Protein AF-A0A2U1L176-F1 (afdb_monomer_lite)

Secondary structure (DSSP, 8-state):
-PPPPPP-----------TTS----GGGG------SPPPEEE---EEEEEEEESSPPPTTS---EEEEEEEE-HHHHHHHHHHHTT---EEE----SSHHHHTT-S-B-GGGEEEETTEEEE-------TT-TT-SS-HHHHHTTHHHHHH-S-EEEETTS-HHHHHHHHHHHHHTT--EEEE--SHHHHGGGGGTGGG-SEE--BHHHHHHHHHHHSSS--------TT--HHHHHHHHHHHHHHHHHTT-SEEEEE-GGG-EEEEESS---GGG------S---HHHHHHHHHHHHHS-TTTTTTT--GGGTTS-EEEEEPP---S-B---TTHHHHHHHHHHHHHHTT--HHHHHHHHHHHHHHHHB--SS-HHHHHTTHHHHHHSS-EEEETTS-HHHHHHHHHHHHHHT--EEEE--SHHHHGGGGGTGGG-SEE---HHHHHHHHHHHTTS--------TT--HHHHHHHHHHHHHHHHHTT-SEEEEE-GGG-EEEEESS---GGGTS--------HHHHHHHHHHHHHS-TTTTTTT--GGGTTS-EEEEEPPPPPS-----TTHHHHHHHHHHHHHHTT--HHHHHHHHHHHHHHHHTSSSSS-S---HHHHHHHHHHHHHH-EEEEEGGG-

Sequence (641 aa):
MPPSGPELALATDTLPAREADMKEPLESLLINEKENGEAVIIGGMVLDIHATPSVNPAPRTTTPGKVHYAAGGVARNIAECVSKLGTKPFMISALGSDMSGEQFDSGVGPHGLNTMDGICYWSTGSLQDYQLKERYLTPQWIQQFKSNIASAPIVMVDANLSQPALEASCQLAAEVGTPVWFEPVSVAKSRRIVSVAKYVTFASPNEDELIAMANALSDKDIFFPIQKDGIPVTSLFQQLKPAIWVLLEKGIKVVILTLGSKGVLLCSKHHLNFQNIVPNRTSKSHNISQKLHEIINQVCPSDRFFSGLKESSRSSPFVVHFPAVLSSSVVRLTGAGDCLVGGSIASFCVGLDLMQSIAVGIAAAKATVEERYLTPQWIQQFKSNIASAPIVMVDANLSQPALEASCQLAAEVGTPVWFEPVSVAKSRRIVSVAKYVTFASPNEDELIAMANALSDKDIFSPIQKDGIPVTSLFQQLKPAIWVLLEKGIKVVILTLGSKGVLLCSKHHLNFQNIGPNRTIKSHNISQKLHEIINQVCPSDRFFSGLKESSRSSPFVVHFPAVLSSSVVRLTGAGDCLVGGSIASFCVGLDLMQSIAVGIAAAKATVEVEANVPTEYSLEQITADASTVYLGATVVFSRSML

Organism: Artemisia annua (NCBI:txid35608)

pLDDT: mean 77.64, std 18.84, range [25.88, 97.94]

Structure (mmCIF, N/CA/C/O backbone):
data_AF-A0A2U1L176-F1
#
_entry.id   AF-A0A2U1L176-F1
#
loop_
_atom_site.group_PDB
_atom_site.id
_atom_site.type_symbol
_atom_site.label_atom_id
_atom_site.label_alt_id
_atom_site.label_comp_id
_atom_site.label_asym_id
_atom_site.label_entity_id
_atom_site.label_seq_id
_atom_site.pdbx_PDB_ins_code
_atom_site.Cartn_x
_atom_site.Cartn_y
_atom_site.Cartn_z
_atom_site.occupancy
_atom_site.B_iso_or_equiv
_atom_site.auth_seq_id
_atom_site.auth_comp_id
_atom_site.auth_asym_id
_atom_site.auth_atom_id
_atom_site.pdbx_PDB_model_num
ATOM 1 N N . MET A 1 1 ? 1.303 -44.555 23.273 1.00 37.91 1 MET A N 1
ATOM 2 C CA . MET A 1 1 ? 1.717 -43.537 24.258 1.00 37.91 1 MET A CA 1
ATOM 3 C C . MET A 1 1 ? 2.892 -42.756 23.695 1.00 37.91 1 MET A C 1
ATOM 5 O O . MET A 1 1 ? 3.977 -43.318 23.619 1.00 37.91 1 MET A O 1
ATOM 9 N N . PRO A 1 2 ? 2.685 -41.511 23.251 1.00 30.92 2 PRO A N 1
ATOM 10 C CA . PRO A 1 2 ? 3.735 -40.505 23.165 1.00 30.92 2 PRO A CA 1
ATOM 11 C C . PRO A 1 2 ? 3.726 -39.623 24.436 1.00 30.92 2 PRO A C 1
ATOM 13 O O . PRO A 1 2 ? 2.694 -39.548 25.109 1.00 30.92 2 PRO A O 1
ATOM 16 N N . PRO A 1 3 ? 4.857 -39.000 24.806 1.00 32.12 3 PRO A N 1
ATOM 17 C CA . PRO A 1 3 ? 5.011 -38.321 26.086 1.00 32.12 3 PRO A CA 1
ATOM 18 C C . PRO A 1 3 ? 4.285 -36.971 26.109 1.00 32.12 3 PRO A C 1
ATOM 20 O O . PRO A 1 3 ? 4.310 -36.203 25.148 1.00 32.12 3 PRO A O 1
ATOM 23 N N . SER A 1 4 ? 3.654 -36.704 27.247 1.00 32.53 4 SER A N 1
ATOM 24 C CA . SER A 1 4 ? 3.056 -35.440 27.668 1.00 32.53 4 SER A CA 1
ATOM 25 C C . SER A 1 4 ? 4.089 -34.306 27.684 1.00 32.53 4 SER A C 1
ATOM 27 O O . SER A 1 4 ? 5.089 -34.392 28.398 1.00 32.53 4 SER A O 1
ATOM 29 N N . GLY A 1 5 ? 3.835 -33.243 26.916 1.00 28.39 5 GLY A N 1
ATOM 30 C CA . GLY A 1 5 ? 4.551 -31.968 27.036 1.00 28.39 5 GLY A CA 1
ATOM 31 C C . GLY A 1 5 ? 4.190 -31.246 28.344 1.00 28.39 5 GLY A C 1
ATOM 32 O O . GLY A 1 5 ? 3.127 -31.515 28.904 1.00 28.39 5 GLY A O 1
ATOM 33 N N . PRO A 1 6 ? 5.062 -30.366 28.865 1.00 28.64 6 PRO A N 1
ATOM 34 C CA . PRO A 1 6 ? 4.900 -29.812 30.203 1.00 28.64 6 PRO A CA 1
ATOM 35 C C . PRO A 1 6 ? 3.770 -28.774 30.246 1.00 28.64 6 PRO A C 1
ATOM 37 O O . PRO A 1 6 ? 3.799 -27.778 29.524 1.00 28.64 6 PRO A O 1
ATOM 40 N N . GLU A 1 7 ? 2.795 -29.000 31.130 1.00 28.86 7 GLU A N 1
ATOM 41 C CA . GLU A 1 7 ? 1.904 -27.963 31.656 1.00 28.86 7 GLU A CA 1
ATOM 42 C C . GLU A 1 7 ? 2.752 -26.917 32.391 1.00 28.86 7 GLU A C 1
ATOM 44 O O . GLU A 1 7 ? 3.427 -27.232 33.374 1.00 28.86 7 GLU A O 1
ATOM 49 N N . LEU A 1 8 ? 2.744 -25.668 31.919 1.00 28.56 8 LEU A N 1
ATOM 50 C CA . LEU A 1 8 ? 3.420 -24.575 32.613 1.00 28.56 8 LEU A CA 1
ATOM 51 C C . LEU A 1 8 ? 2.477 -23.979 33.665 1.00 28.56 8 LEU A C 1
ATOM 53 O O . LEU A 1 8 ? 1.485 -23.325 33.342 1.00 28.56 8 LEU A O 1
ATOM 57 N N . ALA A 1 9 ? 2.811 -24.226 34.929 1.00 25.88 9 ALA A N 1
ATOM 58 C CA . ALA A 1 9 ? 2.165 -23.655 36.099 1.00 25.88 9 ALA A CA 1
ATOM 59 C C . ALA A 1 9 ? 2.336 -22.124 36.151 1.00 25.88 9 ALA A C 1
ATOM 61 O O . ALA A 1 9 ? 3.436 -21.594 35.993 1.00 25.88 9 ALA A O 1
ATOM 62 N N . LEU A 1 10 ? 1.231 -21.419 36.404 1.00 27.11 10 LEU A N 1
ATOM 63 C CA . LEU A 1 10 ? 1.198 -19.996 36.739 1.00 27.11 10 LEU A CA 1
ATOM 64 C C . LEU A 1 10 ? 1.837 -19.783 38.117 1.00 27.11 10 LEU A C 1
ATOM 66 O O . LEU A 1 10 ? 1.321 -20.270 39.121 1.00 27.11 10 LEU A O 1
ATOM 70 N N . ALA A 1 11 ? 2.938 -19.035 38.168 1.00 26.56 11 ALA A N 1
ATOM 71 C CA . ALA A 1 11 ? 3.492 -18.525 39.416 1.00 26.56 11 ALA A CA 1
ATOM 72 C C . ALA A 1 11 ? 2.596 -17.390 39.941 1.00 26.56 11 ALA A C 1
ATOM 74 O O . ALA A 1 11 ? 2.485 -16.326 39.330 1.00 26.56 11 ALA A O 1
ATOM 75 N N . THR A 1 12 ? 1.920 -17.644 41.058 1.00 26.86 12 THR A N 1
ATOM 76 C CA . THR A 1 12 ? 1.172 -16.655 41.835 1.00 26.86 12 THR A CA 1
ATOM 77 C C . THR A 1 12 ? 2.115 -15.976 42.825 1.00 26.86 12 THR A C 1
ATOM 79 O O . THR A 1 12 ? 2.296 -16.479 43.931 1.00 26.86 12 THR A O 1
ATOM 82 N N . ASP A 1 13 ? 2.693 -14.835 42.454 1.00 27.19 13 ASP A N 1
ATOM 83 C CA . ASP A 1 13 ? 3.327 -13.944 43.430 1.00 27.19 13 ASP A CA 1
ATOM 84 C C . ASP A 1 13 ? 2.292 -12.933 43.933 1.00 27.19 13 ASP A C 1
ATOM 86 O O . ASP A 1 13 ? 1.899 -11.983 43.253 1.00 27.19 13 ASP A O 1
ATOM 90 N N . THR A 1 14 ? 1.803 -13.193 45.142 1.00 27.20 14 THR A N 1
ATOM 91 C CA . THR A 1 14 ? 0.916 -12.326 45.916 1.00 27.20 14 THR A CA 1
ATOM 92 C C . THR A 1 14 ? 1.709 -11.185 46.557 1.00 27.20 14 THR A C 1
ATOM 94 O O . THR A 1 14 ? 2.540 -11.426 47.430 1.00 27.20 14 THR A O 1
ATOM 97 N N . LEU A 1 15 ? 1.397 -9.939 46.194 1.00 27.95 15 LEU A N 1
ATOM 98 C CA . LEU A 1 15 ? 1.645 -8.762 47.036 1.00 27.95 15 LEU A CA 1
ATOM 99 C C . LEU A 1 15 ? 0.329 -8.380 47.743 1.00 27.95 15 LEU A C 1
ATOM 101 O O . LEU A 1 15 ? -0.733 -8.476 47.124 1.00 27.95 15 LEU A O 1
ATOM 105 N N . PRO A 1 16 ? 0.352 -7.969 49.025 1.00 27.56 16 PRO A N 1
ATOM 106 C CA . PRO A 1 16 ? -0.862 -7.809 49.816 1.00 27.56 16 PRO A CA 1
ATOM 107 C C . PRO A 1 16 ? -1.549 -6.476 49.490 1.00 27.56 16 PRO A C 1
ATOM 109 O O . PRO A 1 16 ? -1.101 -5.413 49.919 1.00 27.56 16 PRO A O 1
ATOM 112 N N . ALA A 1 17 ? -2.659 -6.522 48.754 1.00 28.25 17 ALA A N 1
ATOM 113 C CA . ALA A 1 17 ? -3.585 -5.397 48.659 1.00 28.25 17 ALA A CA 1
ATOM 114 C C . ALA A 1 17 ? -4.571 -5.458 49.837 1.00 28.25 17 ALA A C 1
ATOM 116 O O . ALA A 1 17 ? -5.205 -6.483 50.076 1.00 28.25 17 ALA A O 1
ATOM 117 N N . ARG A 1 18 ? -4.682 -4.361 50.595 1.00 28.95 18 ARG A N 1
ATOM 118 C CA . ARG A 1 18 ? -5.687 -4.188 51.655 1.00 28.95 18 ARG A CA 1
ATOM 119 C C . ARG A 1 18 ? -7.093 -4.243 51.037 1.00 28.95 18 ARG A C 1
ATOM 121 O O . ARG A 1 18 ? -7.420 -3.410 50.202 1.00 28.95 18 ARG A O 1
ATOM 128 N N . GLU A 1 19 ? -7.917 -5.186 51.487 1.00 29.67 19 GLU A N 1
ATOM 129 C CA . GLU A 1 19 ? -9.286 -5.494 51.017 1.00 29.67 19 GLU A CA 1
ATOM 130 C C . GLU A 1 19 ? -10.364 -4.414 51.293 1.00 29.67 19 GLU A C 1
ATOM 132 O O . GLU A 1 19 ? -11.552 -4.727 51.322 1.00 29.67 19 GLU A O 1
ATOM 137 N N . ALA A 1 20 ? -10.011 -3.143 51.510 1.00 27.59 20 ALA A N 1
ATOM 138 C CA . ALA A 1 20 ? -10.970 -2.160 52.034 1.00 27.59 20 ALA A CA 1
ATOM 139 C C . ALA A 1 20 ? -11.534 -1.137 51.030 1.00 27.59 20 ALA A C 1
ATOM 141 O O . ALA A 1 20 ? -12.532 -0.510 51.366 1.00 27.59 20 ALA A O 1
ATOM 142 N N . ASP A 1 21 ? -11.000 -0.992 49.812 1.00 31.12 21 ASP A N 1
ATOM 143 C CA . ASP A 1 21 ? -11.485 0.026 48.866 1.00 31.12 21 ASP A CA 1
ATOM 144 C C . ASP A 1 21 ? -11.772 -0.546 47.466 1.00 31.12 21 ASP A C 1
ATOM 146 O O . ASP A 1 21 ? -10.928 -1.198 46.858 1.00 31.12 21 ASP A O 1
ATOM 150 N N . MET A 1 22 ? -12.961 -0.213 46.944 1.00 31.16 22 MET A N 1
ATOM 151 C CA . MET A 1 22 ? -13.499 -0.470 45.592 1.00 31.16 22 MET A CA 1
ATOM 152 C C . MET A 1 22 ? -14.307 -1.760 45.366 1.00 31.16 22 MET A C 1
ATOM 154 O O . MET A 1 22 ? -13.963 -2.622 44.560 1.00 31.16 22 MET A O 1
ATOM 158 N N . LYS A 1 23 ? -15.506 -1.807 45.960 1.00 30.02 23 LYS A N 1
ATOM 159 C CA . LYS A 1 23 ? -16.676 -2.391 45.283 1.00 30.02 23 LYS A CA 1
ATOM 160 C C . LYS A 1 23 ? -17.208 -1.385 44.247 1.00 30.02 23 LYS A C 1
ATOM 162 O O . LYS A 1 23 ? -18.154 -0.663 44.536 1.00 30.02 23 LYS A O 1
ATOM 167 N N . GLU A 1 24 ? -16.626 -1.335 43.052 1.00 35.47 24 GLU A N 1
ATOM 168 C CA . GLU A 1 24 ? -17.419 -0.988 41.861 1.00 35.47 24 GLU A CA 1
ATOM 169 C C . GLU A 1 24 ? -17.900 -2.314 41.256 1.00 35.47 24 GLU A C 1
ATOM 171 O O . GLU A 1 24 ? -17.062 -3.144 40.892 1.00 35.47 24 GLU A O 1
ATOM 176 N N . PRO A 1 25 ? -19.215 -2.586 41.183 1.00 34.28 25 PRO A N 1
ATOM 177 C CA . PRO A 1 25 ? -19.699 -3.813 40.571 1.00 34.28 25 PRO A CA 1
ATOM 178 C C . PRO A 1 25 ? -19.362 -3.820 39.075 1.00 34.28 25 PRO A C 1
ATOM 180 O O . PRO A 1 25 ? -19.574 -2.829 38.377 1.00 34.28 25 PRO A O 1
ATOM 183 N N . LEU A 1 26 ? -18.921 -4.976 38.569 1.00 35.78 26 LEU A N 1
ATOM 184 C CA . LEU A 1 26 ? -18.775 -5.306 37.140 1.00 35.78 26 LEU A CA 1
ATOM 185 C C . LEU A 1 26 ? -20.053 -5.055 36.299 1.00 35.78 26 LEU A C 1
ATOM 187 O O . LEU A 1 26 ? -19.991 -5.104 35.074 1.00 35.78 26 LEU A O 1
ATOM 191 N N . GLU A 1 27 ? -21.191 -4.766 36.937 1.00 35.19 27 GLU A N 1
ATOM 192 C CA . GLU A 1 27 ? -22.465 -4.380 36.313 1.00 35.19 27 GLU A CA 1
ATOM 193 C C . GLU A 1 27 ? -22.415 -3.007 35.611 1.00 35.19 27 GLU A C 1
ATOM 195 O O . GLU A 1 27 ? -23.258 -2.729 34.765 1.00 35.19 27 GLU A O 1
ATOM 200 N N . SER A 1 28 ? -21.417 -2.157 35.880 1.00 38.41 28 SER A N 1
ATOM 201 C CA . SER A 1 28 ? -21.324 -0.803 35.297 1.00 38.41 28 SER A CA 1
ATOM 202 C C . SER A 1 28 ? -20.883 -0.738 33.824 1.00 38.41 28 SER A C 1
ATOM 204 O O . SER A 1 28 ? -20.856 0.346 33.245 1.00 38.41 28 SER A O 1
ATOM 206 N N . LEU A 1 29 ? -20.553 -1.876 33.199 1.00 42.91 29 LEU A N 1
ATOM 207 C CA . LEU A 1 29 ? -20.307 -1.985 31.751 1.00 42.91 29 LEU A CA 1
ATOM 208 C C . LEU A 1 29 ? -21.511 -2.521 30.964 1.00 42.91 29 LEU A C 1
ATOM 210 O O . LEU A 1 29 ? -21.393 -2.742 29.758 1.00 42.91 29 LEU A O 1
ATOM 214 N N . LEU A 1 30 ? -22.661 -2.711 31.620 1.00 41.72 30 LEU A N 1
ATOM 215 C CA . LEU A 1 30 ? -23.928 -2.916 30.927 1.00 41.72 30 LEU A CA 1
ATOM 216 C C . LEU A 1 30 ? -24.231 -1.644 30.127 1.00 41.72 30 LEU A C 1
ATOM 218 O O . LEU A 1 30 ? -24.591 -0.609 30.685 1.00 41.72 30 LEU A O 1
ATOM 222 N N . ILE A 1 31 ? -24.037 -1.705 28.810 1.00 49.19 31 ILE A N 1
ATOM 223 C CA . ILE A 1 31 ? -24.515 -0.654 27.916 1.00 49.19 31 ILE A CA 1
ATOM 224 C C . ILE A 1 31 ? -26.037 -0.703 28.017 1.00 49.19 31 ILE A C 1
ATOM 226 O O . ILE A 1 31 ? -26.644 -1.707 27.648 1.00 49.19 31 ILE A O 1
ATOM 230 N N . ASN A 1 32 ? -26.638 0.355 28.571 1.00 42.38 32 ASN A N 1
ATOM 231 C CA . ASN A 1 32 ? -28.092 0.489 28.644 1.00 42.38 32 ASN A CA 1
ATOM 232 C C . ASN A 1 32 ? -28.710 0.203 27.268 1.00 42.38 32 ASN A C 1
ATOM 234 O O . ASN A 1 32 ? -28.128 0.566 26.245 1.00 42.38 32 ASN A O 1
ATOM 238 N N . GLU A 1 33 ? -29.885 -0.426 27.238 1.00 45.97 33 GLU A N 1
ATOM 239 C CA . GLU A 1 33 ? -30.604 -0.701 25.993 1.00 45.97 33 GLU A CA 1
ATOM 240 C C . GLU A 1 33 ? -30.828 0.608 25.220 1.00 45.97 33 GLU A C 1
ATOM 242 O O . GLU A 1 33 ? -31.548 1.500 25.670 1.00 45.97 33 GLU A O 1
ATOM 247 N N . LYS A 1 34 ? -30.165 0.752 24.067 1.00 52.75 34 LYS A N 1
ATOM 248 C CA . LYS A 1 34 ? -30.272 1.933 23.205 1.00 52.75 34 LYS A CA 1
ATOM 249 C C . LYS A 1 34 ? -30.874 1.533 21.871 1.00 52.75 34 LYS A C 1
ATOM 251 O O . LYS A 1 34 ? -30.207 0.939 21.028 1.00 52.75 34 LYS A O 1
ATOM 256 N N . GLU A 1 35 ? -32.144 1.870 21.677 1.00 45.59 35 GLU A N 1
ATOM 257 C CA . GLU A 1 35 ? -32.820 1.663 20.400 1.00 45.59 35 GLU A CA 1
ATOM 258 C C . GLU A 1 35 ? -32.211 2.558 19.305 1.00 45.59 35 GLU A C 1
ATOM 260 O O . GLU A 1 35 ? -32.042 3.764 19.471 1.00 45.59 35 GLU A O 1
ATOM 265 N N . ASN A 1 36 ? -31.936 1.962 18.141 1.00 55.38 36 ASN A N 1
ATOM 266 C CA . ASN A 1 36 ? -31.732 2.634 16.850 1.00 55.38 36 ASN A CA 1
ATOM 267 C C . ASN A 1 36 ? -30.573 3.642 16.677 1.00 55.38 36 ASN A C 1
ATOM 269 O O . ASN A 1 36 ? -30.419 4.148 15.565 1.00 55.38 36 ASN A O 1
ATOM 273 N N . GLY A 1 37 ? -29.712 3.876 17.669 1.00 63.16 37 GLY A N 1
ATOM 274 C CA . GLY A 1 37 ? -28.614 4.850 17.572 1.00 63.16 37 GLY A CA 1
ATOM 275 C C . GLY A 1 37 ? -27.572 4.582 16.476 1.00 63.16 37 GLY A C 1
ATOM 276 O O . GLY A 1 37 ? -27.248 3.436 16.162 1.00 63.16 37 GLY A O 1
ATOM 277 N N . GLU A 1 38 ? -27.030 5.660 15.909 1.00 81.69 38 GLU A N 1
ATOM 278 C CA . GLU A 1 38 ? -25.882 5.676 14.990 1.00 81.69 38 GLU A CA 1
ATOM 279 C C . GLU A 1 38 ? -24.589 5.920 15.791 1.00 81.69 38 GLU A C 1
ATOM 281 O O . GLU A 1 38 ? -24.622 6.617 16.807 1.00 81.69 38 GLU A O 1
ATOM 286 N N . ALA A 1 39 ? -23.446 5.367 15.364 1.00 89.38 39 ALA A N 1
ATOM 287 C CA . ALA A 1 39 ? -22.162 5.697 15.993 1.00 89.38 39 ALA A CA 1
ATOM 288 C C . ALA A 1 39 ? -21.888 7.198 15.858 1.00 89.38 39 ALA A C 1
ATOM 290 O O . ALA A 1 39 ? -21.937 7.723 14.744 1.00 89.38 39 ALA A O 1
ATOM 291 N N . VAL A 1 40 ? -21.566 7.877 16.960 1.00 92.75 40 VAL A N 1
ATOM 292 C CA . VAL A 1 40 ? -21.207 9.301 16.924 1.00 92.75 40 VAL A CA 1
ATOM 293 C C . VAL A 1 40 ? -19.695 9.438 16.813 1.00 92.75 40 VAL A C 1
ATOM 295 O O . VAL A 1 40 ? -18.957 8.868 17.610 1.00 92.75 40 VAL A O 1
ATOM 298 N N . ILE A 1 41 ? -19.223 10.195 15.827 1.00 92.75 41 ILE A N 1
ATOM 299 C CA . ILE A 1 41 ? -17.799 10.400 15.549 1.00 92.75 41 ILE A CA 1
ATOM 300 C C . ILE A 1 41 ? -17.488 11.892 15.625 1.00 92.75 41 ILE A C 1
ATOM 302 O O . ILE A 1 41 ? -18.037 12.674 14.857 1.00 92.75 41 ILE A O 1
ATOM 306 N N . ILE A 1 42 ? -16.607 12.298 16.536 1.00 92.06 42 ILE A N 1
ATOM 307 C CA . ILE A 1 42 ? -16.272 13.701 16.794 1.00 92.06 42 ILE A CA 1
ATOM 308 C C . ILE A 1 42 ? -14.788 13.921 16.514 1.00 92.06 42 ILE A C 1
ATOM 310 O O . ILE A 1 42 ? -13.926 13.318 17.155 1.00 92.06 42 ILE A O 1
ATOM 314 N N . GLY A 1 43 ? -14.475 14.805 15.571 1.00 85.94 43 GLY A N 1
ATOM 315 C CA . GLY A 1 43 ? -13.084 15.107 15.251 1.00 85.94 43 GLY A CA 1
ATOM 316 C C . GLY A 1 43 ? -12.899 15.900 13.968 1.00 85.94 43 GLY A C 1
ATOM 317 O O . GLY A 1 43 ? -13.851 16.418 13.376 1.00 85.94 43 GLY A O 1
ATOM 318 N N . GLY A 1 44 ? -11.640 16.026 13.559 1.00 76.06 44 GLY A N 1
ATOM 319 C CA . GLY A 1 44 ? -11.245 16.882 12.443 1.00 76.06 44 GLY A CA 1
ATOM 320 C C . GLY A 1 44 ? -11.461 16.247 11.067 1.00 76.06 44 GLY A C 1
ATOM 321 O O . GLY A 1 44 ? -11.170 15.069 10.858 1.00 76.06 44 GLY A O 1
ATOM 322 N N . MET A 1 45 ? -11.893 17.070 10.113 1.00 75.38 45 MET A N 1
ATOM 323 C CA . MET A 1 45 ? -11.781 16.818 8.674 1.00 75.38 45 MET A CA 1
ATOM 324 C C . MET A 1 45 ? -10.632 17.675 8.139 1.00 75.38 45 MET A C 1
ATOM 326 O O . MET A 1 45 ? -10.535 18.856 8.476 1.00 75.38 45 MET A O 1
ATOM 330 N N . VAL A 1 46 ? -9.724 17.084 7.363 1.00 72.19 46 VAL A N 1
ATOM 331 C CA . VAL A 1 46 ? -8.506 17.764 6.889 1.00 72.19 46 VAL A CA 1
ATOM 332 C C . VAL A 1 46 ? -8.312 17.484 5.409 1.00 72.19 46 VAL A C 1
ATOM 334 O O . VAL A 1 46 ? -8.513 16.359 4.970 1.00 72.19 46 VAL A O 1
ATOM 337 N N . LEU A 1 47 ? -7.900 18.486 4.635 1.00 71.75 47 LEU A N 1
ATOM 338 C CA . LEU A 1 47 ? -7.438 18.272 3.267 1.00 71.75 47 LEU A CA 1
ATOM 339 C C . LEU A 1 47 ? -5.942 17.936 3.283 1.00 71.75 47 LEU A C 1
ATOM 341 O O . LEU A 1 47 ? -5.110 18.796 3.573 1.00 71.75 47 LEU A O 1
ATOM 345 N N . ASP A 1 48 ? -5.601 16.693 2.961 1.00 70.31 48 ASP A N 1
ATOM 346 C CA . ASP A 1 48 ? -4.218 16.249 2.839 1.00 70.31 48 ASP A CA 1
ATOM 347 C C . ASP A 1 48 ? -3.644 16.691 1.488 1.00 70.31 48 ASP A C 1
ATOM 349 O O . ASP A 1 48 ? -4.229 16.451 0.428 1.00 70.31 48 ASP A O 1
ATOM 353 N N . ILE A 1 49 ? -2.470 17.327 1.521 1.00 76.94 49 ILE A N 1
ATOM 354 C CA . ILE A 1 49 ? -1.751 17.784 0.328 1.00 76.94 49 ILE A CA 1
ATOM 355 C C . ILE A 1 49 ? -0.489 16.942 0.173 1.00 76.94 49 ILE A C 1
ATOM 357 O O . ILE A 1 49 ? 0.507 17.133 0.871 1.00 76.94 49 ILE A O 1
ATOM 361 N N . HIS A 1 50 ? -0.515 16.010 -0.773 1.00 76.38 50 HIS A N 1
ATOM 362 C CA . HIS A 1 50 ? 0.629 15.172 -1.101 1.00 76.38 50 HIS A CA 1
ATOM 363 C C . HIS A 1 50 ? 1.404 15.781 -2.267 1.00 76.38 50 HIS A C 1
ATOM 365 O O . HIS A 1 50 ? 1.021 15.634 -3.428 1.00 76.38 50 HIS A O 1
ATOM 371 N N . ALA A 1 51 ? 2.516 16.446 -1.959 1.00 78.69 51 ALA A N 1
ATOM 372 C CA . ALA A 1 51 ? 3.452 16.944 -2.959 1.00 78.69 51 ALA A CA 1
ATOM 373 C C . ALA A 1 51 ? 4.549 15.901 -3.219 1.00 78.69 51 ALA A C 1
ATOM 375 O O . ALA A 1 51 ? 5.399 15.651 -2.368 1.00 78.69 51 ALA A O 1
ATOM 376 N N . THR A 1 52 ? 4.524 15.286 -4.400 1.00 80.06 52 THR A N 1
ATOM 377 C CA . THR A 1 52 ? 5.561 14.356 -4.865 1.00 80.06 52 THR A CA 1
ATOM 378 C C . THR A 1 52 ? 6.476 15.094 -5.839 1.00 80.06 52 THR A C 1
ATOM 380 O O . THR A 1 52 ? 6.041 15.402 -6.954 1.00 80.06 52 THR A O 1
ATOM 383 N N . PRO A 1 53 ? 7.714 15.426 -5.446 1.00 74.88 53 PRO A N 1
ATOM 384 C CA . PRO A 1 53 ? 8.614 16.180 -6.303 1.00 74.88 53 PRO A CA 1
ATOM 385 C C . PRO A 1 53 ? 9.133 15.286 -7.443 1.00 74.88 53 PRO A C 1
ATOM 387 O O . PRO A 1 53 ? 9.427 14.110 -7.241 1.00 74.88 53 PRO A O 1
ATOM 390 N N . SER A 1 54 ? 9.237 15.837 -8.654 1.00 71.75 54 SER A N 1
ATOM 391 C CA . SER A 1 54 ? 9.764 15.131 -9.836 1.00 71.75 54 SER A CA 1
ATOM 392 C C . SER A 1 54 ? 11.296 15.086 -9.857 1.00 71.75 54 SER A C 1
ATOM 394 O O . SER A 1 54 ? 11.885 14.328 -10.623 1.00 71.75 54 SER A O 1
ATOM 396 N N . VAL A 1 55 ? 11.941 15.915 -9.035 1.00 75.12 55 VAL A N 1
ATOM 397 C CA . VAL A 1 55 ? 13.395 15.991 -8.838 1.00 75.12 55 VAL A CA 1
ATOM 398 C C . VAL A 1 55 ? 13.697 16.226 -7.357 1.00 75.12 55 VAL A C 1
ATOM 400 O O . VAL A 1 55 ? 12.797 16.550 -6.589 1.00 75.12 55 VAL A O 1
ATOM 403 N N . ASN A 1 56 ? 14.954 16.080 -6.936 1.00 73.44 56 ASN A N 1
ATOM 404 C CA . ASN A 1 56 ? 15.330 16.338 -5.545 1.00 73.44 56 ASN A CA 1
ATOM 405 C C . ASN A 1 56 ? 14.951 17.773 -5.128 1.00 73.44 56 ASN A C 1
ATOM 407 O O . ASN A 1 56 ? 15.361 18.716 -5.811 1.00 73.44 56 ASN A O 1
ATOM 411 N N . PRO A 1 57 ? 14.202 17.956 -4.023 1.00 69.19 57 PRO A N 1
ATOM 412 C CA . PRO A 1 57 ? 13.819 19.282 -3.562 1.00 69.19 57 PRO A CA 1
ATOM 413 C C . PRO A 1 57 ? 15.041 20.137 -3.231 1.00 69.19 57 PRO A C 1
ATOM 415 O O . PRO A 1 57 ? 15.856 19.767 -2.385 1.00 69.19 57 PRO A O 1
ATOM 418 N N . ALA A 1 58 ? 15.157 21.297 -3.873 1.00 66.88 58 ALA A N 1
ATOM 419 C CA . ALA A 1 58 ? 16.175 22.281 -3.526 1.00 66.88 58 ALA A CA 1
ATOM 420 C C . ALA A 1 58 ? 15.650 23.200 -2.401 1.00 66.88 58 ALA A C 1
ATOM 422 O O . ALA A 1 58 ? 14.558 23.764 -2.531 1.00 66.88 58 ALA A O 1
ATOM 423 N N . PRO A 1 59 ? 16.390 23.388 -1.290 1.00 59.59 59 PRO A N 1
ATOM 424 C CA . PRO A 1 59 ? 15.956 24.264 -0.206 1.00 59.59 59 PRO A CA 1
ATOM 425 C C . PRO A 1 59 ? 15.718 25.701 -0.690 1.00 59.59 59 PRO A C 1
ATOM 427 O O . PRO A 1 59 ? 16.545 26.260 -1.408 1.00 59.59 59 PRO A O 1
ATOM 430 N N . ARG A 1 60 ? 14.630 26.327 -0.221 1.00 64.81 60 ARG A N 1
ATOM 431 C CA . ARG A 1 60 ? 14.245 27.730 -0.502 1.00 64.81 60 ARG A CA 1
ATOM 432 C C . ARG A 1 60 ? 13.811 28.043 -1.944 1.00 64.81 60 ARG A C 1
ATOM 434 O O . ARG A 1 60 ? 13.693 29.216 -2.279 1.00 64.81 60 ARG A O 1
ATOM 441 N N . THR A 1 61 ? 13.526 27.042 -2.775 1.00 61.19 61 THR A N 1
ATOM 442 C CA . THR A 1 61 ? 12.894 27.246 -4.090 1.00 61.19 61 THR A CA 1
ATOM 443 C C . THR A 1 61 ? 11.778 26.231 -4.326 1.00 61.19 61 THR A C 1
ATOM 445 O O . THR A 1 61 ? 11.737 25.172 -3.697 1.00 61.19 61 THR A O 1
ATOM 448 N N . THR A 1 62 ? 10.846 26.547 -5.222 1.00 64.69 62 THR A N 1
ATOM 449 C CA . THR A 1 62 ? 9.827 25.592 -5.661 1.00 64.69 62 THR A CA 1
ATOM 450 C C . THR A 1 62 ? 10.470 24.516 -6.531 1.00 64.69 62 THR A C 1
ATOM 452 O O . THR A 1 62 ? 11.403 24.773 -7.291 1.00 64.69 62 THR A O 1
ATOM 455 N N . THR A 1 63 ? 9.993 23.282 -6.383 1.00 77.06 63 THR A N 1
ATOM 456 C CA . THR A 1 63 ? 10.480 22.125 -7.139 1.00 77.06 63 THR A CA 1
ATOM 457 C C . THR A 1 63 ? 9.334 21.581 -7.990 1.00 77.06 63 THR A C 1
ATOM 459 O O . THR A 1 63 ? 8.253 21.358 -7.439 1.00 77.06 63 THR A O 1
ATOM 462 N N . PRO A 1 64 ? 9.527 21.366 -9.304 1.00 67.56 64 PRO A N 1
ATOM 463 C CA . PRO A 1 64 ? 8.515 20.738 -10.146 1.00 67.56 64 PRO A CA 1
ATOM 464 C C . PRO A 1 64 ? 8.102 19.373 -9.585 1.00 67.56 64 PRO A C 1
ATOM 466 O O . PRO A 1 64 ? 8.951 18.589 -9.159 1.00 67.56 64 PRO A O 1
ATOM 469 N N . GLY A 1 65 ? 6.805 19.080 -9.577 1.00 82.38 65 GLY A N 1
ATOM 470 C CA . GLY A 1 65 ? 6.252 17.878 -8.961 1.00 82.38 65 GLY A CA 1
ATOM 471 C C . GLY A 1 65 ? 4.760 17.726 -9.221 1.00 82.38 65 GLY A C 1
ATOM 472 O O . GLY A 1 65 ? 4.131 18.593 -9.827 1.00 82.38 65 GLY A O 1
ATOM 473 N N . LYS A 1 66 ? 4.189 16.620 -8.745 1.00 80.69 66 LYS A N 1
ATOM 474 C CA . LYS A 1 66 ? 2.739 16.402 -8.713 1.00 80.69 66 LYS A CA 1
ATOM 475 C C . LYS A 1 66 ? 2.209 16.736 -7.329 1.00 80.69 66 LYS A C 1
ATOM 477 O O . LYS A 1 66 ? 2.764 16.279 -6.332 1.00 80.69 66 LYS A O 1
ATOM 482 N N . VAL A 1 67 ? 1.122 17.494 -7.275 1.00 81.31 67 VAL A N 1
ATOM 483 C CA . VAL A 1 67 ? 0.386 17.764 -6.039 1.00 81.31 67 VAL A CA 1
ATOM 484 C C . VAL A 1 67 ? -0.947 17.040 -6.128 1.00 81.31 67 VAL A C 1
ATOM 486 O O . VAL A 1 67 ? -1.717 17.261 -7.059 1.00 81.31 67 VAL A O 1
ATOM 489 N N . HIS A 1 68 ? -1.195 16.147 -5.179 1.00 76.88 68 HIS A N 1
ATOM 490 C CA . HIS A 1 68 ? -2.452 15.427 -5.051 1.00 76.88 68 HIS A CA 1
ATOM 491 C C . HIS A 1 68 ? -3.160 15.880 -3.780 1.00 76.88 68 HIS A C 1
ATOM 493 O O . HIS A 1 68 ? -2.587 15.813 -2.695 1.00 76.88 68 HIS A O 1
ATOM 499 N N . TYR A 1 69 ? -4.405 16.315 -3.932 1.00 74.38 69 TYR A N 1
ATOM 500 C CA . TYR A 1 69 ? -5.292 16.638 -2.823 1.00 74.38 69 TYR A CA 1
ATOM 501 C C . TYR A 1 69 ? -6.098 15.394 -2.459 1.00 74.38 69 TYR A C 1
ATOM 503 O O . TYR A 1 69 ? -6.650 14.737 -3.344 1.00 74.38 69 TYR A O 1
ATOM 511 N N . ALA A 1 70 ? -6.160 15.061 -1.176 1.00 71.94 70 ALA A N 1
ATOM 512 C CA . ALA A 1 70 ? -6.946 13.946 -0.672 1.00 71.94 70 ALA A CA 1
ATOM 513 C C . ALA A 1 70 ? -7.779 14.388 0.532 1.00 71.94 70 ALA A C 1
ATOM 515 O O . ALA A 1 70 ? -7.289 15.068 1.429 1.00 71.94 70 ALA A O 1
ATOM 516 N N . ALA A 1 71 ? -9.046 13.983 0.556 1.00 73.31 71 ALA A N 1
ATOM 517 C CA . ALA A 1 71 ? -9.888 14.111 1.735 1.00 73.31 71 ALA A CA 1
ATOM 518 C C . ALA A 1 71 ? -9.322 13.226 2.858 1.00 73.31 71 ALA A C 1
ATOM 520 O O . ALA A 1 71 ? -9.245 12.006 2.709 1.00 73.31 71 ALA A O 1
ATOM 521 N N . GLY A 1 72 ? -8.920 13.845 3.962 1.00 72.56 72 GLY A N 1
ATOM 522 C CA . GLY A 1 72 ? -8.271 13.209 5.102 1.00 72.56 72 GLY A CA 1
ATOM 523 C C . GLY A 1 72 ? -8.879 13.628 6.442 1.00 72.56 72 GLY A C 1
ATOM 524 O O . GLY A 1 72 ? -9.991 14.160 6.527 1.00 72.56 72 GLY A O 1
ATOM 525 N N . GLY A 1 73 ? -8.131 13.368 7.511 1.00 78.75 73 GLY A N 1
ATOM 526 C CA . GLY A 1 73 ? -8.585 13.508 8.896 1.00 78.75 73 GLY A CA 1
ATOM 527 C C . GLY A 1 73 ? -9.010 12.170 9.502 1.00 78.75 73 GLY A C 1
ATOM 528 O O . GLY A 1 73 ? -9.790 11.422 8.914 1.00 78.75 73 GLY A O 1
ATOM 529 N N . VAL A 1 74 ? -8.494 11.877 10.697 1.00 83.31 74 VAL A N 1
ATOM 530 C CA . VAL A 1 74 ? -8.662 10.580 11.376 1.00 83.31 74 VAL A CA 1
ATOM 531 C C . VAL A 1 74 ? -10.138 10.263 11.611 1.00 83.31 74 VAL A C 1
ATOM 533 O O . VAL A 1 74 ? -10.627 9.225 11.168 1.00 83.31 74 VAL A O 1
ATOM 536 N N . ALA A 1 75 ? -10.888 11.194 12.209 1.00 85.00 75 ALA A N 1
ATOM 537 C CA . ALA A 1 75 ? -12.320 11.010 12.421 1.00 85.00 75 ALA A CA 1
ATOM 538 C C . ALA A 1 75 ? -13.102 10.812 11.111 1.00 85.00 75 ALA A C 1
ATOM 540 O O . ALA A 1 75 ? -13.985 9.957 11.050 1.00 85.00 75 ALA A O 1
ATOM 541 N N . ARG A 1 76 ? -12.741 11.533 10.040 1.00 85.00 76 ARG A N 1
ATOM 542 C CA . ARG A 1 76 ? -13.366 11.373 8.716 1.00 85.00 76 ARG A CA 1
ATOM 543 C C . ARG A 1 76 ? -13.097 9.994 8.125 1.00 85.00 76 ARG A C 1
ATOM 545 O O . ARG A 1 76 ? -14.014 9.357 7.621 1.00 85.00 76 ARG A O 1
ATOM 552 N N . ASN A 1 77 ? -11.853 9.526 8.196 1.00 81.94 77 ASN A N 1
ATOM 553 C CA . ASN A 1 77 ? -11.455 8.213 7.692 1.00 81.94 77 ASN A CA 1
ATOM 554 C C . ASN A 1 77 ? -12.165 7.083 8.444 1.00 81.94 77 ASN A C 1
ATOM 556 O O . ASN A 1 77 ? -12.640 6.132 7.821 1.00 81.94 77 ASN A O 1
ATOM 560 N N . ILE A 1 78 ? -12.300 7.215 9.767 1.00 85.75 78 ILE A N 1
ATOM 561 C CA . ILE A 1 78 ? -13.061 6.277 10.598 1.00 85.75 78 ILE A CA 1
ATOM 562 C C . ILE A 1 78 ? -14.537 6.290 10.181 1.00 85.75 78 ILE A C 1
ATOM 564 O O . ILE A 1 78 ? -15.097 5.228 9.917 1.00 85.75 78 ILE A O 1
ATOM 568 N N . ALA A 1 79 ? -15.155 7.468 10.039 1.00 83.81 79 ALA A N 1
ATOM 569 C CA . ALA A 1 79 ? -16.544 7.592 9.595 1.00 83.81 79 ALA A CA 1
ATOM 570 C C . ALA A 1 79 ? -16.764 7.004 8.191 1.00 83.81 79 ALA A C 1
ATOM 572 O O . ALA A 1 79 ? -17.721 6.269 7.961 1.00 83.81 79 ALA A O 1
ATOM 573 N N . GLU A 1 80 ? -15.851 7.240 7.253 1.00 82.06 80 GLU A N 1
ATOM 574 C CA . GLU A 1 80 ? -15.940 6.668 5.910 1.00 82.06 80 GLU A CA 1
ATOM 575 C C . GLU A 1 80 ? -15.845 5.137 5.941 1.00 82.06 80 GLU A C 1
ATOM 577 O O . GLU A 1 80 ? -16.605 4.450 5.257 1.00 82.06 80 GLU A O 1
ATOM 582 N N . CYS A 1 81 ? -14.943 4.582 6.756 1.00 82.19 81 CYS A N 1
ATOM 583 C CA . CYS A 1 81 ? -14.823 3.138 6.934 1.00 82.19 81 CYS A CA 1
ATOM 584 C C . CYS A 1 81 ? -16.116 2.535 7.512 1.00 82.19 81 CYS A C 1
ATOM 586 O O . CYS A 1 81 ? -16.622 1.545 6.979 1.00 82.19 81 CYS A O 1
ATOM 588 N N . VAL A 1 82 ? -16.692 3.177 8.535 1.00 82.38 82 VAL A N 1
ATOM 589 C CA . VAL A 1 82 ? -17.969 2.781 9.152 1.00 82.38 82 VAL A CA 1
ATOM 590 C C . VAL A 1 82 ? -19.110 2.788 8.123 1.00 82.38 82 VAL A C 1
ATOM 592 O O . VAL A 1 82 ? -19.856 1.809 8.011 1.00 82.38 82 VAL A O 1
ATOM 595 N N . SER A 1 83 ? -19.179 3.847 7.308 1.00 79.75 83 SER A N 1
ATOM 596 C CA . SER A 1 83 ? -20.131 3.994 6.198 1.00 79.75 83 SER A CA 1
ATOM 597 C C . SER A 1 83 ? -20.005 2.878 5.156 1.00 79.75 83 SER A C 1
ATOM 599 O O . SER A 1 83 ? -20.974 2.182 4.840 1.00 79.75 83 SER A O 1
ATOM 601 N N . LYS A 1 84 ? -18.782 2.624 4.673 1.00 78.56 84 LYS A N 1
ATOM 602 C CA . LYS A 1 84 ? -18.493 1.599 3.653 1.00 78.56 84 LYS A CA 1
ATOM 603 C C . LYS A 1 84 ? -18.791 0.172 4.116 1.00 78.56 84 LYS A C 1
ATOM 605 O O . LYS A 1 84 ? -19.027 -0.696 3.278 1.00 78.56 84 LYS A O 1
ATOM 610 N N . LEU A 1 85 ? -18.819 -0.074 5.426 1.00 74.00 85 LEU A N 1
ATOM 611 C CA . LEU A 1 85 ? -19.226 -1.353 6.017 1.00 74.00 85 LEU A CA 1
ATOM 612 C C . LEU A 1 85 ? -20.747 -1.479 6.222 1.00 74.00 85 LEU A C 1
ATOM 614 O O . LEU A 1 85 ? -21.223 -2.468 6.778 1.00 74.00 85 LEU A O 1
ATOM 618 N N . GLY A 1 86 ? -21.532 -0.520 5.723 1.00 71.56 86 GLY A N 1
ATOM 619 C CA . GLY A 1 86 ? -22.991 -0.604 5.673 1.00 71.56 86 GLY A CA 1
ATOM 620 C C . GLY A 1 86 ? -23.695 -0.179 6.961 1.00 71.56 86 GLY A C 1
ATOM 621 O O . GLY A 1 86 ? -24.849 -0.566 7.179 1.00 71.56 86 GLY A O 1
ATOM 622 N N . THR A 1 87 ? -23.014 0.599 7.804 1.00 78.44 87 THR A N 1
ATOM 623 C CA . THR A 1 87 ? -23.603 1.309 8.951 1.00 78.44 87 THR A CA 1
ATOM 624 C C . THR A 1 87 ? -23.575 2.810 8.688 1.00 78.44 87 THR A C 1
ATOM 626 O O . THR A 1 87 ? -22.802 3.259 7.858 1.00 78.44 87 THR A O 1
ATOM 629 N N . LYS A 1 88 ? -24.426 3.603 9.340 1.00 82.00 88 LYS A N 1
ATOM 630 C CA . LYS A 1 88 ? -24.508 5.047 9.092 1.00 82.00 88 LYS A CA 1
ATOM 631 C C . LYS A 1 88 ? -23.929 5.797 10.292 1.00 82.00 88 LYS A C 1
ATOM 633 O O . LYS A 1 88 ? -24.562 5.763 11.342 1.00 82.00 88 LYS A O 1
ATOM 638 N N . PRO A 1 89 ? -22.727 6.390 10.195 1.00 84.12 89 PRO A N 1
ATOM 639 C CA . PRO A 1 89 ? -22.169 7.183 11.282 1.00 84.12 89 PRO A CA 1
ATOM 640 C C . PRO A 1 89 ? -22.756 8.596 11.305 1.00 84.12 89 PRO A C 1
ATOM 642 O O . PRO A 1 89 ? -23.016 9.198 10.259 1.00 84.12 89 PRO A O 1
ATOM 645 N N . PHE A 1 90 ? -22.873 9.145 12.510 1.00 88.06 90 PHE A N 1
ATOM 646 C CA . PHE A 1 90 ? -23.205 10.539 12.762 1.00 88.06 90 PHE A CA 1
ATOM 647 C C . PHE A 1 90 ? -21.931 11.311 13.119 1.00 88.06 90 PHE A C 1
ATOM 649 O O . PHE A 1 90 ? -21.375 11.150 14.205 1.00 88.06 90 PHE A O 1
ATOM 656 N N . MET A 1 91 ? -21.434 12.136 12.202 1.00 86.19 91 MET A N 1
ATOM 657 C CA . MET A 1 91 ? -20.175 12.852 12.372 1.00 86.19 91 MET A CA 1
ATOM 658 C C . MET A 1 91 ? -20.397 14.293 12.851 1.00 86.19 91 MET A C 1
ATOM 660 O O . MET A 1 91 ? -21.125 15.073 12.246 1.00 86.19 91 MET A O 1
ATOM 664 N N . ILE A 1 92 ? -19.722 14.677 13.929 1.00 87.19 92 ILE A N 1
ATOM 665 C CA . ILE A 1 92 ? -19.678 16.045 14.445 1.00 87.19 92 ILE A CA 1
ATOM 666 C C . ILE A 1 92 ? -18.305 16.611 14.083 1.00 87.19 92 ILE A C 1
ATOM 668 O O . ILE A 1 92 ? -17.280 16.201 14.631 1.00 87.19 92 ILE A O 1
ATOM 672 N N . SER A 1 93 ? -18.280 17.547 13.137 1.00 82.69 93 SER A N 1
ATOM 673 C CA . SER A 1 93 ? -17.052 18.199 12.683 1.00 82.69 93 SER A CA 1
ATOM 674 C C . SER A 1 93 ? -17.272 19.698 12.462 1.00 82.69 93 SER A C 1
ATOM 676 O O . SER A 1 93 ? -18.306 20.250 12.839 1.00 82.69 93 SER A O 1
ATOM 678 N N . ALA A 1 94 ? -16.275 20.362 11.890 1.00 74.38 94 ALA A N 1
ATOM 679 C CA . ALA A 1 94 ? -16.367 21.733 11.422 1.00 74.38 94 ALA A CA 1
ATOM 680 C C . ALA A 1 94 ? -15.637 21.864 10.083 1.00 74.38 94 ALA A C 1
ATOM 682 O O . ALA A 1 94 ? -14.518 21.373 9.939 1.00 74.38 94 ALA A O 1
ATOM 683 N N . LEU A 1 95 ? -16.259 22.554 9.126 1.00 70.81 95 LEU A N 1
ATOM 684 C CA . LEU A 1 95 ? -15.664 22.877 7.831 1.00 70.81 95 LEU A CA 1
ATOM 685 C C . LEU A 1 95 ? -15.580 24.390 7.660 1.00 70.81 95 LEU A C 1
ATOM 687 O O . LEU A 1 95 ? -16.494 25.116 8.059 1.00 70.81 95 LEU A O 1
ATOM 691 N N . GLY A 1 96 ? -14.492 24.845 7.044 1.00 65.88 96 GLY A N 1
ATOM 692 C CA . GLY A 1 96 ? -14.372 26.223 6.583 1.00 65.88 96 GLY A CA 1
ATOM 693 C C . GLY A 1 96 ? -15.243 26.477 5.352 1.00 65.88 96 GLY A C 1
ATOM 694 O O . GLY A 1 96 ? -15.545 25.563 4.593 1.00 65.88 96 GLY A O 1
ATOM 695 N N . SER A 1 97 ? -15.621 27.734 5.131 1.00 66.69 97 SER A N 1
ATOM 696 C CA . SER A 1 97 ? -16.210 28.191 3.863 1.00 66.69 97 SER A CA 1
ATOM 697 C C . SER A 1 97 ? -15.100 28.606 2.889 1.00 66.69 97 SER A C 1
ATOM 699 O O . SER A 1 97 ? -15.056 29.745 2.433 1.00 66.69 97 SER A O 1
ATOM 701 N N . ASP A 1 98 ? -14.142 27.709 2.665 1.00 64.75 98 ASP A N 1
ATOM 702 C CA . ASP A 1 98 ? -13.019 27.885 1.746 1.00 64.75 98 ASP A CA 1
ATOM 703 C C . ASP A 1 98 ? -12.921 26.691 0.785 1.00 64.75 98 ASP A C 1
ATOM 705 O O . ASP A 1 98 ? -13.623 25.694 0.946 1.00 64.75 98 ASP A O 1
ATOM 709 N N . MET A 1 99 ? -12.023 26.772 -0.200 1.00 69.31 99 MET A N 1
ATOM 710 C CA . MET A 1 99 ? -11.806 25.711 -1.195 1.00 69.31 99 MET A CA 1
ATOM 711 C C . MET A 1 99 ? -11.555 24.333 -0.558 1.00 69.31 99 MET A C 1
ATOM 713 O O . MET A 1 99 ? -11.907 23.310 -1.140 1.00 69.31 99 MET A O 1
ATOM 717 N N . SER A 1 100 ? -10.954 24.288 0.639 1.00 67.25 100 SER A N 1
ATOM 718 C CA . SER A 1 100 ? -10.716 23.018 1.327 1.00 67.25 100 SER A CA 1
ATOM 719 C C . SER A 1 100 ? -12.011 22.451 1.894 1.00 67.25 100 SER A C 1
ATOM 721 O O . SER A 1 100 ? -12.225 21.249 1.800 1.00 67.25 100 SER A O 1
ATOM 723 N N . GLY A 1 101 ? -12.878 23.296 2.458 1.00 68.25 101 GLY A N 1
ATOM 724 C CA . GLY A 1 101 ? -14.202 22.902 2.938 1.00 68.25 101 GLY A CA 1
ATOM 725 C C . GLY A 1 101 ? -15.185 22.540 1.823 1.00 68.25 101 GLY A C 1
ATOM 726 O O . GLY A 1 101 ? -15.915 21.561 1.967 1.00 68.25 101 GLY A O 1
ATOM 727 N N . GLU A 1 102 ? -15.151 23.251 0.691 1.00 70.31 102 GLU A N 1
ATOM 728 C CA . GLU A 1 102 ? -15.958 22.943 -0.503 1.00 70.31 102 GLU A CA 1
ATOM 729 C C . GLU A 1 102 ? -15.673 21.538 -1.047 1.00 70.31 102 GLU A C 1
ATOM 731 O O . GLU A 1 102 ? -16.572 20.872 -1.548 1.00 70.31 102 GLU A O 1
ATOM 736 N N . GLN A 1 103 ? -14.444 21.039 -0.893 1.00 67.38 103 GLN A N 1
ATOM 737 C CA . GLN A 1 103 ? -14.069 19.699 -1.343 1.00 67.38 103 GLN A CA 1
ATOM 738 C C . GLN A 1 103 ? -14.749 18.565 -0.554 1.00 67.38 103 GLN A C 1
ATOM 740 O O . GLN A 1 103 ? -14.760 17.419 -1.008 1.00 67.38 103 GLN A O 1
ATOM 745 N N . PHE A 1 104 ? -15.320 18.875 0.611 1.00 64.69 104 PHE A N 1
ATOM 746 C CA . PHE A 1 104 ? -16.130 17.944 1.395 1.00 64.69 104 PHE A CA 1
ATOM 747 C C . PHE A 1 104 ? -17.637 18.171 1.206 1.00 64.69 104 PHE A C 1
ATOM 749 O O . PHE A 1 104 ? -18.424 17.290 1.548 1.00 64.69 104 PHE A O 1
ATOM 756 N N . ASP A 1 105 ? -18.040 19.319 0.655 1.00 62.38 105 ASP A N 1
ATOM 757 C CA . ASP A 1 105 ? -19.438 19.706 0.491 1.00 62.38 105 ASP A CA 1
ATOM 758 C C . ASP A 1 105 ? -20.062 19.043 -0.747 1.00 62.38 105 ASP A C 1
ATOM 760 O O . ASP A 1 105 ? -19.604 19.189 -1.878 1.00 62.38 105 ASP A O 1
ATOM 764 N N . SER A 1 106 ? -21.128 18.279 -0.523 1.00 52.22 106 SER A N 1
ATOM 765 C CA . SER A 1 106 ? -21.909 17.592 -1.565 1.00 52.22 106 SER A CA 1
ATOM 766 C C . SER A 1 106 ? -23.370 18.059 -1.602 1.00 52.22 106 SER A C 1
ATOM 768 O O . SER A 1 106 ? -24.185 17.475 -2.318 1.00 52.22 106 SER A O 1
ATOM 770 N N . GLY A 1 107 ? -23.693 19.139 -0.877 1.00 46.38 107 GLY A N 1
ATOM 771 C CA . GLY A 1 107 ? -25.014 19.757 -0.812 1.00 46.38 107 GLY A CA 1
ATOM 772 C C . GLY A 1 107 ? -25.574 19.812 0.613 1.00 46.38 107 GLY A C 1
ATOM 773 O O . GLY A 1 107 ? -25.728 18.781 1.271 1.00 46.38 107 GLY A O 1
ATOM 774 N N . VAL A 1 108 ? -25.947 21.022 1.047 1.00 45.41 108 VAL A N 1
ATOM 775 C CA . VAL A 1 108 ? -26.549 21.307 2.360 1.00 45.41 108 VAL A CA 1
ATOM 776 C C . VAL A 1 108 ? -28.034 20.942 2.366 1.00 45.41 108 VAL A C 1
ATOM 778 O O . VAL A 1 108 ? -28.854 21.572 1.695 1.00 45.41 108 VAL A O 1
ATOM 781 N N . GLY A 1 109 ? -28.395 19.924 3.148 1.00 43.16 109 GLY A N 1
ATOM 782 C CA . GLY A 1 109 ? -29.782 19.610 3.485 1.00 43.16 109 GLY A CA 1
ATOM 783 C C . GLY A 1 109 ? -30.388 20.629 4.463 1.00 43.16 109 GLY A C 1
ATOM 784 O O . GLY A 1 109 ? -29.696 21.523 4.959 1.00 43.16 109 GLY A O 1
ATOM 785 N N . PRO A 1 110 ? -31.688 20.517 4.800 1.00 34.62 110 PRO A N 1
ATOM 786 C CA . PRO A 1 110 ? -32.311 21.401 5.778 1.00 34.62 110 PRO A CA 1
ATOM 787 C C . PRO A 1 110 ? -31.502 21.429 7.084 1.00 34.62 110 PRO A C 1
ATOM 789 O O . PRO A 1 110 ? -31.113 20.384 7.596 1.00 34.62 110 PRO A O 1
ATOM 792 N N . HIS A 1 111 ? -31.309 22.636 7.624 1.00 42.03 111 HIS A N 1
ATOM 793 C CA . HIS A 1 111 ? -30.691 22.929 8.924 1.00 42.03 111 HIS A CA 1
ATOM 794 C C . HIS A 1 111 ? -29.149 22.905 8.972 1.00 42.03 111 HIS A C 1
ATOM 796 O O . HIS A 1 111 ? -28.615 23.439 9.933 1.00 42.03 111 HIS A O 1
ATOM 802 N N . GLY A 1 112 ? -28.422 22.442 7.946 1.00 47.59 112 GLY A N 1
ATOM 803 C CA . GLY A 1 112 ? -26.942 22.405 7.956 1.00 47.59 112 GLY A CA 1
ATOM 804 C C . GLY A 1 112 ? -26.338 20.994 7.954 1.00 47.59 112 GLY A C 1
ATOM 805 O O . GLY A 1 112 ? -25.128 20.841 8.132 1.00 47.59 112 GLY A O 1
ATOM 806 N N . LEU A 1 113 ? -27.178 19.970 7.752 1.00 46.88 113 LEU A N 1
ATOM 807 C CA . LEU A 1 113 ? -26.770 18.579 7.565 1.00 46.88 113 LEU A CA 1
ATOM 808 C C . LEU A 1 113 ? -26.208 18.390 6.152 1.00 46.88 113 LEU A C 1
ATOM 810 O O . LEU A 1 113 ? -26.923 18.593 5.173 1.00 46.88 113 LEU A O 1
ATOM 814 N N . ASN A 1 114 ? -24.972 17.922 6.054 1.00 55.44 114 ASN A N 1
ATOM 815 C CA . ASN A 1 114 ? -24.345 17.495 4.810 1.00 55.44 114 ASN A CA 1
ATOM 816 C C . ASN A 1 114 ? -24.166 15.974 4.801 1.00 55.44 114 ASN A C 1
ATOM 818 O O . ASN A 1 114 ? -24.065 15.344 5.858 1.00 55.44 114 ASN A O 1
ATOM 822 N N . THR A 1 115 ? -24.105 15.377 3.610 1.00 54.34 115 THR A N 1
ATOM 823 C CA . THR A 1 115 ? -23.862 13.937 3.446 1.00 54.34 115 THR A CA 1
ATOM 824 C C . THR A 1 115 ? -22.780 13.652 2.419 1.00 54.34 115 THR A C 1
ATOM 826 O O . THR A 1 115 ? -23.075 13.690 1.233 1.00 54.34 115 THR A O 1
ATOM 829 N N . MET A 1 116 ? -21.578 13.265 2.857 1.00 52.38 116 MET A N 1
ATOM 830 C CA . MET A 1 116 ? -20.484 12.840 1.969 1.00 52.38 116 MET A CA 1
ATOM 831 C C . MET A 1 116 ? -20.174 11.359 2.196 1.00 52.38 116 MET A C 1
ATOM 833 O O . MET A 1 116 ? -20.006 10.939 3.336 1.00 52.38 116 MET A O 1
ATOM 837 N N . ASP A 1 117 ? -20.126 10.552 1.132 1.00 51.28 117 ASP A N 1
ATOM 838 C CA . ASP A 1 117 ? -19.818 9.111 1.202 1.00 51.28 117 ASP A CA 1
ATOM 839 C C . ASP A 1 117 ? -20.665 8.329 2.233 1.00 51.28 117 ASP A C 1
ATOM 841 O O . ASP A 1 117 ? -20.199 7.378 2.861 1.00 51.28 117 ASP A O 1
ATOM 845 N N . GLY A 1 118 ? -21.924 8.737 2.440 1.00 46.16 118 GLY A N 1
ATOM 846 C CA . GLY A 1 118 ? -22.845 8.143 3.423 1.00 46.16 118 GLY A CA 1
ATOM 847 C C . GLY A 1 118 ? -22.647 8.605 4.878 1.00 46.16 118 GLY A C 1
ATOM 848 O O . GLY A 1 118 ? -23.356 8.131 5.764 1.00 46.16 118 GLY A O 1
ATOM 849 N N . ILE A 1 119 ? -21.733 9.547 5.127 1.00 53.31 119 ILE A N 1
ATOM 850 C CA . ILE A 1 119 ? -21.491 10.182 6.429 1.00 53.31 119 ILE A CA 1
ATOM 851 C C . ILE A 1 119 ? -22.401 11.403 6.562 1.00 53.31 119 ILE A C 1
ATOM 853 O O . ILE A 1 119 ? -22.266 12.341 5.781 1.00 53.31 119 ILE A O 1
ATOM 857 N N . CYS A 1 120 ? -23.280 11.438 7.567 1.00 53.12 120 CYS A N 1
ATOM 858 C CA . CYS A 1 120 ? -23.969 12.675 7.942 1.00 53.12 120 CYS A CA 1
ATOM 859 C C . CYS A 1 120 ? -23.024 13.546 8.774 1.00 53.12 120 CYS A C 1
ATOM 861 O O . CYS A 1 120 ? -22.561 13.083 9.814 1.00 53.12 120 CYS A O 1
ATOM 863 N N . TYR A 1 121 ? -22.761 14.788 8.362 1.00 57.38 121 TYR A N 1
ATOM 864 C CA . TYR A 1 121 ? -21.971 15.732 9.154 1.00 57.38 121 TYR A CA 1
ATOM 865 C C . TYR A 1 121 ? -22.592 17.129 9.197 1.00 57.38 121 TYR A C 1
ATOM 867 O O . TYR A 1 121 ? -23.337 17.517 8.301 1.00 57.38 121 TYR A O 1
ATOM 875 N N . TRP A 1 122 ? -22.288 17.894 10.245 1.00 55.62 122 TRP A N 1
ATOM 876 C CA . TRP A 1 122 ? -22.730 19.283 10.393 1.00 55.62 122 TRP A CA 1
ATOM 877 C C . TRP A 1 122 ? -21.542 20.235 10.290 1.00 55.62 122 TRP A C 1
ATOM 879 O O . TRP A 1 122 ? -20.495 19.960 10.874 1.00 55.62 122 TRP A O 1
ATOM 889 N N . SER A 1 123 ? -21.688 21.351 9.571 1.00 54.03 123 SER A N 1
ATOM 890 C CA . SER A 1 123 ? -20.670 22.409 9.494 1.00 54.03 123 SER A CA 1
ATOM 891 C C . SER A 1 123 ? -21.230 23.755 9.965 1.00 54.03 123 SER A C 1
ATOM 893 O O . SER A 1 123 ? -22.414 24.049 9.816 1.00 54.03 123 SER A O 1
ATOM 895 N N . THR A 1 124 ? -20.385 24.592 10.568 1.00 50.16 124 THR A N 1
ATOM 896 C CA . THR A 1 124 ? -20.753 25.884 11.178 1.00 50.16 124 THR A CA 1
ATOM 897 C C . THR A 1 124 ? -20.907 27.017 10.153 1.00 50.16 124 THR A C 1
ATOM 899 O O . THR A 1 124 ? -20.464 28.127 10.429 1.00 50.16 124 THR A O 1
ATOM 902 N N . GLY A 1 125 ? -21.434 26.752 8.952 1.00 41.50 125 GLY A N 1
ATOM 903 C CA . GLY A 1 125 ? -21.383 27.676 7.808 1.00 41.50 125 GLY A CA 1
ATOM 904 C C . GLY A 1 125 ? -21.545 29.171 8.158 1.00 41.50 125 GLY A C 1
ATOM 905 O O . GLY A 1 125 ? -22.497 29.563 8.829 1.00 41.50 125 GLY A O 1
ATOM 906 N N . SER A 1 126 ? -20.625 30.006 7.650 1.00 39.53 126 SER A N 1
ATOM 907 C CA . SER A 1 126 ? -20.657 31.486 7.632 1.00 39.53 126 SER A CA 1
ATOM 908 C C . SER A 1 126 ? -20.501 32.276 8.951 1.00 39.53 126 SER A C 1
ATOM 910 O O . SER A 1 126 ? -21.283 33.178 9.238 1.00 39.53 126 SER A O 1
ATOM 912 N N . LEU A 1 127 ? -19.419 32.071 9.709 1.00 38.25 127 LEU A N 1
ATOM 913 C CA . LEU A 1 127 ? -18.905 33.118 10.612 1.00 38.25 127 LEU A CA 1
ATOM 914 C C . LEU A 1 127 ? -17.635 33.734 10.007 1.00 38.25 127 LEU A C 1
ATOM 916 O O . LEU A 1 127 ? -16.580 33.108 9.968 1.00 38.25 127 LEU A O 1
ATOM 920 N N . GLN A 1 128 ? -17.766 34.960 9.487 1.00 35.44 128 GLN A N 1
ATOM 921 C CA . GLN A 1 128 ? -16.660 35.799 9.016 1.00 35.44 128 GLN A CA 1
ATOM 922 C C . GLN A 1 128 ? -15.794 36.231 10.208 1.00 35.44 128 GLN A C 1
ATOM 924 O O . GLN A 1 128 ? -15.956 37.337 10.711 1.00 35.44 128 GLN A O 1
ATOM 929 N N . ASP A 1 129 ? -14.882 35.383 10.683 1.00 38.50 129 ASP A N 1
ATOM 930 C CA . ASP A 1 129 ? -13.840 35.858 11.595 1.00 38.50 129 ASP A CA 1
ATOM 931 C C . ASP A 1 129 ? -12.511 35.113 11.396 1.00 38.50 129 ASP A C 1
ATOM 933 O O . ASP A 1 129 ? -12.361 33.920 11.664 1.00 38.50 129 ASP A O 1
ATOM 937 N N . TYR A 1 130 ? -11.525 35.838 10.868 1.00 37.09 130 TYR A N 1
ATOM 938 C CA . TYR A 1 130 ? -10.281 35.309 10.293 1.00 37.09 130 TYR A CA 1
ATOM 939 C C . TYR A 1 130 ? -9.224 34.867 11.329 1.00 37.09 130 TYR A C 1
ATOM 941 O O . TYR A 1 130 ? -8.110 34.505 10.948 1.00 37.09 130 TYR A O 1
ATOM 949 N N . GLN A 1 131 ? -9.526 34.869 12.634 1.00 33.06 131 GLN A N 1
ATOM 950 C CA . GLN A 1 131 ? -8.513 34.660 13.686 1.00 33.06 131 GLN A CA 1
ATOM 951 C C . GLN A 1 131 ? -8.532 33.302 14.411 1.00 33.06 131 GLN A C 1
ATOM 953 O O . GLN A 1 131 ? -7.769 33.114 15.356 1.00 33.06 131 GLN A O 1
ATOM 958 N N . LEU A 1 132 ? -9.347 32.323 14.009 1.00 43.12 132 LEU A N 1
ATOM 959 C CA . LEU A 1 132 ? -9.668 31.194 14.897 1.00 43.12 132 LEU A CA 1
ATOM 960 C C . LEU A 1 132 ? -9.387 29.807 14.310 1.00 43.12 132 LEU A C 1
ATOM 962 O O . LEU A 1 132 ? -10.292 29.009 14.101 1.00 43.12 132 LEU A O 1
ATOM 966 N N . LYS A 1 133 ? -8.109 29.463 14.128 1.00 42.38 133 LYS A N 1
ATOM 967 C CA . LYS A 1 133 ? -7.688 28.122 13.670 1.00 42.38 133 LYS A CA 1
ATOM 968 C C . LYS A 1 133 ? -7.862 26.987 14.709 1.00 42.38 133 LYS A C 1
ATOM 970 O O . LYS A 1 133 ? -7.522 25.851 14.410 1.00 42.38 133 LYS A O 1
ATOM 975 N N . GLU A 1 134 ? -8.452 27.254 15.884 1.00 44.38 134 GLU A N 1
ATOM 976 C CA . GLU A 1 134 ? -8.740 26.250 16.936 1.00 44.38 134 GLU A CA 1
ATOM 977 C C . GLU A 1 134 ? -10.183 26.280 17.512 1.00 44.38 134 GLU A C 1
ATOM 979 O O . GLU A 1 134 ? -10.476 25.512 18.428 1.00 44.38 134 GLU A O 1
ATOM 984 N N . ARG A 1 135 ? -11.115 27.128 17.030 1.00 51.88 135 ARG A N 1
ATOM 985 C CA . ARG A 1 135 ? -12.399 27.391 17.743 1.00 51.88 135 ARG A CA 1
ATOM 986 C C . ARG A 1 135 ? -13.711 26.976 17.052 1.00 51.88 135 ARG A C 1
ATOM 988 O O . ARG A 1 135 ? -14.736 27.565 17.373 1.00 51.88 135 ARG A O 1
ATOM 995 N N . TYR A 1 136 ? -13.745 25.982 16.165 1.00 60.84 136 TYR A N 1
ATOM 996 C CA . TYR A 1 136 ? -15.029 25.586 15.542 1.00 60.84 136 TYR A CA 1
ATOM 997 C C . TYR A 1 136 ? -15.690 24.343 16.163 1.00 60.84 136 TYR A C 1
ATOM 999 O O . TYR A 1 136 ? -16.907 24.312 16.300 1.00 60.84 136 TYR A O 1
ATOM 1007 N N . LEU A 1 137 ? -14.916 23.371 16.660 1.00 74.50 137 LEU A N 1
ATOM 1008 C CA . LEU A 1 137 ? -15.431 22.271 17.490 1.00 74.50 137 LEU A CA 1
ATOM 1009 C C . LEU A 1 137 ? -15.385 22.659 18.973 1.00 74.50 137 LEU A C 1
ATOM 1011 O O . LEU A 1 137 ? -14.558 22.163 19.730 1.00 74.50 137 LEU A O 1
ATOM 1015 N N . THR A 1 138 ? -16.214 23.618 19.382 1.00 82.75 138 THR A N 1
ATOM 1016 C CA . THR A 1 138 ? -16.250 24.099 20.773 1.00 82.75 138 THR A CA 1
ATOM 1017 C C . THR A 1 138 ? -17.090 23.190 21.676 1.00 82.75 138 THR A C 1
ATOM 1019 O O . THR A 1 138 ? -17.965 22.471 21.187 1.00 82.75 138 THR A O 1
ATOM 1022 N N . PRO A 1 139 ? -16.906 23.254 23.009 1.00 87.44 139 PRO A N 1
ATOM 1023 C CA . PRO A 1 139 ? -17.825 22.624 23.958 1.00 87.44 139 PRO A CA 1
ATOM 1024 C C . PRO A 1 139 ? -19.297 22.967 23.694 1.00 87.44 139 PRO A C 1
ATOM 1026 O O . PRO A 1 139 ? -20.146 22.081 23.707 1.00 87.44 139 PRO A O 1
ATOM 1029 N N . GLN A 1 140 ? -19.594 24.238 23.402 1.00 84.88 140 GLN A N 1
ATOM 1030 C CA . GLN A 1 140 ? -20.952 24.712 23.125 1.00 84.88 140 GLN A CA 1
ATOM 1031 C C . GLN A 1 140 ? -21.533 24.076 21.860 1.00 84.88 140 GLN A C 1
ATOM 1033 O O . GLN A 1 140 ? -22.725 23.792 21.821 1.00 84.88 140 GLN A O 1
ATOM 1038 N N . TRP A 1 141 ? -20.701 23.844 20.842 1.00 80.75 141 TRP A N 1
ATOM 1039 C CA . TRP A 1 141 ? -21.106 23.147 19.625 1.00 80.75 141 TRP A CA 1
ATOM 1040 C C . TRP A 1 141 ? -21.459 21.686 19.906 1.00 80.75 141 TRP A C 1
ATOM 1042 O O . TRP A 1 141 ? -22.545 21.228 19.567 1.00 80.75 141 TRP A O 1
ATOM 1052 N N . ILE A 1 142 ? -20.573 20.969 20.602 1.00 85.88 142 ILE A N 1
ATOM 1053 C CA . ILE A 1 142 ? -20.754 19.549 20.937 1.00 85.88 142 ILE A CA 1
ATOM 1054 C C . ILE A 1 142 ? -22.007 19.329 21.798 1.00 85.88 142 ILE A C 1
ATOM 1056 O O . ILE A 1 142 ? -22.749 18.373 21.576 1.00 85.88 142 ILE A O 1
ATOM 1060 N N . GLN A 1 143 ? -22.286 20.234 22.743 1.00 87.06 143 GLN A N 1
ATOM 1061 C CA . GLN A 1 143 ? -23.458 20.156 23.623 1.00 87.06 143 GLN A CA 1
ATOM 1062 C C . GLN A 1 143 ? -24.797 20.122 22.873 1.00 87.06 143 GLN A C 1
ATOM 1064 O O . GLN A 1 143 ? -25.751 19.524 23.375 1.00 87.06 143 GLN A O 1
ATOM 1069 N N . GLN A 1 144 ? -24.879 20.699 21.669 1.00 85.69 144 GLN A N 1
ATOM 1070 C CA . GLN A 1 144 ? -26.104 20.686 20.857 1.00 85.69 144 GLN A CA 1
ATOM 1071 C C . GLN A 1 144 ? -26.513 19.267 20.441 1.00 85.69 144 GLN A C 1
ATOM 1073 O O . GLN A 1 144 ? -27.692 18.999 20.228 1.00 85.69 144 GLN A O 1
ATOM 1078 N N . PHE A 1 145 ? -25.556 18.340 20.398 1.00 88.25 145 PHE A N 1
ATOM 1079 C CA . PHE A 1 145 ? -25.753 16.959 19.967 1.00 88.25 145 PHE A CA 1
ATOM 1080 C C . PHE A 1 145 ? -25.898 15.981 21.144 1.00 88.25 145 PHE A C 1
ATOM 1082 O O . PHE A 1 145 ? -25.699 14.776 20.978 1.00 88.25 145 PHE A O 1
ATOM 1089 N N . LYS A 1 146 ? -26.267 16.465 22.344 1.00 89.25 146 LYS A N 1
ATOM 1090 C CA . LYS A 1 146 ? -26.486 15.621 23.538 1.00 89.25 146 LYS A CA 1
ATOM 1091 C C . LYS A 1 146 ? -27.449 14.459 23.273 1.00 89.25 146 LYS A C 1
ATOM 1093 O O . LYS A 1 146 ? -27.199 13.357 23.748 1.00 89.25 146 LYS A O 1
ATOM 1098 N N . SER A 1 147 ? -28.516 14.671 22.503 1.00 87.62 147 SER A N 1
ATOM 1099 C CA . SER A 1 147 ? -29.484 13.623 22.138 1.00 87.62 147 SER A CA 1
ATOM 1100 C C . SER A 1 147 ? -28.881 12.547 21.224 1.00 87.62 147 SER A C 1
ATOM 1102 O O . SER A 1 147 ? -29.105 11.353 21.441 1.00 87.62 147 SER A O 1
ATOM 1104 N N . ASN A 1 148 ? -28.076 12.943 20.235 1.00 87.75 148 ASN A N 1
ATOM 1105 C CA . ASN A 1 148 ? -27.345 12.016 19.368 1.00 87.75 148 ASN A CA 1
ATOM 1106 C C . ASN A 1 148 ? -26.335 11.199 20.184 1.00 87.75 148 ASN A C 1
ATOM 1108 O O . ASN A 1 148 ? -26.310 9.979 20.088 1.00 87.75 148 ASN A O 1
ATOM 1112 N N . ILE A 1 149 ? -25.564 11.857 21.054 1.00 90.25 149 ILE A N 1
ATOM 1113 C CA . ILE A 1 149 ? -24.596 11.201 21.947 1.00 90.25 149 ILE A CA 1
ATOM 1114 C C . ILE A 1 149 ? -25.297 10.238 22.915 1.00 90.25 149 ILE A C 1
ATOM 1116 O O . ILE A 1 149 ? -24.795 9.141 23.151 1.00 90.25 149 ILE A O 1
ATOM 1120 N N . ALA A 1 150 ? -26.468 10.605 23.444 1.00 87.81 150 ALA A N 1
ATOM 1121 C CA . ALA A 1 150 ? -27.244 9.766 24.356 1.00 87.81 150 ALA A CA 1
ATOM 1122 C C . ALA A 1 150 ? -27.813 8.513 23.683 1.00 87.81 150 ALA A C 1
ATOM 1124 O O . ALA A 1 150 ? -27.815 7.450 24.299 1.00 87.81 150 ALA A O 1
ATOM 1125 N N . SER A 1 151 ? -28.262 8.617 22.432 1.00 85.69 151 SER A N 1
ATOM 1126 C CA . SER A 1 151 ? -28.795 7.476 21.672 1.00 85.69 151 SER A CA 1
ATOM 1127 C C . SER A 1 151 ? -27.707 6.594 21.056 1.00 85.69 151 SER A C 1
ATOM 1129 O O . SER A 1 151 ? -27.971 5.430 20.768 1.00 85.69 151 SER A O 1
ATOM 1131 N N . ALA A 1 152 ? -26.487 7.108 20.881 1.00 87.38 152 ALA A N 1
ATOM 1132 C CA . ALA A 1 152 ? -25.401 6.380 20.238 1.00 87.38 152 ALA A CA 1
ATOM 1133 C C . ALA A 1 152 ? -24.979 5.114 21.013 1.00 87.38 152 ALA A C 1
ATOM 1135 O O . ALA A 1 152 ? -24.855 5.156 22.244 1.00 87.38 152 ALA A O 1
ATOM 1136 N N . PRO A 1 153 ? -24.670 4.007 20.305 1.00 85.81 153 PRO A N 1
ATOM 1137 C CA . PRO A 1 153 ? -24.066 2.823 20.915 1.00 85.81 153 PRO A CA 1
ATOM 1138 C C . PRO A 1 153 ? -22.618 3.080 21.352 1.00 85.81 153 PRO A C 1
ATOM 1140 O O . PRO A 1 153 ? -22.132 2.438 22.278 1.00 85.81 153 PRO A O 1
ATOM 1143 N N . ILE A 1 154 ? -21.929 4.014 20.691 1.00 91.19 154 ILE A N 1
ATOM 1144 C CA . ILE A 1 154 ? -20.554 4.413 20.989 1.00 91.19 154 ILE A CA 1
ATOM 1145 C C . ILE A 1 154 ? -20.282 5.828 20.474 1.00 91.19 154 ILE A C 1
ATOM 1147 O O . ILE A 1 154 ? -20.826 6.237 19.443 1.00 91.19 154 ILE A O 1
ATOM 1151 N N . VAL A 1 155 ? -19.427 6.561 21.188 1.00 95.31 155 VAL A N 1
ATOM 1152 C CA . VAL A 1 155 ? -18.887 7.858 20.762 1.00 95.31 155 VAL A CA 1
ATOM 1153 C C . VAL A 1 155 ? -17.390 7.709 20.541 1.00 95.31 155 VAL A C 1
ATOM 1155 O O . VAL A 1 155 ? -16.671 7.318 21.456 1.00 95.31 155 VAL A O 1
ATOM 1158 N N . MET A 1 156 ? -16.907 8.034 19.347 1.00 96.75 156 MET A N 1
ATOM 1159 C CA . MET A 1 156 ? -15.480 8.095 19.047 1.00 96.75 156 MET A CA 1
ATOM 1160 C C . MET A 1 156 ? -15.025 9.551 19.011 1.00 96.75 156 MET A C 1
ATOM 1162 O O . MET A 1 156 ? -15.637 10.377 18.335 1.00 96.75 156 MET A O 1
ATOM 1166 N N . VAL A 1 157 ? -13.958 9.854 19.744 1.00 96.06 157 VAL A N 1
ATOM 1167 C CA . VAL A 1 157 ? -13.298 11.160 19.770 1.00 96.06 157 VAL A CA 1
ATOM 1168 C C . VAL A 1 157 ? -11.846 10.996 19.339 1.00 96.06 157 VAL A C 1
ATOM 1170 O O . VAL A 1 157 ? -11.149 10.106 19.829 1.00 96.06 157 VAL A O 1
ATOM 1173 N N . ASP A 1 158 ? -11.371 11.861 18.446 1.00 90.88 158 ASP A N 1
ATOM 1174 C CA . ASP A 1 158 ? -9.952 11.904 18.097 1.00 90.88 158 ASP A CA 1
ATOM 1175 C C . ASP A 1 158 ? -9.196 12.957 18.925 1.00 90.88 158 ASP A C 1
ATOM 1177 O O . ASP A 1 158 ? -9.750 13.936 19.438 1.00 90.88 158 ASP A O 1
ATOM 1181 N N . ALA A 1 159 ? -7.884 12.780 19.057 1.00 88.00 159 ALA A N 1
ATOM 1182 C CA . ALA A 1 159 ? -7.037 13.729 19.765 1.00 88.00 159 ALA A CA 1
ATOM 1183 C C . ALA A 1 159 ? -6.764 15.024 18.973 1.00 88.00 159 ALA A C 1
ATOM 1185 O O . ALA A 1 159 ? -5.953 15.841 19.417 1.00 88.00 159 ALA A O 1
ATOM 1186 N N . ASN A 1 160 ? -7.403 15.258 17.815 1.00 82.31 160 ASN A N 1
ATOM 1187 C CA . ASN A 1 160 ? -7.321 16.556 17.134 1.00 82.31 160 ASN A CA 1
ATOM 1188 C C . ASN A 1 160 ? -8.135 17.627 17.868 1.00 82.31 160 ASN A C 1
ATOM 1190 O O . ASN A 1 160 ? -7.764 18.802 17.802 1.00 82.31 160 ASN A O 1
ATOM 1194 N N . LEU A 1 161 ? -9.166 17.227 18.619 1.00 85.12 161 LEU A N 1
ATOM 1195 C CA . LEU A 1 161 ? -9.970 18.114 19.458 1.00 85.12 161 LEU A CA 1
ATOM 1196 C C . LEU A 1 161 ? -9.117 18.912 20.453 1.00 85.12 161 LEU A C 1
ATOM 1198 O O . LEU A 1 161 ? -8.156 18.404 21.034 1.00 85.12 161 LEU A O 1
ATOM 1202 N N . SER A 1 162 ? -9.492 20.174 20.675 1.00 86.75 162 SER A N 1
ATOM 1203 C CA . SER A 1 162 ? -8.918 20.985 21.751 1.00 86.75 162 SER A CA 1
ATOM 1204 C C . SER A 1 162 ? -9.241 20.368 23.116 1.00 86.75 162 SER A C 1
ATOM 1206 O O . SER A 1 162 ? -10.236 19.656 23.256 1.00 86.75 162 SER A O 1
ATOM 1208 N N . GLN A 1 163 ? -8.426 20.656 24.138 1.00 91.06 163 GLN A N 1
ATOM 1209 C CA . GLN A 1 163 ? -8.636 20.091 25.479 1.00 91.06 163 GLN A CA 1
ATOM 1210 C C . GLN A 1 163 ? -10.066 20.319 26.009 1.00 91.06 163 GLN A C 1
ATOM 1212 O O . GLN A 1 163 ? -10.690 19.344 26.424 1.00 91.06 163 GLN A O 1
ATOM 1217 N N . PRO A 1 164 ? -10.645 21.538 25.918 1.00 93.00 164 PRO A N 1
ATOM 1218 C CA . PRO A 1 164 ? -12.011 21.772 26.385 1.00 93.00 164 PRO A CA 1
ATOM 1219 C C . PRO A 1 164 ? -13.063 20.984 25.594 1.00 93.00 164 PRO A C 1
ATOM 1221 O O . PRO A 1 164 ? -14.043 20.514 26.163 1.00 93.00 164 PRO A O 1
ATOM 1224 N N . ALA A 1 165 ? -12.881 20.833 24.279 1.00 90.69 165 ALA A N 1
ATOM 1225 C CA . ALA A 1 165 ? -13.811 20.098 23.424 1.00 90.69 165 ALA A CA 1
ATOM 1226 C C . ALA A 1 165 ? -13.772 18.588 23.694 1.00 90.69 165 ALA A C 1
ATOM 1228 O O . ALA A 1 165 ? -14.816 17.937 23.754 1.00 90.69 165 ALA A O 1
ATOM 1229 N N . LEU A 1 166 ? -12.570 18.045 23.900 1.00 93.56 166 LEU A N 1
ATOM 1230 C CA . LEU A 1 166 ? -12.366 16.656 24.295 1.00 93.56 166 LEU A CA 1
ATOM 1231 C C . LEU A 1 166 ? -13.012 16.382 25.661 1.00 93.56 166 LEU A C 1
ATOM 1233 O O . LEU A 1 166 ? -13.763 15.420 25.802 1.00 93.56 166 LEU A O 1
ATOM 1237 N N . GLU A 1 167 ? -12.792 17.259 26.645 1.00 95.88 167 GLU A N 1
ATOM 1238 C CA . GLU A 1 167 ? -13.436 17.176 27.961 1.00 95.88 167 GLU A CA 1
ATOM 1239 C C . GLU A 1 167 ? -14.957 17.211 27.868 1.00 95.88 167 GLU A C 1
ATOM 1241 O O . GLU A 1 167 ? -15.609 16.337 28.431 1.00 95.88 167 GLU A O 1
ATOM 1246 N N . ALA A 1 168 ? -15.518 18.170 27.129 1.00 94.56 168 ALA A N 1
ATOM 1247 C CA . ALA A 1 168 ? -16.959 18.296 26.952 1.00 94.56 168 ALA A CA 1
ATOM 1248 C C . ALA A 1 168 ? -17.569 17.057 26.284 1.00 94.56 168 ALA A C 1
ATOM 1250 O O . ALA A 1 168 ? -18.599 16.569 26.736 1.00 94.56 168 ALA A O 1
ATOM 1251 N N . SER A 1 169 ? -16.915 16.519 25.250 1.00 94.81 169 SER A N 1
ATOM 1252 C CA . SER A 1 169 ? -17.361 15.303 24.556 1.00 94.81 169 SER A CA 1
ATOM 1253 C C . SER A 1 169 ? -17.393 14.101 25.500 1.00 94.81 169 SER A C 1
ATOM 1255 O O . SER A 1 169 ? -18.407 13.412 25.606 1.00 94.81 169 SER A O 1
ATOM 1257 N N . CYS A 1 170 ? -16.293 13.873 26.222 1.00 96.56 170 CYS A N 1
ATOM 1258 C CA . CYS A 1 170 ? -16.148 12.743 27.133 1.00 96.56 170 CYS A CA 1
ATOM 1259 C C . CYS A 1 170 ? -17.062 12.856 28.361 1.00 96.56 170 CYS A C 1
ATOM 1261 O O . CYS A 1 170 ? -17.661 11.864 28.767 1.00 96.56 170 CYS A O 1
ATOM 1263 N N . GLN A 1 171 ? -17.203 14.053 28.939 1.00 95.19 171 GLN A N 1
ATOM 1264 C CA . GLN A 1 171 ? -18.115 14.307 30.059 1.00 95.19 171 GLN A CA 1
ATOM 1265 C C . GLN A 1 171 ? -19.566 14.087 29.641 1.00 95.19 171 GLN A C 1
ATOM 1267 O O . GLN A 1 171 ? -20.297 13.389 30.334 1.00 95.19 171 GLN A O 1
ATOM 1272 N N . LEU A 1 172 ? -19.961 14.613 28.481 1.00 94.00 172 LEU A N 1
ATOM 1273 C CA . LEU A 1 172 ? -21.315 14.463 27.965 1.00 94.00 172 LEU A CA 1
ATOM 1274 C C . LEU A 1 172 ? -21.666 12.999 27.688 1.00 94.00 172 LEU A C 1
ATOM 1276 O O . LEU A 1 172 ? -22.761 12.568 28.033 1.00 94.00 172 LEU A O 1
ATOM 1280 N N . ALA A 1 173 ? -20.739 12.233 27.105 1.00 93.56 173 ALA A N 1
ATOM 1281 C CA . ALA A 1 173 ? -20.905 10.797 26.894 1.00 93.56 173 ALA A CA 1
ATOM 1282 C C . ALA A 1 173 ? -21.004 10.032 28.225 1.00 93.56 173 ALA A C 1
ATOM 1284 O O . ALA A 1 173 ? -21.888 9.190 28.378 1.00 93.56 173 ALA A O 1
ATOM 1285 N N . ALA A 1 174 ? -20.166 10.370 29.211 1.00 90.75 174 ALA A N 1
ATOM 1286 C CA . ALA A 1 174 ? -20.212 9.768 30.541 1.00 90.75 174 ALA A CA 1
ATOM 1287 C C . ALA A 1 174 ? -21.525 10.080 31.287 1.00 90.75 174 ALA A C 1
ATOM 1289 O O . ALA A 1 174 ? -22.107 9.177 31.882 1.00 90.75 174 ALA A O 1
ATOM 1290 N N . GLU A 1 175 ? -22.031 11.318 31.208 1.00 91.31 175 GLU A N 1
ATOM 1291 C CA . GLU A 1 175 ? -23.315 11.737 31.802 1.00 91.31 175 GLU A CA 1
ATOM 1292 C C . GLU A 1 175 ? -24.498 10.892 31.315 1.00 91.31 175 GLU A C 1
ATOM 1294 O O . GLU A 1 175 ? -25.437 10.645 32.070 1.00 91.31 175 GLU A O 1
ATOM 1299 N N . VAL A 1 176 ? -24.473 10.473 30.048 1.00 88.75 176 VAL A N 1
ATOM 1300 C CA . VAL A 1 176 ? -25.559 9.717 29.402 1.00 88.75 176 VAL A CA 1
ATOM 1301 C C . VAL A 1 176 ? -25.239 8.223 29.254 1.00 88.75 176 VAL A C 1
ATOM 1303 O O . VAL A 1 176 ? -25.965 7.494 28.573 1.00 88.75 176 VAL A O 1
ATOM 1306 N N . GLY A 1 177 ? -24.148 7.759 29.873 1.00 86.19 177 GLY A N 1
ATOM 1307 C CA . GLY A 1 177 ? -23.734 6.356 29.876 1.00 86.19 177 GLY A CA 1
ATOM 1308 C C . GLY A 1 177 ? -23.362 5.796 28.498 1.00 86.19 177 GLY A C 1
ATOM 1309 O O . GLY A 1 177 ? -23.601 4.620 28.234 1.00 86.19 177 GLY A O 1
ATOM 1310 N N . THR A 1 178 ? -22.838 6.617 27.584 1.00 88.31 178 THR A N 1
ATOM 1311 C CA . THR A 1 178 ? -22.328 6.157 26.280 1.00 88.31 178 THR A CA 1
ATOM 1312 C C . THR A 1 178 ? -20.837 5.832 26.378 1.00 88.31 178 THR A C 1
ATOM 1314 O O . THR A 1 178 ? -20.076 6.684 26.844 1.00 88.31 178 THR A O 1
ATOM 1317 N N . PRO A 1 179 ? -20.377 4.652 25.916 1.00 92.25 179 PRO A N 1
ATOM 1318 C CA . PRO A 1 179 ? -18.956 4.332 25.922 1.00 92.25 179 PRO A CA 1
ATOM 1319 C C . PRO A 1 179 ? -18.174 5.238 24.966 1.00 92.25 179 PRO A C 1
ATOM 1321 O O . PRO A 1 179 ? -18.641 5.574 23.872 1.00 92.25 179 PRO A O 1
ATOM 1324 N N . VAL A 1 180 ? -16.960 5.602 25.381 1.00 96.12 180 VAL A N 1
ATOM 1325 C CA . VAL A 1 180 ? -16.073 6.503 24.636 1.00 96.12 180 VAL A CA 1
ATOM 1326 C C . VAL A 1 180 ? -14.890 5.727 24.072 1.00 96.12 180 VAL A C 1
ATOM 1328 O O . VAL A 1 180 ? -14.161 5.068 24.816 1.00 96.12 180 VAL A O 1
ATOM 1331 N N . TRP A 1 181 ? -14.672 5.853 22.767 1.00 97.94 181 TRP A N 1
ATOM 1332 C CA . TRP A 1 181 ? -13.463 5.420 22.077 1.00 97.94 181 TRP A CA 1
ATOM 1333 C C . TRP A 1 181 ? -12.558 6.627 21.819 1.00 97.94 181 TRP A C 1
ATOM 1335 O O . TRP A 1 181 ? -12.942 7.549 21.106 1.00 97.94 181 TRP A O 1
ATOM 1345 N N . PHE A 1 182 ? -11.356 6.625 22.386 1.00 97.81 182 PHE A N 1
ATOM 1346 C CA . PHE A 1 182 ? -10.349 7.662 22.183 1.00 97.81 182 PHE A CA 1
ATOM 1347 C C . PHE A 1 182 ? -9.306 7.214 21.156 1.00 97.81 182 PHE A C 1
ATOM 1349 O O . PHE A 1 182 ? -8.574 6.250 21.391 1.00 97.81 182 PHE A O 1
ATOM 1356 N N . GLU A 1 183 ? -9.218 7.942 20.045 1.00 95.88 183 GLU A N 1
ATOM 1357 C CA . GLU A 1 183 ? -8.202 7.738 19.013 1.00 95.88 183 GLU A CA 1
ATOM 1358 C C . GLU A 1 183 ? -7.037 8.742 19.185 1.00 95.88 183 GLU A C 1
ATOM 1360 O O . GLU A 1 183 ? -7.252 9.954 19.052 1.00 95.88 183 GLU A O 1
ATOM 1365 N N . PRO A 1 184 ? -5.805 8.288 19.498 1.00 90.88 184 PRO A N 1
ATOM 1366 C CA . PRO A 1 184 ? -4.711 9.178 19.897 1.00 90.88 184 PRO A CA 1
ATOM 1367 C C . PRO A 1 184 ? -4.095 10.048 18.796 1.00 90.88 184 PRO A C 1
ATOM 1369 O O . PRO A 1 184 ? -3.474 11.059 19.136 1.00 90.88 184 PRO A O 1
ATOM 1372 N N . VAL A 1 185 ? -4.271 9.705 17.511 1.00 85.06 185 VAL A N 1
ATOM 1373 C CA . VAL A 1 185 ? -3.809 10.447 16.311 1.00 85.06 185 VAL A CA 1
ATOM 1374 C C . VAL A 1 185 ? -2.286 10.546 16.132 1.00 85.06 185 VAL A C 1
ATOM 1376 O O . VAL A 1 185 ? -1.786 10.356 15.024 1.00 85.06 185 VAL A O 1
ATOM 1379 N N . SER A 1 186 ? -1.550 10.980 17.157 1.00 83.44 186 SER A N 1
ATOM 1380 C CA . SER A 1 186 ? -0.092 11.097 17.139 1.00 83.44 186 SER A CA 1
ATOM 1381 C C . SER A 1 186 ? 0.491 11.182 18.547 1.00 83.44 186 SER A C 1
ATOM 1383 O O . SER A 1 186 ? -0.180 11.612 19.481 1.00 83.44 186 SER A O 1
ATOM 1385 N N . VAL A 1 187 ? 1.789 10.896 18.685 1.00 83.25 187 VAL A N 1
ATOM 1386 C CA . VAL A 1 187 ? 2.560 11.000 19.945 1.00 83.25 187 VAL A CA 1
ATOM 1387 C C . VAL A 1 187 ? 2.341 12.330 20.682 1.00 83.25 187 VAL A C 1
ATOM 1389 O O . VAL A 1 187 ? 2.220 12.363 21.903 1.00 83.25 187 VAL A O 1
ATOM 1392 N N . ALA A 1 188 ? 2.287 13.450 19.956 1.00 79.94 188 ALA A N 1
ATOM 1393 C CA . ALA A 1 188 ? 2.106 14.764 20.570 1.00 79.94 188 ALA A CA 1
ATOM 1394 C C . ALA A 1 188 ? 0.662 14.987 21.050 1.00 79.94 188 ALA A C 1
ATOM 1396 O O . ALA A 1 188 ? 0.445 15.539 22.130 1.00 79.94 188 ALA A O 1
ATOM 1397 N N . LYS A 1 189 ? -0.326 14.568 20.250 1.00 83.81 189 LYS A N 1
ATOM 1398 C CA . LYS A 1 189 ? -1.751 14.792 20.530 1.00 83.81 189 LYS A CA 1
ATOM 1399 C C . LYS A 1 189 ? -2.305 13.791 21.541 1.00 83.81 189 LYS A C 1
ATOM 1401 O O . LYS A 1 189 ? -3.159 14.165 22.342 1.00 83.81 189 LYS A O 1
ATOM 1406 N N . SER A 1 190 ? -1.760 12.577 21.589 1.00 92.88 190 SER A N 1
ATOM 1407 C CA . SER A 1 190 ? -2.160 11.517 22.517 1.00 92.88 190 SER A CA 1
ATOM 1408 C C . SER A 1 190 ? -2.084 11.947 23.986 1.00 92.88 190 SER A C 1
ATOM 1410 O O . SER A 1 190 ? -2.914 11.541 24.796 1.00 92.88 190 SER A O 1
ATOM 1412 N N . ARG A 1 191 ? -1.157 12.856 2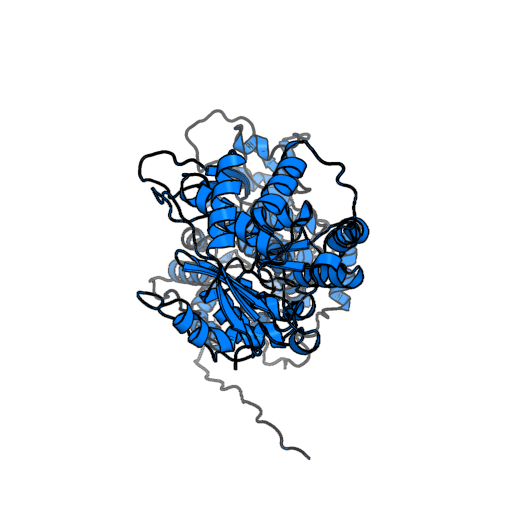4.327 1.00 93.94 191 ARG A N 1
ATOM 1413 C CA . ARG A 1 191 ? -1.001 13.432 25.675 1.00 93.94 191 ARG A CA 1
ATOM 1414 C C . ARG A 1 191 ? -2.242 14.189 26.172 1.00 93.94 191 ARG A C 1
ATOM 1416 O O . ARG A 1 191 ? -2.370 14.394 27.374 1.00 93.94 191 ARG A O 1
ATOM 1423 N N . ARG A 1 192 ? -3.188 14.562 25.297 1.00 92.56 192 ARG A N 1
ATOM 1424 C CA . ARG A 1 192 ? -4.478 15.179 25.678 1.00 92.56 192 ARG A CA 1
ATOM 1425 C C . ARG A 1 192 ? -5.384 14.246 26.490 1.00 92.56 192 ARG A C 1
ATOM 1427 O O . ARG A 1 192 ? -6.334 14.715 27.112 1.00 92.56 192 ARG A O 1
ATOM 1434 N N . ILE A 1 193 ? -5.068 12.949 26.549 1.00 95.25 193 ILE A N 1
ATOM 1435 C CA . ILE A 1 193 ? -5.787 11.951 27.355 1.00 95.25 193 ILE A CA 1
ATOM 1436 C C . ILE A 1 193 ? -5.877 12.314 28.849 1.00 95.25 193 ILE A C 1
ATOM 1438 O O . ILE A 1 193 ? -6.817 11.894 29.520 1.00 95.25 193 ILE A O 1
ATOM 1442 N N . VAL A 1 194 ? -4.932 13.103 29.378 1.00 93.88 194 VAL A N 1
ATOM 1443 C CA . VAL A 1 194 ? -4.736 13.328 30.823 1.00 93.88 194 VAL A CA 1
ATOM 1444 C C . VAL A 1 194 ? -6.001 13.764 31.562 1.00 93.88 194 VAL A C 1
ATOM 1446 O O . VAL A 1 194 ? -6.285 13.221 32.628 1.00 93.88 194 VAL A O 1
ATOM 1449 N N . SER A 1 195 ? -6.792 14.694 31.018 1.00 91.44 195 SER A N 1
ATOM 1450 C CA . SER A 1 195 ? -7.991 15.175 31.723 1.00 91.44 195 SER A CA 1
ATOM 1451 C C . SER A 1 195 ? -9.248 14.337 31.476 1.00 91.44 195 SER A C 1
ATOM 1453 O O . SER A 1 195 ? -10.249 14.506 32.178 1.00 91.44 195 SER A O 1
ATOM 1455 N N . VAL A 1 196 ? -9.201 13.403 30.520 1.00 96.19 196 VAL A N 1
ATOM 1456 C CA . VAL A 1 196 ? -10.367 12.612 30.105 1.00 96.19 196 VAL A CA 1
ATOM 1457 C C . VAL A 1 196 ? -10.224 11.110 30.323 1.00 96.19 196 VAL A C 1
ATOM 1459 O O . VAL A 1 196 ? -11.213 10.406 30.163 1.00 96.19 196 VAL A O 1
ATOM 1462 N N . ALA A 1 197 ? -9.056 10.611 30.744 1.00 95.62 197 ALA A N 1
ATOM 1463 C CA . ALA A 1 197 ? -8.771 9.180 30.908 1.00 95.62 197 ALA A CA 1
ATOM 1464 C C . ALA A 1 197 ? -9.853 8.414 31.692 1.00 95.62 197 ALA A C 1
ATOM 1466 O O . ALA A 1 197 ? -10.244 7.321 31.294 1.00 95.62 197 ALA A O 1
ATOM 1467 N N . LYS A 1 198 ? -10.401 9.022 32.753 1.00 94.31 198 LYS A N 1
ATOM 1468 C CA . LYS A 1 198 ? -11.481 8.448 33.577 1.00 94.31 198 LYS A CA 1
ATOM 1469 C C . LYS A 1 198 ? -12.811 8.221 32.845 1.00 94.31 198 LYS A C 1
ATOM 1471 O O . LYS A 1 198 ? -13.633 7.449 33.323 1.00 94.31 198 LYS A O 1
ATOM 1476 N N . TYR A 1 199 ? -13.038 8.908 31.728 1.00 95.25 199 TYR A N 1
ATOM 1477 C CA . TYR A 1 199 ? -14.253 8.799 30.915 1.00 95.25 199 TYR A CA 1
ATOM 1478 C C . TYR A 1 199 ? -14.074 7.853 29.718 1.00 95.25 199 TYR A C 1
ATOM 1480 O O . TYR A 1 199 ? -15.049 7.514 29.055 1.00 95.25 199 TYR A O 1
ATOM 1488 N N . VAL A 1 200 ? -12.838 7.448 29.411 1.00 95.75 200 VAL A N 1
ATOM 1489 C CA . VAL A 1 200 ? -12.518 6.675 28.208 1.00 95.75 200 VAL A CA 1
ATOM 1490 C C . VAL A 1 200 ? -12.751 5.185 28.447 1.00 95.75 200 VAL A C 1
ATOM 1492 O O . VAL A 1 200 ? -12.202 4.584 29.368 1.00 95.75 200 VAL A O 1
ATOM 1495 N N . THR A 1 201 ? -13.548 4.561 27.581 1.00 94.19 201 THR A N 1
ATOM 1496 C CA . THR A 1 201 ? -13.794 3.114 27.612 1.00 94.19 201 THR A CA 1
ATOM 1497 C C . THR A 1 201 ? -12.728 2.369 26.817 1.00 94.19 201 THR A C 1
ATOM 1499 O O . THR A 1 201 ? -12.100 1.454 27.348 1.00 94.19 201 THR A O 1
ATOM 1502 N N . PHE A 1 202 ? -12.491 2.792 25.575 1.00 95.81 202 PHE A N 1
ATOM 1503 C CA . PHE A 1 202 ? -11.532 2.191 24.649 1.00 95.81 202 PHE A CA 1
ATOM 1504 C C . PHE A 1 202 ? -10.482 3.222 24.243 1.00 95.81 202 PHE A C 1
ATOM 1506 O O . PHE A 1 202 ? -10.831 4.355 23.926 1.00 95.81 202 PHE A O 1
ATOM 1513 N N . ALA A 1 203 ? -9.210 2.836 24.208 1.00 97.31 203 ALA A N 1
ATOM 1514 C CA . ALA A 1 203 ? -8.149 3.638 23.600 1.00 97.31 203 ALA A CA 1
ATOM 1515 C C . ALA A 1 203 ? -7.362 2.791 22.597 1.00 97.31 203 ALA A C 1
ATOM 1517 O O . ALA A 1 203 ? -7.030 1.648 22.913 1.00 97.31 203 ALA A O 1
ATOM 1518 N N . SER A 1 204 ? -7.038 3.347 21.427 1.00 97.12 204 SER A N 1
ATOM 1519 C CA . SER A 1 204 ? -6.393 2.623 20.313 1.00 97.12 204 SER A CA 1
ATOM 1520 C C . SER A 1 204 ? -4.982 3.113 19.933 1.00 97.12 204 SER A C 1
ATOM 1522 O O . SER A 1 204 ? -4.720 3.349 18.756 1.00 97.12 204 SER A O 1
ATOM 1524 N N . PRO A 1 205 ? -4.038 3.276 20.882 1.00 97.12 205 PRO A N 1
ATOM 1525 C CA . PRO A 1 205 ? -2.703 3.775 20.561 1.00 97.12 205 PRO A CA 1
ATOM 1526 C C . PRO A 1 205 ? -1.870 2.778 19.747 1.00 97.12 205 PRO A C 1
ATOM 1528 O O . PRO A 1 205 ? -2.011 1.559 19.880 1.00 97.12 205 PRO A O 1
ATOM 1531 N N . ASN A 1 206 ? -0.923 3.292 18.963 1.00 94.31 206 ASN A N 1
ATOM 1532 C CA . ASN A 1 206 ? 0.285 2.537 18.607 1.00 94.31 206 ASN A CA 1
ATOM 1533 C C . ASN A 1 206 ? 1.308 2.527 19.761 1.00 94.31 206 ASN A C 1
ATOM 1535 O O . ASN A 1 206 ? 1.069 3.076 20.838 1.00 94.31 206 ASN A O 1
ATOM 1539 N N . GLU A 1 207 ? 2.456 1.878 19.561 1.00 93.56 207 GLU A N 1
ATOM 1540 C CA . GLU A 1 207 ? 3.462 1.727 20.617 1.00 93.56 207 GLU A CA 1
ATOM 1541 C C . GLU A 1 207 ? 4.001 3.078 21.119 1.00 93.56 207 GLU A C 1
ATOM 1543 O O . GLU A 1 207 ? 4.108 3.286 22.327 1.00 93.56 207 GLU A O 1
ATOM 1548 N N . ASP A 1 208 ? 4.289 4.015 20.217 1.00 91.25 208 ASP A N 1
ATOM 1549 C CA . ASP A 1 208 ? 4.865 5.317 20.571 1.00 91.25 208 ASP A CA 1
ATOM 1550 C C . ASP A 1 208 ? 3.832 6.234 21.248 1.00 91.25 208 ASP A C 1
ATOM 1552 O O . ASP A 1 208 ? 4.133 6.941 22.215 1.00 91.25 208 ASP A O 1
ATOM 1556 N N . GLU A 1 209 ? 2.584 6.196 20.782 1.00 94.69 209 GLU A N 1
ATOM 1557 C CA . GLU A 1 209 ? 1.462 6.901 21.402 1.00 94.69 209 GLU A CA 1
ATOM 1558 C C . GLU A 1 209 ? 1.166 6.377 22.801 1.00 94.69 209 GLU A C 1
ATOM 1560 O O . GLU A 1 209 ? 0.941 7.186 23.699 1.00 94.69 209 GLU A O 1
ATOM 1565 N N . LEU A 1 210 ? 1.215 5.056 23.003 1.00 96.81 210 LEU A N 1
ATOM 1566 C CA . LEU A 1 210 ? 1.030 4.425 24.309 1.00 96.81 210 LEU A CA 1
ATOM 1567 C C . LEU A 1 210 ? 2.066 4.941 25.310 1.00 96.81 210 LEU A C 1
ATOM 1569 O O . LEU A 1 210 ? 1.704 5.321 26.423 1.00 96.81 210 LEU A O 1
ATOM 1573 N N . ILE A 1 211 ? 3.340 4.986 24.912 1.00 95.25 211 ILE A N 1
ATOM 1574 C CA . ILE A 1 211 ? 4.426 5.509 25.749 1.00 95.25 211 ILE A CA 1
ATOM 1575 C C . ILE A 1 211 ? 4.164 6.976 26.106 1.00 95.25 211 ILE A C 1
ATOM 1577 O O . ILE A 1 211 ? 4.253 7.354 27.275 1.00 95.25 211 ILE A O 1
ATOM 1581 N N . ALA A 1 212 ? 3.777 7.801 25.131 1.00 93.12 212 ALA A N 1
ATOM 1582 C CA . ALA A 1 212 ? 3.464 9.206 25.374 1.00 93.12 212 ALA A CA 1
ATOM 1583 C C . ALA A 1 212 ? 2.247 9.406 26.291 1.00 93.12 212 ALA A C 1
ATOM 1585 O O . ALA A 1 212 ? 2.289 10.266 27.170 1.00 93.12 212 ALA A O 1
ATOM 1586 N N . MET A 1 213 ? 1.193 8.603 26.128 1.00 97.00 213 MET A N 1
ATOM 1587 C CA . MET A 1 213 ? 0.011 8.623 26.995 1.00 97.00 213 MET A CA 1
ATOM 1588 C C . MET A 1 213 ? 0.359 8.200 28.421 1.00 97.00 213 MET A C 1
ATOM 1590 O O . MET A 1 213 ? -0.042 8.871 29.369 1.00 97.00 213 MET A O 1
ATOM 1594 N N . ALA A 1 214 ? 1.125 7.119 28.584 1.00 96.62 214 ALA A N 1
ATOM 1595 C CA . ALA A 1 214 ? 1.524 6.616 29.894 1.00 96.62 214 ALA A CA 1
ATOM 1596 C C . ALA A 1 214 ? 2.410 7.623 30.635 1.00 96.62 214 ALA A C 1
ATOM 1598 O O . ALA A 1 214 ? 2.185 7.886 31.814 1.00 96.62 214 ALA A O 1
ATOM 1599 N N . ASN A 1 215 ? 3.359 8.245 29.933 1.00 95.31 215 ASN A N 1
ATOM 1600 C CA . ASN A 1 215 ? 4.182 9.323 30.473 1.00 95.31 215 ASN A CA 1
ATOM 1601 C C . ASN A 1 215 ? 3.340 10.542 30.866 1.00 95.31 215 ASN A C 1
ATOM 1603 O O . ASN A 1 215 ? 3.493 11.055 31.966 1.00 95.31 215 ASN A O 1
ATOM 1607 N N . ALA A 1 216 ? 2.399 10.971 30.020 1.00 94.06 216 ALA A N 1
ATOM 1608 C CA . ALA A 1 216 ? 1.524 12.102 30.329 1.00 94.06 216 ALA A CA 1
ATOM 1609 C C . ALA A 1 216 ? 0.613 11.846 31.545 1.00 94.06 216 ALA A C 1
ATOM 1611 O O . ALA A 1 216 ? 0.280 12.776 32.273 1.00 94.06 216 ALA A O 1
ATOM 1612 N N . LEU A 1 217 ? 0.214 10.591 31.765 1.00 94.62 217 LEU A N 1
ATOM 1613 C CA . LEU A 1 217 ? -0.591 10.160 32.911 1.00 94.62 217 LEU A CA 1
ATOM 1614 C C . LEU A 1 217 ? 0.232 9.888 34.183 1.00 94.62 217 LEU A C 1
ATOM 1616 O O . LEU A 1 217 ? -0.352 9.685 35.256 1.00 94.62 217 LEU A O 1
ATOM 1620 N N . SER A 1 218 ? 1.559 9.872 34.063 1.00 92.19 218 SER A N 1
ATOM 1621 C CA . SER A 1 218 ? 2.511 9.668 35.153 1.00 92.19 218 SER A CA 1
ATOM 1622 C C . SER A 1 218 ? 3.087 11.001 35.628 1.00 92.19 218 SER A C 1
ATOM 1624 O O . SER A 1 218 ? 3.133 11.976 34.886 1.00 92.19 218 SER A O 1
ATOM 1626 N N . ASP A 1 219 ? 3.588 11.045 36.864 1.00 81.06 219 ASP A N 1
ATOM 1627 C CA . ASP A 1 219 ? 4.216 12.261 37.409 1.00 81.06 219 ASP A CA 1
ATOM 1628 C C . ASP A 1 219 ? 5.598 12.552 36.789 1.00 81.06 219 ASP A C 1
ATOM 1630 O O . ASP A 1 219 ? 6.169 13.626 36.986 1.00 81.06 219 ASP A O 1
ATOM 1634 N N . LYS A 1 220 ? 6.174 11.572 36.079 1.00 81.88 220 LYS A N 1
ATOM 1635 C CA . LYS A 1 220 ? 7.491 11.632 35.436 1.00 81.88 220 LYS A CA 1
ATOM 1636 C C . LYS A 1 220 ? 7.478 10.841 34.129 1.00 81.88 220 LYS A C 1
ATOM 1638 O O . LYS A 1 220 ? 6.824 9.802 34.046 1.00 81.88 220 LYS A O 1
ATOM 1643 N N . ASP A 1 221 ? 8.283 11.284 33.168 1.00 84.19 221 ASP A N 1
ATOM 1644 C CA . ASP A 1 221 ? 8.545 10.546 31.931 1.00 84.19 221 ASP A CA 1
ATOM 1645 C C . ASP A 1 221 ? 9.493 9.365 32.235 1.00 84.19 221 ASP A C 1
ATOM 1647 O O . ASP A 1 221 ? 10.713 9.524 32.295 1.00 84.19 221 ASP A O 1
ATOM 1651 N N . ILE A 1 222 ? 8.921 8.188 32.502 1.00 89.31 222 ILE A N 1
ATOM 1652 C CA . ILE A 1 222 ? 9.646 6.964 32.903 1.00 89.31 222 ILE A CA 1
ATOM 1653 C C . ILE A 1 222 ? 9.593 5.856 31.846 1.00 89.31 222 ILE A C 1
ATOM 1655 O O . ILE A 1 222 ? 10.274 4.839 31.984 1.00 89.31 222 ILE A O 1
ATOM 1659 N N . PHE A 1 223 ? 8.787 6.041 30.801 1.00 90.75 223 PHE A N 1
ATOM 1660 C CA . PHE A 1 223 ? 8.649 5.113 29.687 1.00 90.75 223 PHE A CA 1
ATOM 1661 C C . PHE A 1 223 ? 9.360 5.665 28.449 1.00 90.75 223 PHE A C 1
ATOM 1663 O O . PHE A 1 223 ? 9.288 6.861 28.161 1.00 90.75 223 PHE A O 1
ATOM 1670 N N . PHE A 1 224 ? 10.023 4.791 27.694 1.00 87.19 224 PHE A N 1
ATOM 1671 C CA . PHE A 1 224 ? 10.820 5.165 26.525 1.00 87.19 224 PHE A CA 1
ATOM 1672 C C . PHE A 1 224 ? 10.396 4.355 25.292 1.00 87.19 224 PHE A C 1
ATOM 1674 O O . PHE A 1 224 ? 9.917 3.229 25.456 1.00 87.19 224 PHE A O 1
ATOM 1681 N N . PRO A 1 225 ? 10.568 4.899 24.070 1.00 83.00 225 PRO A N 1
ATOM 1682 C CA . PRO A 1 225 ? 10.308 4.163 22.835 1.00 83.00 225 PRO A CA 1
ATOM 1683 C C . PRO A 1 225 ? 11.089 2.847 22.775 1.00 83.00 225 PRO A C 1
ATOM 1685 O O . PRO A 1 225 ? 12.224 2.762 23.249 1.00 83.00 225 PRO A O 1
ATOM 1688 N N . ILE A 1 226 ? 10.485 1.825 22.170 1.00 81.44 226 ILE A N 1
ATOM 1689 C CA . ILE A 1 226 ? 11.021 0.460 22.158 1.00 81.44 226 ILE A CA 1
ATOM 1690 C C . ILE A 1 226 ? 11.458 0.070 20.746 1.00 81.44 226 ILE A C 1
ATOM 1692 O O . ILE A 1 226 ? 10.735 0.279 19.773 1.00 81.44 226 ILE A O 1
ATOM 1696 N N . GLN A 1 227 ? 12.623 -0.571 20.633 1.00 76.81 227 GLN A N 1
ATOM 1697 C CA . GLN A 1 227 ? 13.071 -1.171 19.378 1.00 76.81 227 GLN A CA 1
ATOM 1698 C C . GLN A 1 227 ? 12.332 -2.494 19.134 1.00 76.81 227 GLN A C 1
ATOM 1700 O O . GLN A 1 227 ? 12.451 -3.429 19.918 1.00 76.81 227 GLN A O 1
ATOM 1705 N N . LYS A 1 228 ? 11.552 -2.577 18.050 1.00 71.44 228 LYS A N 1
ATOM 1706 C CA . LYS A 1 228 ? 10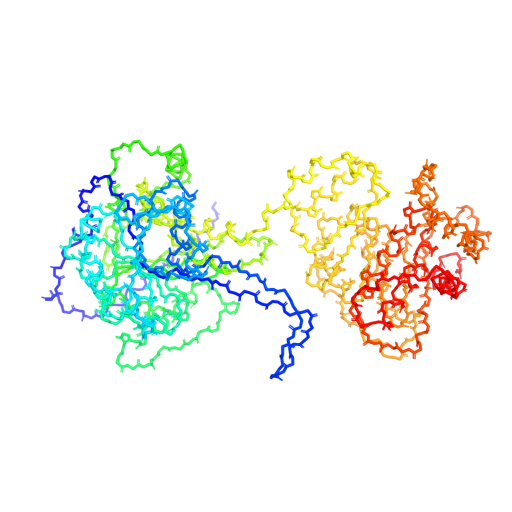.616 -3.694 17.802 1.00 71.44 228 LYS A CA 1
ATOM 1707 C C . LYS A 1 228 ? 11.076 -4.735 16.779 1.00 71.44 228 LYS A C 1
ATOM 1709 O O . LYS A 1 228 ? 10.402 -5.757 16.592 1.00 71.44 228 LYS A O 1
ATOM 1714 N N . ASP A 1 229 ? 12.207 -4.495 16.124 1.00 72.81 229 ASP A N 1
ATOM 1715 C CA . ASP A 1 229 ? 12.716 -5.360 15.062 1.00 72.81 229 ASP A CA 1
ATOM 1716 C C . ASP A 1 229 ? 13.183 -6.707 15.622 1.00 72.81 229 ASP A C 1
ATOM 1718 O O . ASP A 1 229 ? 13.966 -6.781 16.563 1.00 72.81 229 ASP A O 1
ATOM 1722 N N . GLY A 1 230 ? 12.657 -7.797 15.058 1.00 74.12 230 GLY A N 1
ATOM 1723 C CA . GLY A 1 230 ? 13.026 -9.166 15.440 1.00 74.12 230 GLY A CA 1
ATOM 1724 C C . GLY A 1 230 ? 12.476 -9.673 16.782 1.00 74.12 230 GLY A C 1
ATOM 1725 O O . GLY A 1 230 ? 12.638 -10.854 17.079 1.00 74.12 230 GLY A O 1
ATOM 1726 N N . ILE A 1 231 ? 11.783 -8.849 17.577 1.00 82.56 231 ILE A N 1
ATOM 1727 C CA . ILE A 1 231 ? 11.301 -9.254 18.910 1.00 82.56 231 ILE A CA 1
ATOM 1728 C C . ILE A 1 231 ? 9.936 -9.979 18.824 1.00 82.56 231 ILE A C 1
ATOM 1730 O O . ILE A 1 231 ? 9.022 -9.484 18.148 1.00 82.56 231 ILE A O 1
ATOM 1734 N N . PRO A 1 232 ? 9.741 -11.130 19.503 1.00 87.31 232 PRO A N 1
ATOM 1735 C CA . PRO A 1 232 ? 8.436 -11.788 19.618 1.00 87.31 232 PRO A CA 1
ATOM 1736 C C . PRO A 1 232 ? 7.382 -10.916 20.318 1.00 87.31 232 PRO A C 1
ATOM 1738 O O . PRO A 1 232 ? 7.701 -10.142 21.219 1.00 87.31 232 PRO A O 1
ATOM 1741 N N . VAL A 1 233 ? 6.103 -11.079 19.959 1.00 87.88 233 VAL A N 1
ATOM 1742 C CA . VAL A 1 233 ? 4.996 -10.284 20.538 1.00 87.88 233 VAL A CA 1
ATOM 1743 C C . VAL A 1 233 ? 4.895 -10.448 22.055 1.00 87.88 233 VAL A C 1
ATOM 1745 O O . VAL A 1 233 ? 4.615 -9.484 22.757 1.00 87.88 233 VAL A O 1
ATOM 1748 N N . THR A 1 234 ? 5.182 -11.639 22.579 1.00 87.56 234 THR A N 1
ATOM 1749 C CA . THR A 1 234 ? 5.193 -11.907 24.023 1.00 87.56 234 THR A CA 1
ATOM 1750 C C . THR A 1 234 ? 6.223 -11.052 24.759 1.00 87.56 234 THR A C 1
ATOM 1752 O O . THR A 1 234 ? 5.904 -10.450 25.781 1.00 87.56 234 THR A O 1
ATOM 1755 N N . SER A 1 235 ? 7.440 -10.946 24.227 1.00 89.81 235 SER A N 1
ATOM 1756 C CA . SER A 1 235 ? 8.499 -10.101 24.786 1.00 89.81 235 SER A CA 1
ATOM 1757 C C . SER A 1 235 ? 8.175 -8.615 24.642 1.00 89.81 235 SER A C 1
ATOM 1759 O O . SER A 1 235 ? 8.407 -7.854 25.577 1.00 89.81 235 SER A O 1
ATOM 1761 N N . LEU A 1 236 ? 7.593 -8.209 23.509 1.00 90.38 236 LEU A N 1
ATOM 1762 C CA . LEU A 1 236 ? 7.144 -6.832 23.295 1.00 90.38 236 LEU A CA 1
ATOM 1763 C C . LEU A 1 236 ? 6.052 -6.438 24.300 1.00 90.38 236 LEU A C 1
ATOM 1765 O O . LEU A 1 236 ? 6.129 -5.375 24.911 1.00 90.38 236 LEU A O 1
ATOM 1769 N N . PHE A 1 237 ? 5.086 -7.329 24.541 1.00 92.31 237 PHE A N 1
ATOM 1770 C CA . PHE A 1 237 ? 4.066 -7.138 25.567 1.00 92.31 237 PHE A CA 1
ATOM 1771 C C . PHE A 1 237 ? 4.688 -6.952 26.954 1.00 92.31 237 PHE A C 1
ATOM 1773 O O . PHE A 1 237 ? 4.305 -6.017 27.642 1.00 92.31 237 PHE A O 1
ATOM 1780 N N . GLN A 1 238 ? 5.665 -7.771 27.365 1.00 91.25 238 GLN A N 1
ATOM 1781 C CA . GLN A 1 238 ? 6.295 -7.614 28.687 1.00 91.25 238 GLN A CA 1
ATOM 1782 C C . GLN A 1 238 ? 6.951 -6.241 28.874 1.00 91.25 238 GLN A C 1
ATOM 1784 O O . GLN A 1 238 ? 6.891 -5.684 29.967 1.00 91.25 238 GLN A O 1
ATOM 1789 N N . GLN A 1 239 ? 7.535 -5.676 27.815 1.00 91.75 239 GLN A N 1
ATOM 1790 C CA . GLN A 1 239 ? 8.151 -4.350 27.878 1.00 91.75 239 GLN A CA 1
ATOM 1791 C C . GLN A 1 239 ? 7.113 -3.216 27.883 1.00 91.75 239 GLN A C 1
ATOM 1793 O O . GLN A 1 239 ? 7.300 -2.221 28.576 1.00 91.75 239 GLN A O 1
ATOM 1798 N N . LEU A 1 240 ? 6.001 -3.371 27.155 1.00 94.00 240 LEU A N 1
ATOM 1799 C CA . LEU A 1 240 ? 4.915 -2.380 27.097 1.00 94.00 240 LE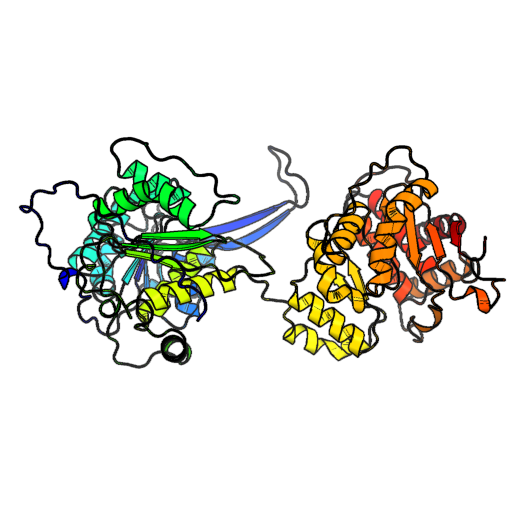U A CA 1
ATOM 1800 C C . LEU A 1 240 ? 3.923 -2.493 28.263 1.00 94.00 240 LEU A C 1
ATOM 1802 O O . LEU A 1 240 ? 3.184 -1.548 28.541 1.00 94.00 240 LEU A O 1
ATOM 1806 N N . LYS A 1 241 ? 3.912 -3.628 28.969 1.00 94.25 241 LYS A N 1
ATOM 1807 C CA . LYS A 1 241 ? 2.999 -3.936 30.074 1.00 94.25 241 LYS A CA 1
ATOM 1808 C C . LYS A 1 241 ? 2.933 -2.818 31.125 1.00 94.25 241 LYS A C 1
ATOM 1810 O O . LYS A 1 241 ? 1.817 -2.422 31.451 1.00 94.25 241 LYS A O 1
ATOM 1815 N N . PRO A 1 242 ? 4.046 -2.253 31.632 1.00 94.50 242 PRO A N 1
ATOM 1816 C CA . PRO A 1 242 ? 3.979 -1.163 32.606 1.00 94.50 242 PRO A CA 1
ATOM 1817 C C . PRO A 1 242 ? 3.208 0.064 32.095 1.00 94.50 242 PRO A C 1
ATOM 1819 O O . PRO A 1 242 ? 2.357 0.590 32.807 1.00 94.50 242 PRO A O 1
ATOM 1822 N N . ALA A 1 243 ? 3.437 0.472 30.842 1.00 95.62 243 ALA A N 1
ATOM 1823 C CA . ALA A 1 243 ? 2.742 1.603 30.229 1.00 95.62 243 ALA A CA 1
ATOM 1824 C C . ALA A 1 243 ? 1.243 1.313 30.034 1.00 95.62 243 ALA A C 1
ATOM 1826 O O . ALA A 1 243 ? 0.404 2.152 30.356 1.00 95.62 243 ALA A O 1
ATOM 1827 N N . ILE A 1 244 ? 0.893 0.101 29.583 1.00 95.69 244 ILE A N 1
ATOM 1828 C CA . ILE A 1 244 ? -0.506 -0.352 29.465 1.00 95.69 244 ILE A CA 1
ATOM 1829 C C . ILE A 1 244 ? -1.215 -0.258 30.822 1.00 95.69 244 ILE A C 1
ATOM 1831 O O . ILE A 1 244 ? -2.349 0.212 30.900 1.00 95.69 244 ILE A O 1
ATOM 1835 N N . TRP A 1 245 ? -0.547 -0.676 31.899 1.00 93.81 245 TRP A N 1
ATOM 1836 C CA . TRP A 1 245 ? -1.129 -0.668 33.239 1.00 93.81 245 TRP A CA 1
ATOM 1837 C C . TRP A 1 245 ? -1.397 0.739 33.758 1.00 93.81 245 TRP A C 1
ATOM 1839 O O . TRP A 1 245 ? -2.450 0.947 34.349 1.00 93.81 245 TRP A O 1
ATOM 1849 N N . VAL A 1 246 ? -0.527 1.713 33.473 1.00 95.50 246 VAL A N 1
ATOM 1850 C CA . VAL A 1 246 ? -0.782 3.116 33.839 1.00 95.50 246 VAL A CA 1
ATOM 1851 C C . VAL A 1 246 ? -2.100 3.609 33.243 1.00 95.50 246 VAL A C 1
ATOM 1853 O O . VAL A 1 246 ? -2.908 4.209 33.949 1.00 95.50 246 VAL A O 1
ATOM 1856 N N . LEU A 1 247 ? -2.356 3.328 31.962 1.00 96.06 247 LEU A N 1
ATOM 1857 C CA . LEU A 1 247 ? -3.609 3.716 31.307 1.00 96.06 247 LEU A CA 1
ATOM 1858 C C . LEU A 1 247 ? -4.820 3.062 31.992 1.00 96.06 247 LEU A C 1
ATOM 1860 O O . LEU A 1 247 ? -5.795 3.748 32.310 1.00 96.06 247 LEU A O 1
ATOM 1864 N N . LEU A 1 248 ? -4.735 1.756 32.261 1.00 93.94 248 LEU A N 1
ATOM 1865 C CA . LEU A 1 248 ? -5.799 0.995 32.921 1.00 93.94 248 LEU A CA 1
ATOM 1866 C C . LEU A 1 248 ? -6.063 1.472 34.362 1.00 93.94 248 LEU A C 1
ATOM 1868 O O . LEU A 1 248 ? -7.210 1.542 34.801 1.00 93.94 248 LEU A O 1
ATOM 1872 N N . GLU A 1 249 ? -5.018 1.826 35.111 1.00 92.31 249 GLU A N 1
ATOM 1873 C CA . GLU A 1 249 ? -5.123 2.346 36.481 1.00 92.31 249 GLU A CA 1
ATOM 1874 C C . GLU A 1 249 ? -5.722 3.751 36.539 1.00 92.31 249 GLU A C 1
ATOM 1876 O O . GLU A 1 249 ? -6.386 4.096 37.515 1.00 92.31 249 GLU A O 1
ATOM 1881 N N . LYS A 1 250 ? -5.546 4.546 35.481 1.00 93.44 250 LYS A N 1
ATOM 1882 C CA . LYS A 1 250 ? -6.085 5.911 35.374 1.00 93.44 250 LYS A CA 1
ATOM 1883 C C . LYS A 1 250 ? -7.537 5.960 34.887 1.00 93.44 250 LYS A C 1
ATOM 1885 O O . LYS A 1 250 ? -8.094 7.048 34.755 1.00 93.44 250 LYS A O 1
ATOM 1890 N N . GLY A 1 251 ? -8.156 4.799 34.668 1.00 89.62 251 GLY A N 1
ATOM 1891 C CA . GLY A 1 251 ? -9.594 4.656 34.432 1.00 89.62 251 GLY A CA 1
ATOM 1892 C C . GLY A 1 251 ? -9.978 4.135 33.050 1.00 89.62 251 GLY A C 1
ATOM 1893 O O . GLY A 1 251 ? -11.148 3.798 32.861 1.00 89.62 251 GLY A O 1
ATOM 1894 N N . ILE A 1 252 ? -9.021 3.997 32.123 1.00 94.00 252 ILE A N 1
ATOM 1895 C CA . ILE A 1 252 ? -9.288 3.427 30.797 1.00 94.00 252 ILE A CA 1
ATOM 1896 C C . ILE A 1 252 ? -9.665 1.954 30.964 1.00 94.00 252 ILE A C 1
ATOM 1898 O O . ILE A 1 252 ? -8.953 1.191 31.614 1.00 94.00 252 ILE A O 1
ATOM 1902 N N . LYS A 1 253 ? -10.796 1.534 30.393 1.00 90.75 253 LYS A N 1
ATOM 1903 C CA . LYS A 1 253 ? -11.313 0.173 30.617 1.00 90.75 253 LYS A CA 1
ATOM 1904 C C . LYS A 1 253 ? -10.616 -0.867 29.735 1.00 90.75 253 LYS A C 1
ATOM 1906 O O . LYS A 1 253 ? -10.302 -1.958 30.216 1.00 90.75 253 LYS A O 1
ATOM 1911 N N . VAL A 1 254 ? -10.355 -0.525 28.471 1.00 93.44 254 VAL A N 1
ATOM 1912 C CA . VAL A 1 254 ? -9.717 -1.398 27.479 1.00 93.44 254 VAL A CA 1
ATOM 1913 C C . VAL A 1 254 ? -8.693 -0.618 26.652 1.00 93.44 254 VAL A C 1
ATOM 1915 O O . VAL A 1 254 ? -8.994 0.437 26.096 1.00 93.44 254 VAL A O 1
ATOM 1918 N N . VAL A 1 255 ? -7.487 -1.172 26.529 1.00 96.75 255 VAL A N 1
ATOM 1919 C CA . VAL A 1 255 ? -6.426 -0.661 25.650 1.00 96.75 255 VAL A CA 1
ATOM 1920 C C . VAL A 1 255 ? -6.279 -1.602 24.455 1.00 96.75 255 VAL A C 1
ATOM 1922 O O . VAL A 1 255 ? -6.019 -2.792 24.630 1.00 96.75 255 VAL A O 1
ATOM 1925 N N . ILE A 1 256 ? -6.443 -1.062 23.250 1.00 96.81 256 ILE A N 1
ATOM 1926 C CA . ILE A 1 256 ? -6.326 -1.749 21.959 1.00 96.81 256 ILE A CA 1
ATOM 1927 C C . ILE A 1 256 ? -5.023 -1.273 21.314 1.00 96.81 256 ILE A C 1
ATOM 1929 O O . ILE A 1 256 ? -4.992 -0.345 20.513 1.00 96.81 256 ILE A O 1
ATOM 1933 N N . LEU A 1 257 ? -3.917 -1.881 21.721 1.00 96.62 257 LEU A N 1
ATOM 1934 C CA . LEU A 1 257 ? -2.582 -1.492 21.292 1.00 96.62 257 LEU A CA 1
ATOM 1935 C C . LEU A 1 257 ? -2.282 -2.053 19.896 1.00 96.62 257 LEU A C 1
ATOM 1937 O O . LEU A 1 257 ? -2.199 -3.270 19.709 1.00 96.62 257 LEU A O 1
ATOM 1941 N N . THR A 1 258 ? -2.082 -1.169 18.921 1.00 93.38 258 THR A N 1
ATOM 1942 C CA . THR A 1 258 ? -1.723 -1.547 17.548 1.00 93.38 258 THR A CA 1
ATOM 1943 C C . THR A 1 258 ? -0.210 -1.758 17.416 1.00 93.38 258 THR A C 1
ATOM 1945 O O . THR A 1 258 ? 0.585 -0.986 17.941 1.00 93.38 258 THR A O 1
ATOM 1948 N N . LEU A 1 259 ? 0.198 -2.832 16.728 1.00 90.88 259 LEU A N 1
ATOM 1949 C CA . LEU A 1 259 ? 1.599 -3.260 16.575 1.00 90.88 259 LEU A CA 1
ATOM 1950 C C . LEU A 1 259 ? 2.016 -3.397 15.096 1.00 90.88 259 LEU A C 1
ATOM 1952 O O . LEU A 1 259 ? 2.889 -4.199 14.742 1.00 90.88 259 LEU A O 1
ATOM 1956 N N . GLY A 1 260 ? 1.333 -2.684 14.196 1.00 86.00 260 GLY A N 1
ATOM 1957 C CA . GLY A 1 260 ? 1.554 -2.761 12.750 1.00 86.00 260 GLY A CA 1
ATOM 1958 C C . GLY A 1 260 ? 1.470 -4.195 12.213 1.00 86.00 260 GLY A C 1
ATOM 1959 O O . GLY A 1 260 ? 0.461 -4.881 12.374 1.00 86.00 260 GLY A O 1
ATOM 1960 N N . SER A 1 261 ? 2.553 -4.680 11.598 1.00 85.38 261 SER A N 1
ATOM 1961 C CA . SER A 1 261 ? 2.635 -6.035 11.026 1.00 85.38 261 SER A CA 1
ATOM 1962 C C . SER A 1 261 ? 2.557 -7.168 12.057 1.00 85.38 261 SER A C 1
ATOM 1964 O O . SER A 1 261 ? 2.390 -8.324 11.672 1.00 85.38 261 SER A O 1
ATOM 1966 N N . LYS A 1 262 ? 2.658 -6.866 13.358 1.00 86.94 262 LYS A N 1
ATOM 1967 C CA . LYS A 1 262 ? 2.493 -7.845 14.443 1.00 86.94 262 LYS A CA 1
ATOM 1968 C C . LYS A 1 262 ? 1.046 -7.947 14.943 1.00 86.94 262 LYS A C 1
ATOM 1970 O O . LYS A 1 262 ? 0.764 -8.838 15.740 1.00 86.94 262 LYS A O 1
ATOM 1975 N N . GLY A 1 263 ? 0.128 -7.110 14.458 1.00 89.81 263 GLY A N 1
ATOM 1976 C CA . GLY A 1 263 ? -1.299 -7.178 14.783 1.00 89.81 263 GLY A CA 1
ATOM 1977 C C . GLY A 1 263 ? -1.702 -6.255 15.927 1.00 89.81 263 GLY A C 1
ATOM 1978 O O . GLY A 1 263 ? -1.292 -5.097 15.950 1.00 89.81 263 GLY A O 1
ATOM 1979 N N . VAL A 1 264 ? -2.535 -6.750 16.843 1.00 93.75 264 VAL A N 1
ATOM 1980 C CA . VAL A 1 264 ? -3.171 -5.955 17.906 1.00 93.75 264 VAL A CA 1
ATOM 1981 C C . VAL A 1 264 ? -3.120 -6.700 19.236 1.00 93.75 264 VAL A C 1
ATOM 1983 O O . VAL A 1 264 ? -3.381 -7.902 19.287 1.00 93.75 264 VAL A O 1
ATOM 1986 N N . LEU A 1 265 ? -2.813 -5.988 20.319 1.00 93.75 265 LEU A N 1
ATOM 1987 C CA . LEU A 1 265 ? -2.985 -6.460 21.692 1.00 93.75 265 LEU A CA 1
ATOM 1988 C C . LEU A 1 265 ? -4.212 -5.790 22.310 1.00 93.75 265 LEU A C 1
ATOM 1990 O O . LEU A 1 265 ? -4.266 -4.569 22.409 1.00 93.75 265 LEU A O 1
ATOM 1994 N N . LEU A 1 266 ? -5.177 -6.591 22.751 1.00 92.19 266 LEU A N 1
ATOM 1995 C CA . LEU A 1 266 ? -6.323 -6.132 23.527 1.00 92.19 266 LEU A CA 1
ATOM 1996 C C . LEU A 1 266 ? -6.071 -6.427 25.004 1.00 92.19 266 LEU A C 1
ATOM 1998 O O . LEU A 1 266 ? -5.871 -7.584 25.367 1.00 92.19 266 LEU A O 1
ATOM 2002 N N . CYS A 1 267 ? -6.083 -5.391 25.841 1.00 92.19 267 CYS A N 1
ATOM 2003 C CA . CYS A 1 267 ? -5.737 -5.468 27.259 1.00 92.19 267 CYS A CA 1
ATOM 2004 C C . CYS A 1 267 ? -6.840 -4.853 28.131 1.00 92.19 267 CYS A C 1
ATOM 2006 O O . CYS A 1 267 ? -7.260 -3.722 27.882 1.00 92.19 267 CYS A O 1
ATOM 2008 N N . SER A 1 268 ? -7.251 -5.544 29.196 1.00 88.75 268 SER A N 1
ATOM 2009 C CA . SER A 1 268 ? -8.163 -5.019 30.223 1.00 88.75 268 SER A CA 1
ATOM 2010 C C . SER A 1 268 ? -7.739 -5.434 31.636 1.00 88.75 268 SER A C 1
ATOM 2012 O O . SER A 1 268 ? -7.123 -6.481 31.845 1.00 88.75 268 SER A O 1
ATOM 2014 N N . LYS A 1 269 ? -8.079 -4.606 32.635 1.00 75.94 269 LYS A N 1
ATOM 2015 C CA . LYS A 1 269 ? -7.714 -4.840 34.049 1.00 75.94 269 LYS A CA 1
ATOM 2016 C C . LYS A 1 269 ? -8.428 -6.047 34.665 1.00 75.94 269 LYS A C 1
ATOM 2018 O O . LYS A 1 269 ? -7.865 -6.724 35.519 1.00 75.94 269 LYS A O 1
ATOM 2023 N N . HIS A 1 270 ? -9.653 -6.307 34.220 1.00 71.81 270 HIS A N 1
ATOM 2024 C CA . HIS A 1 270 ? -10.483 -7.414 34.680 1.00 71.81 270 HIS A CA 1
ATOM 2025 C C . HIS A 1 270 ? -10.970 -8.236 33.496 1.00 71.81 270 HIS A C 1
ATOM 2027 O O . HIS A 1 270 ? -10.995 -7.757 32.355 1.00 71.81 270 HIS A O 1
ATOM 2033 N N . HIS A 1 271 ? -11.394 -9.461 33.790 1.00 62.81 271 HIS A N 1
ATOM 2034 C CA . HIS A 1 271 ? -12.097 -10.296 32.837 1.00 62.81 271 HIS A CA 1
ATOM 2035 C C . HIS A 1 271 ? -13.468 -9.671 32.543 1.00 62.81 271 HIS A C 1
ATOM 2037 O O . HIS A 1 271 ? -14.415 -9.823 33.313 1.00 62.81 271 HIS A O 1
ATOM 2043 N N . LEU A 1 272 ? -13.579 -8.941 31.436 1.00 60.88 272 LEU A N 1
ATOM 2044 C CA . LEU A 1 272 ? -14.854 -8.394 30.983 1.00 60.88 272 LEU A CA 1
ATOM 2045 C C . LEU A 1 272 ? -15.667 -9.529 30.355 1.00 60.88 272 LEU A C 1
ATOM 2047 O O . LEU A 1 272 ? -15.139 -10.314 29.567 1.00 60.88 272 LEU A O 1
ATOM 2051 N N . ASN A 1 273 ? -16.949 -9.649 30.706 1.00 56.00 273 ASN A N 1
ATOM 2052 C CA . ASN A 1 273 ? -17.845 -10.519 29.952 1.00 56.00 273 ASN A CA 1
ATOM 2053 C C . ASN A 1 273 ? -18.218 -9.802 28.649 1.00 56.00 273 ASN A C 1
ATOM 2055 O O . ASN A 1 273 ? -19.239 -9.121 28.572 1.00 56.00 273 ASN A O 1
ATOM 2059 N N . PHE A 1 274 ? -17.342 -9.899 27.649 1.00 56.00 274 PHE A N 1
ATOM 2060 C CA . PHE A 1 274 ? -17.479 -9.179 26.382 1.00 56.00 274 PHE A CA 1
ATOM 2061 C C . PHE A 1 274 ? -18.755 -9.557 25.607 1.00 56.00 274 PHE A C 1
ATOM 2063 O O . PHE A 1 274 ? -19.202 -8.763 24.788 1.00 56.00 274 PHE A O 1
ATOM 2070 N N . GLN A 1 275 ? -19.387 -10.698 25.927 1.00 47.62 275 GLN A N 1
ATOM 2071 C CA . GLN A 1 275 ? -20.698 -11.105 25.397 1.00 47.62 275 GLN A CA 1
ATOM 2072 C C . GLN A 1 275 ? -21.845 -10.160 25.803 1.00 47.62 275 GLN A C 1
ATOM 2074 O O . GLN A 1 275 ? -22.871 -10.133 25.133 1.00 47.62 275 GLN A O 1
ATOM 2079 N N . ASN A 1 276 ? -21.673 -9.366 26.867 1.00 48.06 276 ASN A N 1
ATOM 2080 C CA . ASN A 1 276 ? -22.674 -8.402 27.339 1.00 48.06 276 ASN A CA 1
ATOM 2081 C C . ASN A 1 276 ? -22.413 -6.968 26.844 1.00 48.06 276 ASN A C 1
ATOM 2083 O O . ASN A 1 276 ? -23.221 -6.078 27.100 1.00 48.06 276 ASN A O 1
ATOM 2087 N N . ILE A 1 277 ? -21.294 -6.722 26.154 1.00 55.31 277 ILE A N 1
ATOM 2088 C CA . ILE A 1 277 ? -20.991 -5.425 25.538 1.00 55.31 277 ILE A CA 1
ATOM 2089 C C . ILE A 1 277 ? -21.481 -5.482 24.089 1.00 55.31 277 ILE A C 1
ATOM 2091 O O . ILE A 1 277 ? -20.692 -5.545 23.151 1.00 55.31 277 ILE A O 1
ATOM 2095 N N . VAL A 1 278 ? -22.799 -5.535 23.919 1.00 53.84 278 VAL A N 1
ATOM 2096 C CA . VAL A 1 278 ? -23.451 -5.636 22.612 1.00 53.84 278 VAL A CA 1
ATOM 2097 C C . VAL A 1 278 ? -24.593 -4.622 22.579 1.00 53.84 278 VAL A C 1
ATOM 2099 O O . VAL A 1 278 ? -25.471 -4.682 23.440 1.00 53.84 278 VAL A O 1
ATOM 2102 N N . PRO A 1 279 ? -24.621 -3.674 21.627 1.00 53.19 279 PRO A N 1
ATOM 2103 C CA . PRO A 1 279 ? -25.788 -2.821 21.458 1.00 53.19 279 PRO A CA 1
ATOM 2104 C C . PRO A 1 279 ? -26.961 -3.666 20.947 1.00 53.19 279 PRO A C 1
ATOM 2106 O O . PRO A 1 279 ? -26.886 -4.292 19.890 1.00 53.19 279 PRO A O 1
ATOM 2109 N N . ASN A 1 280 ? -28.051 -3.700 21.713 1.00 43.88 280 ASN A N 1
ATOM 2110 C CA . ASN A 1 280 ? -29.266 -4.414 21.334 1.00 43.88 280 ASN A CA 1
ATOM 2111 C C . ASN A 1 280 ? -29.891 -3.721 20.106 1.00 43.88 280 ASN A C 1
ATOM 2113 O O . ASN A 1 280 ? -30.107 -2.507 20.137 1.00 43.88 280 ASN A O 1
ATOM 2117 N N . ARG A 1 281 ? -30.186 -4.446 19.015 1.00 52.91 281 ARG A N 1
ATOM 2118 C CA . ARG A 1 281 ? -30.895 -3.857 17.862 1.00 52.91 281 ARG A CA 1
ATOM 2119 C C . ARG A 1 281 ? -32.022 -4.737 17.340 1.00 52.91 281 ARG A C 1
ATOM 2121 O O . ARG A 1 281 ? -31.812 -5.833 16.830 1.00 52.91 281 ARG A O 1
ATOM 2128 N N . THR A 1 282 ? -33.218 -4.160 17.358 1.00 40.47 282 THR A N 1
ATOM 2129 C CA . THR A 1 282 ? -34.417 -4.586 16.639 1.00 40.47 282 THR A CA 1
ATOM 2130 C C . THR A 1 282 ? -34.664 -3.615 15.468 1.00 40.47 282 THR A C 1
ATOM 2132 O O . THR A 1 282 ? -35.244 -2.548 15.626 1.00 40.47 282 THR A O 1
ATOM 2135 N N . SER A 1 283 ? -34.215 -3.988 14.260 1.00 39.53 283 SER A N 1
ATOM 2136 C CA . SER A 1 283 ? -34.789 -3.639 12.932 1.00 39.53 283 SER A CA 1
ATOM 2137 C C . SER A 1 283 ? -33.849 -3.090 11.829 1.00 39.53 283 SER A C 1
ATOM 2139 O O . SER A 1 283 ? -32.965 -2.263 12.041 1.00 39.53 283 SER A O 1
ATOM 2141 N N . LYS A 1 284 ? -34.120 -3.611 10.615 1.00 42.53 284 LYS A N 1
ATOM 2142 C CA . LYS A 1 284 ? -33.844 -3.148 9.235 1.00 42.53 284 LYS A CA 1
ATOM 2143 C C . LYS A 1 284 ? -32.509 -2.433 8.968 1.00 42.53 284 LYS A C 1
ATOM 2145 O O . LYS A 1 284 ? -32.495 -1.261 8.599 1.00 42.53 284 LYS A O 1
ATOM 2150 N N . SER A 1 285 ? -31.385 -3.148 9.041 1.00 43.38 285 SER A N 1
ATOM 2151 C CA . SER A 1 285 ? -30.128 -2.650 8.466 1.00 43.38 285 SER A CA 1
ATOM 2152 C C . SER A 1 285 ? -30.006 -3.023 6.978 1.00 43.38 285 SER A C 1
ATOM 2154 O O . SER A 1 285 ? -30.658 -3.947 6.493 1.00 43.38 285 SER A O 1
ATOM 2156 N N . HIS A 1 286 ? -29.221 -2.247 6.223 1.00 53.34 286 HIS A N 1
ATOM 2157 C CA . HIS A 1 286 ? -28.918 -2.512 4.814 1.00 53.34 286 HIS A CA 1
ATOM 2158 C C . HIS A 1 286 ? -28.343 -3.929 4.614 1.00 53.34 286 HIS A C 1
ATOM 2160 O O . HIS A 1 286 ? -27.695 -4.480 5.501 1.00 53.34 286 HIS A O 1
ATOM 2166 N N . ASN A 1 287 ? -28.518 -4.492 3.412 1.00 62.09 287 ASN A N 1
ATOM 2167 C CA . ASN A 1 287 ? -28.139 -5.871 3.048 1.00 62.09 287 ASN A CA 1
ATOM 2168 C C . ASN A 1 287 ? -26.686 -6.248 3.445 1.00 62.09 287 ASN A C 1
ATOM 2170 O O . ASN A 1 287 ? -26.408 -7.404 3.739 1.00 62.09 287 ASN A O 1
ATOM 2174 N N . ILE A 1 288 ? -25.758 -5.280 3.487 1.00 65.75 288 ILE A N 1
ATOM 2175 C CA . ILE A 1 288 ? -24.343 -5.502 3.844 1.00 65.75 288 ILE A CA 1
ATOM 2176 C C . ILE A 1 288 ? -24.143 -5.723 5.352 1.00 65.75 288 ILE A C 1
ATOM 2178 O O . ILE A 1 288 ? -23.445 -6.660 5.726 1.00 65.75 288 ILE A O 1
ATOM 2182 N N . SER A 1 289 ? -24.753 -4.910 6.221 1.00 68.44 289 SER A N 1
ATOM 2183 C CA . SER A 1 289 ? -24.537 -5.003 7.674 1.00 68.44 289 SER A CA 1
ATOM 2184 C C . SER A 1 289 ? -25.177 -6.250 8.286 1.00 68.44 289 SER A C 1
ATOM 2186 O O . SER A 1 289 ? -24.575 -6.859 9.167 1.00 68.44 289 SER A O 1
ATOM 2188 N N . GLN A 1 290 ? -26.340 -6.684 7.779 1.00 72.19 290 GLN A N 1
ATOM 2189 C CA . GLN A 1 290 ? -26.950 -7.956 8.199 1.00 72.19 290 GLN A CA 1
ATOM 2190 C C . GLN A 1 290 ? -26.074 -9.144 7.800 1.00 72.19 290 GLN A C 1
ATOM 2192 O O . GLN A 1 290 ? -25.745 -9.977 8.639 1.00 72.19 290 GLN A O 1
ATOM 2197 N N . LYS A 1 291 ? -25.608 -9.171 6.544 1.00 77.62 291 LYS A N 1
ATOM 2198 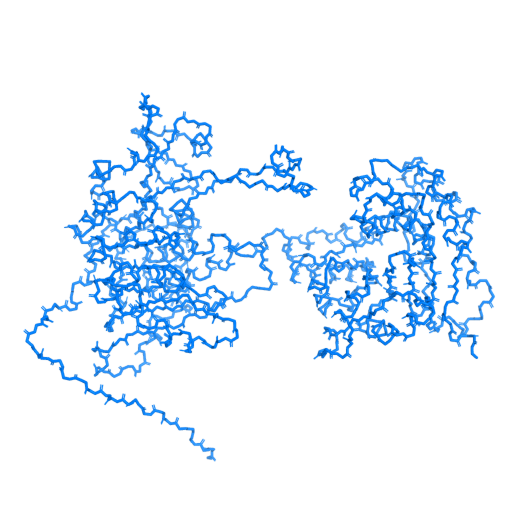C CA . LYS A 1 291 ? -24.688 -10.209 6.062 1.00 77.62 291 LYS A CA 1
ATOM 2199 C C . LYS A 1 291 ? -23.381 -10.237 6.843 1.00 77.62 291 LYS A C 1
ATOM 2201 O O . LYS A 1 291 ? -22.886 -11.318 7.134 1.00 77.62 291 LYS A O 1
ATOM 2206 N N . LEU A 1 292 ? -22.819 -9.074 7.179 1.00 75.88 292 LEU A N 1
ATOM 2207 C CA . LEU A 1 292 ? -21.610 -8.996 7.996 1.00 75.88 292 LEU A CA 1
ATOM 2208 C C . LEU A 1 292 ? -21.840 -9.652 9.362 1.00 75.88 292 LEU A C 1
ATOM 2210 O O . LEU A 1 292 ? -21.052 -10.504 9.758 1.00 75.88 292 LEU A O 1
ATOM 2214 N N . HIS A 1 293 ? -22.932 -9.303 10.046 1.00 79.56 293 HIS A N 1
ATOM 2215 C CA . HIS A 1 293 ? -23.281 -9.896 11.336 1.00 79.56 293 HIS A CA 1
ATOM 2216 C C . HIS A 1 293 ? -23.458 -11.423 11.241 1.00 79.56 293 HIS A C 1
ATOM 2218 O O . HIS A 1 293 ? -22.852 -12.165 12.014 1.00 79.56 293 HIS A O 1
ATOM 2224 N N . GLU A 1 294 ? -24.233 -11.903 10.264 1.00 80.25 294 GLU A N 1
ATOM 2225 C CA . GLU A 1 294 ? -24.487 -13.335 10.042 1.00 80.25 294 GLU A CA 1
ATOM 2226 C C . GLU A 1 294 ? -23.199 -14.119 9.751 1.00 80.25 294 GLU A C 1
ATOM 2228 O O . GLU A 1 294 ? -22.923 -15.128 10.401 1.00 80.25 294 GLU A O 1
ATOM 2233 N N . ILE A 1 295 ? -22.379 -13.636 8.811 1.00 80.12 295 ILE A N 1
ATOM 2234 C CA . ILE A 1 295 ? -21.131 -14.299 8.412 1.00 80.12 295 ILE A CA 1
ATOM 2235 C C . ILE A 1 295 ? -20.151 -14.345 9.585 1.00 80.12 295 ILE A C 1
ATOM 2237 O O . ILE A 1 295 ? -19.533 -15.382 9.824 1.00 80.12 295 ILE A O 1
ATOM 2241 N N . ILE A 1 296 ? -19.992 -13.246 10.326 1.00 81.56 296 ILE A N 1
ATOM 2242 C CA . ILE A 1 296 ? -19.032 -13.209 11.433 1.00 81.56 296 ILE A CA 1
ATOM 2243 C C . ILE A 1 296 ? -19.482 -14.118 12.574 1.00 81.56 296 ILE A C 1
ATOM 2245 O O . ILE A 1 296 ? -18.654 -14.868 13.076 1.00 81.56 296 ILE A O 1
ATOM 2249 N N . ASN A 1 297 ? -20.768 -14.153 12.928 1.00 80.12 297 ASN A N 1
ATOM 2250 C CA . ASN A 1 297 ? -21.252 -15.101 13.936 1.00 80.12 297 ASN A CA 1
ATOM 2251 C C . ASN A 1 297 ? -21.108 -16.567 13.500 1.00 80.12 297 ASN A C 1
ATOM 2253 O O . ASN A 1 297 ? -20.881 -17.435 14.341 1.00 80.12 297 ASN A O 1
ATOM 2257 N N . GLN A 1 298 ? -21.177 -16.851 12.197 1.00 80.12 298 GLN A N 1
ATOM 2258 C CA . GLN A 1 298 ? -20.938 -18.192 11.663 1.00 80.12 298 GLN A CA 1
ATOM 2259 C C . GLN A 1 298 ? -19.450 -18.590 11.690 1.00 80.12 298 GLN A C 1
ATOM 2261 O O . GLN A 1 298 ? -19.126 -19.747 11.957 1.00 80.12 298 GLN A O 1
ATOM 2266 N N . VAL A 1 299 ? -18.543 -17.662 11.373 1.00 79.69 299 VAL A N 1
ATOM 2267 C CA . VAL A 1 299 ? -17.110 -17.954 11.160 1.00 79.69 299 VAL A CA 1
ATOM 2268 C C . VAL A 1 299 ? -16.261 -17.704 12.415 1.00 79.69 299 VAL A C 1
ATOM 2270 O O . VAL A 1 299 ? -15.228 -18.347 12.607 1.00 79.69 299 VAL A O 1
ATOM 2273 N N . CYS A 1 300 ? -16.698 -16.799 13.289 1.00 78.81 300 CYS A N 1
ATOM 2274 C CA . CYS A 1 300 ? -16.007 -16.359 14.499 1.00 78.81 300 CYS A CA 1
ATOM 2275 C C . CYS A 1 300 ? -16.936 -16.513 15.719 1.00 78.81 300 CYS A C 1
ATOM 2277 O O . CYS A 1 300 ? -17.518 -15.521 16.162 1.00 78.81 300 CYS A O 1
ATOM 2279 N N . PRO A 1 301 ? -17.093 -17.726 16.279 1.00 72.56 301 PRO A N 1
ATOM 2280 C CA . PRO A 1 301 ? -17.993 -17.947 17.408 1.00 72.56 301 PRO A CA 1
ATOM 2281 C C . PRO A 1 301 ? -17.509 -17.201 18.664 1.00 72.56 301 PRO A C 1
ATOM 2283 O O . PRO A 1 301 ? -16.317 -17.214 18.993 1.00 72.56 301 PRO A O 1
ATOM 2286 N N . SER A 1 302 ? -18.440 -16.533 19.349 1.00 67.12 302 SER A N 1
ATOM 2287 C CA . SER A 1 302 ? -18.182 -15.607 20.466 1.00 67.12 302 SER A CA 1
ATOM 2288 C C . SER A 1 302 ? -17.686 -16.289 21.749 1.00 67.12 302 SER A C 1
ATOM 2290 O O . SER A 1 302 ? -17.125 -15.642 22.632 1.00 67.12 302 SER A O 1
ATOM 2292 N N . ASP A 1 303 ? -17.853 -17.605 21.873 1.00 66.69 303 ASP A N 1
ATOM 2293 C CA . ASP A 1 303 ? -17.446 -18.417 23.025 1.00 66.69 303 ASP A CA 1
ATOM 2294 C C . ASP A 1 303 ? -16.005 -18.952 22.928 1.00 66.69 303 ASP A C 1
ATOM 2296 O O . ASP A 1 303 ? -15.442 -19.390 23.936 1.00 66.69 303 ASP A O 1
ATOM 2300 N N . ARG A 1 304 ? -15.366 -18.855 21.752 1.00 68.62 304 ARG A N 1
ATOM 2301 C CA . ARG A 1 304 ? -14.029 -19.414 21.476 1.00 68.62 304 ARG A CA 1
ATOM 2302 C C . ARG A 1 304 ? -12.951 -18.977 22.470 1.00 68.62 304 ARG A C 1
ATOM 2304 O O . ARG A 1 304 ? -12.052 -19.756 22.778 1.00 68.62 304 ARG A O 1
ATOM 2311 N N . PHE A 1 305 ? -12.996 -17.730 22.935 1.00 59.62 305 PHE A N 1
ATOM 2312 C CA . PHE A 1 305 ? -12.000 -17.192 23.871 1.00 59.62 305 PHE A CA 1
ATOM 2313 C C . PHE A 1 305 ? -12.302 -17.532 25.338 1.00 59.62 305 PHE A C 1
ATOM 2315 O O . PHE A 1 305 ? -11.443 -17.330 26.194 1.00 59.62 305 PHE A O 1
ATOM 2322 N N . PHE A 1 306 ? -13.497 -18.057 25.629 1.00 59.06 306 PHE A N 1
ATOM 2323 C CA . PHE A 1 306 ? -13.990 -18.293 26.989 1.00 59.06 306 PHE A CA 1
ATOM 2324 C C . PHE A 1 306 ? -14.150 -19.777 27.331 1.00 59.06 306 PHE A C 1
ATOM 2326 O O . PHE A 1 306 ? -14.197 -20.129 28.512 1.00 59.06 306 PHE A O 1
ATOM 2333 N N . SER A 1 307 ? -14.183 -20.663 26.330 1.00 50.69 307 SER A N 1
ATOM 2334 C CA . SER A 1 307 ? -14.227 -22.112 26.527 1.00 50.69 307 SER A CA 1
ATOM 2335 C C . SER A 1 307 ? -12.946 -22.609 27.219 1.00 50.69 307 SER A C 1
ATOM 2337 O O . SER A 1 307 ? -11.931 -22.851 26.567 1.00 50.69 307 SER A O 1
ATOM 2339 N N . GLY A 1 308 ? -12.981 -22.746 28.551 1.00 48.19 308 GLY A N 1
ATOM 2340 C CA . GLY A 1 308 ? -11.887 -23.307 29.361 1.00 48.19 308 GLY A CA 1
ATOM 2341 C C . GLY A 1 308 ? -11.349 -22.422 30.494 1.00 48.19 308 GLY A C 1
ATOM 2342 O O . GLY A 1 308 ? -10.472 -22.871 31.233 1.00 48.19 308 GLY A O 1
ATOM 2343 N N . LEU A 1 309 ? -11.858 -21.198 30.679 1.00 53.06 309 LEU A N 1
ATOM 2344 C CA . LEU A 1 309 ? -11.452 -20.332 31.797 1.00 53.06 309 LEU A CA 1
ATOM 2345 C C . LEU A 1 309 ? -12.179 -20.734 33.096 1.00 53.06 309 LEU A C 1
ATOM 2347 O O . LEU A 1 309 ? -13.407 -20.761 33.153 1.00 53.06 309 LEU A O 1
ATOM 2351 N N . LYS A 1 310 ? -11.421 -21.058 34.154 1.00 47.41 310 LYS A N 1
ATOM 2352 C CA . LYS A 1 310 ? -11.968 -21.367 35.492 1.00 47.41 310 LYS A CA 1
ATOM 2353 C C . LYS A 1 310 ? -12.533 -20.091 36.133 1.00 47.41 310 LYS A C 1
ATOM 2355 O O . LYS A 1 310 ? -11.900 -19.046 36.057 1.00 47.41 310 LYS A O 1
ATOM 2360 N N . GLU A 1 311 ? -13.662 -20.164 36.845 1.00 49.34 311 GLU A N 1
ATOM 2361 C CA . GLU A 1 311 ? -14.292 -18.987 37.490 1.00 49.34 311 GLU A CA 1
ATOM 2362 C C . GLU A 1 311 ? -13.360 -18.200 38.433 1.00 49.34 311 GLU A C 1
ATOM 2364 O O . GLU A 1 311 ? -13.543 -16.997 38.622 1.00 49.34 311 GLU A O 1
ATOM 2369 N N . SER A 1 312 ? -12.315 -18.844 38.961 1.00 42.94 312 SER A N 1
ATOM 2370 C CA . SER A 1 312 ? -11.290 -18.229 39.809 1.00 42.94 312 SER A CA 1
ATOM 2371 C C . SER A 1 312 ? -10.382 -17.213 39.096 1.00 42.94 312 SER A C 1
ATOM 2373 O O . SER A 1 312 ? -9.627 -16.524 39.773 1.00 42.94 312 SER A O 1
ATOM 2375 N N . SER A 1 313 ? -10.422 -17.094 37.759 1.00 50.00 313 SER A N 1
ATOM 2376 C CA . SER A 1 313 ? -9.609 -16.139 36.980 1.00 50.00 313 SER A CA 1
ATOM 2377 C C . SER A 1 313 ? -10.332 -14.829 36.628 1.00 50.00 313 SER A C 1
ATOM 2379 O O . SER A 1 313 ? -9.835 -14.044 35.822 1.00 50.00 313 SER A O 1
ATOM 2381 N N . ARG A 1 314 ? -11.513 -14.553 37.203 1.00 51.44 314 ARG A N 1
ATOM 2382 C CA . ARG A 1 314 ? -12.281 -13.328 36.889 1.00 51.44 314 ARG A CA 1
ATOM 2383 C C . ARG A 1 314 ? -11.649 -12.031 37.422 1.00 51.44 314 ARG A C 1
ATOM 2385 O O . ARG A 1 314 ? -11.950 -10.955 36.910 1.00 51.44 314 ARG A O 1
ATOM 2392 N N . SER A 1 315 ? -10.752 -12.118 38.407 1.00 52.25 315 SER A N 1
ATOM 2393 C CA . SER A 1 315 ? -10.052 -10.973 39.012 1.00 52.25 315 SER A CA 1
ATOM 2394 C C . SER A 1 315 ? -8.700 -10.637 38.364 1.00 52.25 315 SER A C 1
ATOM 2396 O O . SER A 1 315 ? -8.121 -9.604 38.701 1.00 52.25 315 SER A O 1
ATOM 2398 N N . SER A 1 316 ? -8.196 -11.462 37.437 1.00 60.47 316 SER A N 1
ATOM 2399 C CA . SER A 1 316 ? -6.897 -11.257 36.780 1.00 60.47 316 SER A CA 1
ATOM 2400 C C . SER A 1 316 ? -6.985 -10.387 35.513 1.00 60.47 316 SER A C 1
ATOM 2402 O O . SER A 1 316 ? -8.019 -10.399 34.839 1.00 60.47 316 SER A O 1
ATOM 2404 N N . PRO A 1 317 ? -5.899 -9.673 35.154 1.00 70.88 317 PRO A N 1
ATOM 2405 C CA . PRO A 1 317 ? -5.798 -8.930 33.899 1.00 70.88 317 PRO A CA 1
ATOM 2406 C C . PRO A 1 317 ? -5.984 -9.854 32.693 1.00 70.88 317 PRO A C 1
ATOM 2408 O O . PRO A 1 317 ? -5.446 -10.962 32.659 1.00 70.88 317 PRO A O 1
ATOM 2411 N N . PHE A 1 318 ? -6.723 -9.378 31.695 1.00 81.12 318 PHE A N 1
ATOM 2412 C CA . PHE A 1 318 ? -7.038 -10.122 30.481 1.00 81.12 318 PHE A CA 1
ATOM 2413 C C . PHE A 1 318 ? -6.299 -9.508 29.294 1.00 81.12 318 PHE A C 1
ATOM 2415 O O . PHE A 1 318 ? -6.358 -8.297 29.075 1.00 81.12 318 PHE A O 1
ATOM 2422 N N . VAL A 1 319 ? -5.567 -10.341 28.550 1.00 85.50 319 VAL A N 1
ATOM 2423 C CA . VAL A 1 319 ? -4.765 -9.918 27.398 1.00 85.50 319 VAL A CA 1
ATOM 2424 C C . VAL A 1 319 ? -4.950 -10.911 26.266 1.00 85.50 319 VAL A C 1
ATOM 2426 O O . VAL A 1 319 ? -4.737 -12.108 26.455 1.00 85.50 319 VAL A O 1
ATOM 2429 N N . VAL A 1 320 ? -5.299 -10.415 25.081 1.00 87.25 320 VAL A N 1
ATOM 2430 C CA . VAL A 1 320 ? -5.409 -11.232 23.870 1.00 87.25 320 VAL A CA 1
ATOM 2431 C C . VAL A 1 320 ? -4.614 -10.604 22.741 1.00 87.25 320 VAL A C 1
ATOM 2433 O O . VAL A 1 320 ? -4.710 -9.409 22.472 1.00 87.25 320 VAL A O 1
ATOM 2436 N N . HIS A 1 321 ? -3.829 -11.438 22.065 1.00 91.12 321 HIS A N 1
ATOM 2437 C CA . HIS A 1 321 ? -3.129 -11.066 20.846 1.00 91.12 321 HIS A CA 1
ATOM 2438 C C . HIS A 1 321 ? -3.930 -11.511 19.626 1.00 91.12 321 HIS A C 1
ATOM 2440 O O . HIS A 1 321 ? -4.201 -12.698 19.449 1.00 91.12 321 HIS A O 1
ATOM 2446 N N . PHE A 1 322 ? -4.264 -10.552 18.770 1.00 87.94 322 PHE A N 1
ATOM 2447 C CA . PHE A 1 322 ? -4.774 -10.805 17.434 1.00 87.94 322 PHE A CA 1
ATOM 2448 C C . PHE A 1 322 ? -3.631 -10.629 16.429 1.00 87.94 322 PHE A C 1
ATOM 2450 O O . PHE A 1 322 ? -3.095 -9.521 16.310 1.00 87.94 322 PHE A O 1
ATOM 2457 N N . PRO A 1 323 ? -3.231 -11.678 15.693 1.00 84.31 323 PRO A N 1
ATOM 2458 C CA . PRO A 1 323 ? -2.193 -11.548 14.681 1.00 84.31 323 PRO A CA 1
ATOM 2459 C C . PRO A 1 323 ? -2.671 -10.658 13.527 1.00 84.31 323 PRO A C 1
ATOM 2461 O O . PRO A 1 323 ? -3.846 -10.675 13.156 1.00 84.31 323 PRO A O 1
ATOM 2464 N N . ALA A 1 324 ? -1.750 -9.901 12.924 1.00 80.00 324 ALA A N 1
ATOM 2465 C CA . ALA A 1 324 ? -2.053 -9.206 11.678 1.00 80.00 324 ALA A CA 1
ATOM 2466 C C . ALA A 1 324 ? -2.325 -10.228 10.571 1.00 80.00 324 ALA A C 1
ATOM 2468 O O . ALA A 1 324 ? -1.640 -11.249 10.463 1.00 80.00 324 ALA A O 1
ATOM 2469 N N . VAL A 1 325 ? -3.270 -9.913 9.690 1.00 72.44 325 VAL A N 1
ATOM 2470 C CA . VAL A 1 325 ? -3.401 -10.641 8.431 1.00 72.44 325 VAL A CA 1
ATOM 2471 C C . VAL A 1 325 ? -2.362 -10.065 7.472 1.00 72.44 325 VAL A C 1
ATOM 2473 O O . VAL A 1 325 ? -2.537 -8.971 6.941 1.00 72.44 325 VAL A O 1
ATOM 2476 N N . LEU A 1 326 ? -1.244 -10.769 7.297 1.00 62.09 326 LEU A N 1
ATOM 2477 C CA . LEU A 1 326 ? -0.158 -10.318 6.425 1.00 62.09 326 LEU A CA 1
ATOM 2478 C C . LEU A 1 326 ? -0.653 -10.196 4.977 1.00 62.09 326 LEU A C 1
ATOM 2480 O O . LEU A 1 326 ? -1.315 -11.096 4.458 1.00 62.09 326 LEU A O 1
ATOM 2484 N N . SER A 1 327 ? -0.314 -9.084 4.325 1.00 56.44 327 SER A N 1
ATOM 2485 C CA . SER A 1 327 ? -0.531 -8.901 2.891 1.00 56.44 327 SER A CA 1
ATOM 2486 C C . SER A 1 327 ? 0.793 -8.982 2.135 1.00 56.44 327 SER A C 1
ATOM 2488 O O . SER A 1 327 ? 1.789 -8.390 2.549 1.00 56.44 327 SER A O 1
ATOM 2490 N N . SER A 1 328 ? 0.802 -9.693 1.005 1.00 47.94 328 SER A N 1
ATOM 2491 C CA . SER A 1 328 ? 1.965 -9.828 0.116 1.00 47.94 328 SER A CA 1
ATOM 2492 C C . SER A 1 328 ? 2.299 -8.548 -0.662 1.00 47.94 328 SER A C 1
ATOM 2494 O O . SER A 1 328 ? 3.355 -8.465 -1.289 1.00 47.94 328 SER A O 1
ATOM 2496 N N . SER A 1 329 ? 1.408 -7.553 -0.659 1.00 56.00 329 SER A N 1
ATOM 2497 C CA . SER A 1 329 ? 1.531 -6.325 -1.451 1.00 56.00 329 SER A CA 1
ATOM 2498 C C . SER A 1 329 ? 1.048 -5.116 -0.654 1.00 56.00 329 SER A C 1
ATOM 2500 O O . SER A 1 329 ? -0.092 -4.680 -0.803 1.00 56.00 329 SER A O 1
ATOM 2502 N N . VAL A 1 330 ? 1.923 -4.587 0.204 1.00 57.88 330 VAL A N 1
ATOM 2503 C CA . VAL A 1 330 ? 1.680 -3.335 0.932 1.00 57.88 330 VAL A CA 1
ATOM 2504 C C . VAL A 1 330 ? 1.898 -2.156 -0.017 1.00 57.88 330 VAL A C 1
ATOM 2506 O O . VAL A 1 330 ? 3.018 -1.932 -0.472 1.00 57.88 330 VAL A O 1
ATOM 2509 N N . VAL A 1 331 ? 0.836 -1.402 -0.308 1.00 56.56 331 VAL A N 1
ATOM 2510 C CA . VAL A 1 331 ? 0.880 -0.214 -1.183 1.00 56.56 331 VAL A CA 1
ATOM 2511 C C . VAL A 1 331 ? 0.973 1.079 -0.376 1.00 56.56 331 VAL A C 1
ATOM 2513 O O . VAL A 1 331 ? 1.745 1.974 -0.714 1.00 56.56 331 VAL A O 1
ATOM 2516 N N . ARG A 1 332 ? 0.193 1.196 0.704 1.00 62.91 332 ARG A N 1
ATOM 2517 C CA . ARG A 1 332 ? 0.161 2.377 1.576 1.00 62.91 332 ARG A CA 1
ATOM 2518 C C . ARG A 1 332 ? -0.241 1.961 2.989 1.00 62.91 332 ARG A C 1
ATOM 2520 O O . ARG A 1 332 ? -1.210 1.235 3.151 1.00 62.91 332 ARG A O 1
ATOM 2527 N N . LEU A 1 333 ? 0.500 2.422 3.999 1.00 69.06 333 LEU A N 1
ATOM 2528 C CA . LEU A 1 333 ? 0.217 2.129 5.414 1.00 69.06 333 LEU A CA 1
ATOM 2529 C C . LEU A 1 333 ? -0.683 3.182 6.081 1.00 69.06 333 LEU A C 1
ATOM 2531 O O . LEU A 1 333 ? -1.350 2.890 7.072 1.00 69.06 333 LEU A O 1
ATOM 2535 N N . THR A 1 334 ? -0.708 4.406 5.548 1.00 71.81 334 THR A N 1
ATOM 2536 C CA . THR A 1 334 ? -1.511 5.513 6.082 1.00 71.81 334 THR A CA 1
ATOM 2537 C C . THR A 1 334 ? -3.001 5.170 6.066 1.00 71.81 334 THR A C 1
ATOM 2539 O O . THR A 1 334 ? -3.520 4.739 5.037 1.00 71.81 334 THR A O 1
ATOM 2542 N N . GLY A 1 335 ? -3.682 5.374 7.198 1.00 76.75 335 GLY A N 1
ATOM 2543 C CA . GLY A 1 335 ? -5.114 5.097 7.367 1.00 76.75 335 GLY A CA 1
ATOM 2544 C C . GLY A 1 335 ? -5.456 3.657 7.767 1.00 76.75 335 GLY A C 1
ATOM 2545 O O . GLY A 1 335 ? -6.628 3.350 7.975 1.00 76.75 335 GLY A O 1
ATOM 2546 N N . ALA A 1 336 ? -4.470 2.760 7.911 1.00 84.00 336 ALA A N 1
ATOM 2547 C CA . ALA A 1 336 ? -4.721 1.399 8.394 1.00 84.00 336 ALA A CA 1
ATOM 2548 C C . ALA A 1 336 ? -5.254 1.384 9.842 1.00 84.00 336 ALA A C 1
ATOM 2550 O O . ALA A 1 336 ? -6.176 0.625 10.133 1.00 84.00 336 ALA A O 1
ATOM 2551 N N . GLY A 1 337 ? -4.727 2.248 10.721 1.00 86.06 337 GLY A N 1
ATOM 2552 C CA . GLY A 1 337 ? -5.242 2.444 12.085 1.00 86.06 337 GLY A CA 1
ATOM 2553 C C . GLY A 1 337 ? -6.685 2.957 12.090 1.00 86.06 337 GLY A C 1
ATOM 2554 O O . GLY A 1 337 ? -7.554 2.342 12.699 1.00 86.06 337 GLY A O 1
ATOM 2555 N N . ASP A 1 338 ? -6.973 3.990 11.296 1.00 88.06 338 ASP A N 1
ATOM 2556 C CA . ASP A 1 338 ? -8.326 4.535 11.125 1.00 88.06 338 ASP A CA 1
ATOM 2557 C C . ASP A 1 338 ? -9.322 3.455 10.658 1.00 88.06 338 ASP A C 1
ATOM 2559 O O . ASP A 1 338 ? -10.439 3.355 11.160 1.00 88.06 338 ASP A O 1
ATOM 2563 N N . CYS A 1 339 ? -8.918 2.589 9.724 1.00 88.19 339 CYS A N 1
ATOM 2564 C CA . CYS A 1 339 ? -9.761 1.487 9.253 1.00 88.19 339 CYS A CA 1
ATOM 2565 C C . CYS A 1 339 ? -9.920 0.369 10.293 1.00 88.19 339 CYS A C 1
ATOM 2567 O O . CYS A 1 339 ? -10.968 -0.274 10.324 1.00 88.19 339 CYS A O 1
ATOM 2569 N N . LEU A 1 340 ? -8.924 0.145 11.159 1.00 93.00 340 LEU A N 1
ATOM 2570 C CA . LEU A 1 340 ? -9.060 -0.756 12.305 1.00 93.00 340 LEU A CA 1
ATOM 2571 C C . LEU A 1 340 ? -10.154 -0.259 13.241 1.00 93.00 340 LEU A C 1
ATOM 2573 O O . LEU A 1 340 ? -11.051 -1.026 13.598 1.00 93.00 340 LEU A O 1
ATOM 2577 N N . VAL A 1 341 ? -10.110 1.023 13.600 1.00 93.19 341 VAL A N 1
ATOM 2578 C CA . VAL A 1 341 ? -11.113 1.642 14.471 1.00 93.19 341 VAL A CA 1
ATOM 2579 C C . VAL A 1 341 ? -12.480 1.645 13.790 1.00 93.19 341 VAL A C 1
ATOM 2581 O O . VAL A 1 341 ? -13.454 1.187 14.380 1.00 93.19 341 VAL A O 1
ATOM 2584 N N . GLY A 1 342 ? -12.559 2.065 12.525 1.00 87.44 342 GLY A N 1
ATOM 2585 C CA . GLY A 1 342 ? -13.813 2.102 11.773 1.00 87.44 342 GLY A CA 1
ATOM 2586 C C . GLY A 1 342 ? -14.450 0.726 11.588 1.00 87.44 342 GLY A C 1
ATOM 2587 O O . GLY A 1 342 ? -15.646 0.565 11.825 1.00 87.44 342 GLY A O 1
ATOM 2588 N N . GLY A 1 343 ? -13.653 -0.292 11.257 1.00 87.44 343 GLY A N 1
ATOM 2589 C CA . GLY A 1 343 ? -14.124 -1.671 11.157 1.00 87.44 343 GLY A CA 1
ATOM 2590 C C . GLY A 1 343 ? -14.625 -2.223 12.486 1.00 87.44 343 GLY A C 1
ATOM 2591 O O . GLY A 1 343 ? -15.674 -2.868 12.512 1.00 87.44 343 GLY A O 1
ATOM 2592 N N . SER A 1 344 ? -13.932 -1.904 13.582 1.00 92.88 344 SER A N 1
ATOM 2593 C CA . SER A 1 344 ? -14.332 -2.296 14.938 1.00 92.88 344 SER A CA 1
ATOM 2594 C C . SER A 1 344 ? -15.621 -1.600 15.377 1.00 92.88 344 SER A C 1
ATOM 2596 O O . SER A 1 344 ? -16.525 -2.246 15.888 1.00 92.88 344 SER A O 1
ATOM 2598 N N . ILE A 1 345 ? -15.761 -0.298 15.124 1.00 90.94 345 ILE A N 1
ATOM 2599 C CA . ILE A 1 345 ? -16.978 0.452 15.459 1.00 90.94 345 ILE A CA 1
ATOM 2600 C C . ILE A 1 345 ? -18.169 -0.039 14.632 1.00 90.94 345 ILE A C 1
ATOM 2602 O O . ILE A 1 345 ? -19.248 -0.240 15.184 1.00 90.94 345 ILE A O 1
ATOM 2606 N N . ALA A 1 346 ? -17.994 -0.262 13.326 1.00 86.56 346 ALA A N 1
ATOM 2607 C CA . ALA A 1 346 ? -19.073 -0.717 12.450 1.00 86.56 346 ALA A CA 1
ATOM 2608 C C . ALA A 1 346 ? -19.622 -2.085 12.872 1.00 86.56 346 ALA A C 1
ATOM 2610 O O . ALA A 1 346 ? -20.834 -2.263 12.973 1.00 86.56 346 ALA A O 1
ATOM 2611 N N . SER A 1 347 ? -18.725 -3.035 13.145 1.00 86.31 347 SER A N 1
ATOM 2612 C CA . SER A 1 347 ? -19.073 -4.382 13.616 1.00 86.31 347 SER A CA 1
ATOM 2613 C C . SER A 1 347 ? -19.727 -4.355 14.998 1.00 86.31 347 SER A C 1
ATOM 2615 O O . SER A 1 347 ? -20.772 -4.975 15.200 1.00 86.31 347 SER A O 1
ATOM 2617 N N . PHE A 1 348 ? -19.189 -3.546 15.908 1.00 85.81 348 PHE A N 1
ATOM 2618 C CA . PHE A 1 348 ? -19.769 -3.334 17.228 1.00 85.81 348 PHE A CA 1
ATOM 2619 C C . PHE A 1 348 ? -21.199 -2.785 17.137 1.00 85.81 348 PHE A C 1
ATOM 2621 O O . PHE A 1 348 ? -22.113 -3.295 17.777 1.00 85.81 348 PHE A O 1
ATOM 2628 N N . CYS A 1 349 ? -21.438 -1.803 16.261 1.00 83.69 349 CYS A N 1
ATOM 2629 C CA . CYS A 1 349 ? -22.760 -1.203 16.058 1.00 83.69 349 CYS A CA 1
ATOM 2630 C C . CYS A 1 349 ? -23.789 -2.143 15.412 1.00 83.69 349 CYS A C 1
ATOM 2632 O O . CYS A 1 349 ? -24.987 -1.873 15.502 1.00 83.69 349 CYS A O 1
ATOM 2634 N N . VAL A 1 350 ? -23.358 -3.232 14.764 1.00 78.56 350 VAL A N 1
ATOM 2635 C CA . VAL A 1 350 ? -24.263 -4.279 14.253 1.00 78.56 350 VAL A CA 1
ATOM 2636 C C . VAL A 1 350 ? -24.442 -5.430 15.242 1.00 78.56 350 VAL A C 1
ATOM 2638 O O . VAL A 1 350 ? -24.974 -6.470 14.867 1.00 78.56 350 VAL A O 1
ATOM 2641 N N . GLY A 1 351 ? -24.018 -5.263 16.496 1.00 78.06 351 GLY A N 1
ATOM 2642 C CA . GLY A 1 351 ? -24.259 -6.228 17.564 1.00 78.06 351 GLY A CA 1
ATOM 2643 C C . GLY A 1 351 ? -23.262 -7.388 17.608 1.00 78.06 351 GLY A C 1
ATOM 2644 O O . GLY A 1 351 ? -23.603 -8.454 18.112 1.00 78.06 351 GLY A O 1
ATOM 2645 N N . LEU A 1 352 ? -22.060 -7.217 17.051 1.00 80.69 352 LEU A N 1
ATOM 2646 C CA . LEU A 1 352 ? -20.955 -8.151 17.280 1.00 80.69 352 LEU A CA 1
ATOM 2647 C C . LEU A 1 352 ? -20.251 -7.811 18.598 1.00 80.69 352 LEU A C 1
ATOM 2649 O O . LEU A 1 352 ? -20.160 -6.642 18.976 1.00 80.69 352 LEU A O 1
ATOM 2653 N N . ASP A 1 353 ? -19.728 -8.827 19.285 1.00 81.94 353 ASP A N 1
ATOM 2654 C CA . ASP A 1 353 ? -18.948 -8.602 20.502 1.00 81.94 353 ASP A CA 1
ATOM 2655 C C . ASP A 1 353 ? -17.622 -7.883 20.189 1.00 81.94 353 ASP A C 1
ATOM 2657 O O . ASP A 1 353 ? -17.198 -7.762 19.034 1.00 81.94 353 ASP A O 1
ATOM 2661 N N . LEU A 1 354 ? -16.935 -7.384 21.220 1.00 83.50 354 LEU A N 1
ATOM 2662 C CA . LEU A 1 354 ? -15.693 -6.632 21.029 1.00 83.50 354 LEU A CA 1
ATOM 2663 C C . LEU A 1 354 ? -14.599 -7.451 20.323 1.00 83.50 354 LEU A C 1
ATOM 2665 O O . LEU A 1 354 ? -13.872 -6.911 19.497 1.00 83.50 354 LEU A O 1
ATOM 2669 N N . MET A 1 355 ? -14.472 -8.745 20.613 1.00 84.50 355 MET A N 1
ATOM 2670 C CA . MET A 1 355 ? -13.419 -9.595 20.047 1.00 84.50 355 MET A CA 1
ATOM 2671 C C . MET A 1 355 ? -13.655 -9.845 18.558 1.00 84.50 355 MET A C 1
ATOM 2673 O O . MET A 1 355 ? -12.735 -9.714 17.746 1.00 84.50 355 MET A O 1
ATOM 2677 N N . GLN A 1 356 ? -14.901 -10.150 18.194 1.00 85.69 356 GLN A N 1
ATOM 2678 C CA . GLN A 1 356 ? -15.349 -10.215 16.806 1.00 85.69 356 GLN A CA 1
ATOM 2679 C C . GLN A 1 356 ? -15.128 -8.873 16.104 1.00 85.69 356 GLN A C 1
ATOM 2681 O O . GLN A 1 356 ? -14.626 -8.833 14.979 1.00 85.69 356 GLN A O 1
ATOM 2686 N N . SER A 1 357 ? -15.437 -7.774 16.790 1.00 88.69 357 SER A N 1
ATOM 2687 C CA . SER A 1 357 ? -15.324 -6.433 16.230 1.00 88.69 357 SER A CA 1
ATOM 2688 C C . SER A 1 357 ? -13.877 -6.051 15.913 1.00 88.69 357 SER A C 1
ATOM 2690 O O . SER A 1 357 ? -13.580 -5.584 14.815 1.00 88.69 357 SER A O 1
ATOM 2692 N N . ILE A 1 358 ? -12.938 -6.350 16.815 1.00 89.81 358 ILE A N 1
ATOM 2693 C CA . ILE A 1 358 ? -11.501 -6.146 16.580 1.00 89.81 358 ILE A CA 1
ATOM 2694 C C . ILE A 1 358 ? -10.996 -7.003 15.415 1.00 89.81 358 ILE A C 1
ATOM 2696 O O . ILE A 1 358 ? -10.200 -6.526 14.605 1.00 89.81 358 ILE A O 1
ATOM 2700 N N . ALA A 1 359 ? -11.477 -8.243 15.272 1.00 87.31 359 ALA A N 1
ATOM 2701 C CA . ALA A 1 359 ? -11.122 -9.085 14.131 1.00 87.31 359 ALA A CA 1
ATOM 2702 C C . ALA A 1 359 ? -11.588 -8.473 12.794 1.00 87.31 359 ALA A C 1
ATOM 2704 O O . ALA A 1 359 ? -10.821 -8.452 11.826 1.00 87.31 359 ALA A O 1
ATOM 2705 N N . VAL A 1 360 ? -12.803 -7.911 12.750 1.00 86.31 360 VAL A N 1
ATOM 2706 C CA . VAL A 1 360 ? -13.304 -7.157 11.586 1.00 86.31 360 VAL A CA 1
ATOM 2707 C C . VAL A 1 360 ? -12.463 -5.900 11.346 1.00 86.31 360 VAL A C 1
ATOM 2709 O O . VAL A 1 360 ? -12.093 -5.629 10.204 1.00 86.31 360 VAL A O 1
ATOM 2712 N N . GLY A 1 361 ? -12.089 -5.172 12.401 1.00 88.50 361 GLY A N 1
ATOM 2713 C CA . GLY A 1 361 ? -11.173 -4.032 12.329 1.00 88.50 361 GLY A CA 1
ATOM 2714 C C . GLY A 1 361 ? -9.834 -4.381 11.677 1.00 88.50 361 GLY A C 1
ATOM 2715 O O . GLY A 1 361 ? -9.404 -3.722 10.733 1.00 88.50 361 GLY A O 1
ATOM 2716 N N . ILE A 1 362 ? -9.190 -5.468 12.105 1.00 86.75 362 ILE A N 1
ATOM 2717 C CA . ILE A 1 362 ? -7.922 -5.930 11.517 1.00 86.75 362 ILE A CA 1
ATOM 2718 C C . ILE A 1 362 ? -8.094 -6.285 10.033 1.00 86.75 362 ILE A C 1
ATOM 2720 O O . ILE A 1 362 ? -7.235 -5.949 9.214 1.00 86.75 362 ILE A O 1
ATOM 2724 N N . ALA A 1 363 ? -9.208 -6.921 9.660 1.00 85.00 363 ALA A N 1
ATOM 2725 C CA . ALA A 1 363 ? -9.514 -7.217 8.261 1.00 85.00 363 ALA A CA 1
ATOM 2726 C C . ALA A 1 363 ? -9.741 -5.939 7.428 1.00 85.00 363 ALA A C 1
ATOM 2728 O O . ALA A 1 363 ? -9.258 -5.848 6.297 1.00 85.00 363 ALA A O 1
ATOM 2729 N N . ALA A 1 364 ? -10.412 -4.928 7.989 1.00 83.94 364 ALA A N 1
ATOM 2730 C CA . ALA A 1 364 ? -10.603 -3.628 7.348 1.00 83.94 364 ALA A CA 1
ATOM 2731 C C . ALA A 1 364 ? -9.268 -2.886 7.155 1.00 83.94 364 ALA A C 1
ATOM 2733 O O . ALA A 1 364 ? -8.993 -2.392 6.060 1.00 83.94 364 ALA A O 1
ATOM 2734 N N . ALA A 1 365 ? -8.397 -2.883 8.169 1.00 83.62 365 ALA A N 1
ATOM 2735 C CA . ALA A 1 365 ? -7.045 -2.332 8.081 1.00 83.62 365 ALA A CA 1
ATOM 2736 C C . ALA A 1 365 ? -6.215 -3.015 6.983 1.00 83.62 365 ALA A C 1
ATOM 2738 O O . ALA A 1 365 ? -5.550 -2.344 6.192 1.00 83.62 365 ALA A O 1
ATOM 2739 N N . LYS A 1 366 ? -6.315 -4.348 6.877 1.00 81.69 366 LYS A N 1
ATOM 2740 C CA . LYS A 1 366 ? -5.674 -5.128 5.812 1.00 81.69 366 LYS A CA 1
ATOM 2741 C C . LYS A 1 366 ? -6.158 -4.706 4.419 1.00 81.69 366 LYS A C 1
ATOM 2743 O O . LYS A 1 366 ? -5.353 -4.507 3.513 1.00 81.69 366 LYS A O 1
ATOM 2748 N N . ALA A 1 367 ? -7.465 -4.542 4.235 1.00 74.00 367 ALA A N 1
ATOM 2749 C CA . ALA A 1 367 ? -8.027 -4.177 2.937 1.00 74.00 367 ALA A CA 1
ATOM 2750 C C . ALA A 1 367 ? -7.541 -2.801 2.441 1.00 74.00 367 ALA A C 1
ATOM 2752 O O . ALA A 1 367 ? -7.588 -2.534 1.239 1.00 74.00 367 ALA A O 1
ATOM 2753 N N . THR A 1 368 ? -7.122 -1.910 3.342 1.00 66.81 368 THR A N 1
ATOM 2754 C CA . THR A 1 368 ? -6.594 -0.573 3.014 1.00 66.81 368 THR A CA 1
ATOM 2755 C C . THR A 1 368 ? -5.130 -0.609 2.583 1.00 66.81 368 THR A C 1
ATOM 2757 O O . THR A 1 368 ? -4.715 0.225 1.780 1.00 66.81 368 THR A O 1
ATOM 2760 N N . VAL A 1 369 ? -4.356 -1.594 3.051 1.00 60.38 369 VAL A N 1
ATOM 2761 C CA . VAL A 1 369 ? -2.941 -1.729 2.675 1.00 60.38 369 VAL A CA 1
ATOM 2762 C C . VAL A 1 369 ? -2.727 -2.449 1.334 1.00 60.38 369 VAL A C 1
ATOM 2764 O O . VAL A 1 369 ? -1.617 -2.395 0.806 1.00 60.38 369 VAL A O 1
ATOM 2767 N N . GLU A 1 370 ? -3.761 -3.087 0.770 1.00 60.69 370 GLU A N 1
ATOM 2768 C CA . GLU A 1 370 ? -3.703 -3.911 -0.452 1.00 60.69 370 GLU A CA 1
ATOM 2769 C C . GLU A 1 370 ? -3.896 -3.144 -1.777 1.00 60.69 370 GLU A C 1
ATOM 2771 O O . GLU A 1 370 ? -4.664 -2.186 -1.872 1.00 60.69 370 GLU A O 1
ATOM 2776 N N . GLU A 1 371 ? -3.227 -3.615 -2.840 1.00 51.03 371 GLU A N 1
ATOM 2777 C CA . GLU A 1 371 ? -3.375 -3.117 -4.215 1.00 51.03 371 GLU A CA 1
ATOM 2778 C C . GLU A 1 371 ? -4.732 -3.536 -4.809 1.00 51.03 371 GLU A C 1
ATOM 2780 O O . GLU A 1 371 ? -4.956 -4.709 -5.100 1.00 51.03 371 GLU A O 1
ATOM 2785 N N . ARG A 1 372 ? -5.659 -2.584 -4.993 1.00 55.19 372 ARG A N 1
ATOM 2786 C CA . ARG A 1 372 ? -7.050 -2.879 -5.405 1.00 55.19 372 ARG A CA 1
ATOM 2787 C C . ARG A 1 372 ? -7.323 -2.850 -6.915 1.00 55.19 372 ARG A C 1
ATOM 2789 O O . ARG A 1 372 ? -8.434 -3.180 -7.317 1.00 55.19 372 ARG A O 1
ATOM 2796 N N . TYR A 1 373 ? -6.367 -2.438 -7.749 1.00 59.00 373 TYR A N 1
ATOM 2797 C CA . TYR A 1 373 ? -6.672 -2.064 -9.140 1.00 59.00 373 TYR A CA 1
ATOM 2798 C C . TYR A 1 373 ? -6.384 -3.159 -10.179 1.00 59.00 373 TYR A C 1
ATOM 2800 O O . TYR A 1 373 ? -7.182 -3.341 -11.093 1.00 59.00 373 TYR A O 1
ATOM 2808 N N . LEU A 1 374 ? -5.298 -3.927 -10.037 1.00 71.75 374 LEU A N 1
ATOM 2809 C CA . LEU A 1 374 ? -4.893 -4.961 -11.005 1.00 71.75 374 LEU A CA 1
ATOM 2810 C C . LEU A 1 374 ? -5.134 -6.369 -10.451 1.00 71.75 374 LEU A C 1
ATOM 2812 O O . LEU A 1 374 ? -4.208 -7.143 -10.236 1.00 71.75 374 LEU A O 1
ATOM 2816 N N . THR A 1 375 ? -6.392 -6.709 -10.171 1.00 83.88 375 THR A N 1
ATOM 2817 C CA . THR A 1 375 ? -6.731 -8.039 -9.640 1.00 83.88 375 THR A CA 1
ATOM 2818 C C . THR A 1 375 ? -6.606 -9.129 -10.717 1.00 83.88 375 THR A C 1
ATOM 2820 O O . THR A 1 375 ? -6.767 -8.840 -11.907 1.00 83.88 375 THR A O 1
ATOM 2823 N N . PRO A 1 376 ? -6.411 -10.409 -10.336 1.00 89.62 376 PRO A N 1
ATOM 2824 C CA . PRO A 1 376 ? -6.438 -11.525 -11.285 1.00 89.62 376 PRO A CA 1
ATOM 2825 C C . PRO A 1 376 ? -7.690 -11.549 -12.172 1.00 89.62 376 PRO A C 1
ATOM 2827 O O . PRO A 1 376 ? -7.601 -11.805 -13.369 1.00 89.62 376 PRO A O 1
ATOM 2830 N N . GLN A 1 377 ? -8.856 -11.235 -11.598 1.00 85.69 377 GLN A N 1
ATOM 2831 C CA . GLN A 1 377 ? -10.130 -11.188 -12.322 1.00 85.69 377 GLN A CA 1
ATOM 2832 C C . GLN A 1 377 ? -10.162 -10.074 -13.370 1.00 85.69 377 GLN A C 1
ATOM 2834 O O . GLN A 1 377 ? -10.685 -10.285 -14.460 1.00 85.69 377 GLN A O 1
ATOM 2839 N N . TRP A 1 378 ? -9.596 -8.906 -13.055 1.00 85.81 378 TRP A N 1
ATOM 2840 C CA . TRP A 1 378 ? -9.491 -7.798 -14.000 1.00 85.81 378 TRP A CA 1
ATOM 2841 C C . TRP A 1 378 ? -8.554 -8.156 -15.158 1.00 85.81 378 TRP A C 1
ATOM 2843 O O . TRP A 1 378 ? -8.926 -8.004 -16.315 1.00 85.81 378 TRP A O 1
ATOM 2853 N N . ILE A 1 379 ? -7.385 -8.736 -14.860 1.00 87.81 379 ILE A N 1
ATOM 2854 C CA . ILE A 1 379 ? -6.399 -9.162 -15.869 1.00 87.81 379 ILE A CA 1
ATOM 2855 C C . ILE A 1 379 ? -6.997 -10.184 -16.846 1.00 87.81 379 ILE A C 1
ATOM 2857 O O . ILE A 1 379 ? -6.781 -10.086 -18.054 1.00 87.81 379 ILE A O 1
ATOM 2861 N N . GLN A 1 380 ? -7.805 -11.127 -16.349 1.00 89.94 380 GLN A N 1
ATOM 2862 C CA . GLN A 1 380 ? -8.475 -12.137 -17.179 1.00 89.94 380 GLN A CA 1
ATOM 2863 C C . GLN A 1 380 ? -9.368 -11.540 -18.276 1.00 89.94 380 GLN A C 1
ATOM 2865 O O . GLN A 1 380 ? -9.496 -12.128 -19.351 1.00 89.94 380 GLN A O 1
ATOM 2870 N N . GLN A 1 381 ? -9.928 -10.346 -18.065 1.00 90.38 381 GLN A N 1
ATOM 2871 C CA . GLN A 1 381 ? -10.757 -9.669 -19.069 1.00 90.38 381 GLN A CA 1
ATOM 2872 C C . GLN A 1 381 ? -9.957 -9.265 -20.319 1.00 90.38 381 GLN A C 1
ATOM 2874 O O . GLN A 1 381 ? -10.535 -9.105 -21.390 1.00 90.38 381 GLN A O 1
ATOM 2879 N N . PHE A 1 382 ? -8.627 -9.169 -20.218 1.00 88.81 382 PHE A N 1
ATOM 2880 C CA . PHE A 1 382 ? -7.731 -8.777 -21.309 1.00 88.81 382 PHE A CA 1
ATOM 2881 C C . PHE A 1 382 ? -7.116 -9.969 -22.052 1.00 88.81 382 PHE A C 1
ATOM 2883 O O . PHE A 1 382 ? -6.174 -9.785 -22.826 1.00 88.81 382 PHE A O 1
ATOM 2890 N N . LYS A 1 383 ? -7.644 -11.190 -21.873 1.00 91.12 383 LYS A N 1
ATOM 2891 C CA . LYS A 1 383 ? -7.148 -12.405 -22.548 1.00 91.12 383 LYS A CA 1
ATOM 2892 C C . LYS A 1 383 ? -6.992 -12.223 -24.060 1.00 91.12 383 LYS A C 1
ATOM 2894 O O . LYS A 1 383 ? -5.965 -12.604 -24.615 1.00 91.12 383 LYS A O 1
ATOM 2899 N N . SER A 1 384 ? -7.968 -11.600 -24.725 1.00 84.56 384 SER A N 1
ATOM 2900 C CA . SER A 1 384 ? -7.909 -11.310 -26.166 1.00 84.56 384 SER A CA 1
ATOM 2901 C C . SER A 1 384 ? -6.788 -10.339 -26.531 1.00 84.56 384 SER A C 1
ATOM 2903 O O . SER A 1 384 ? -6.097 -10.541 -27.527 1.00 84.56 384 SER A O 1
ATOM 2905 N N . ASN A 1 385 ? -6.582 -9.298 -25.721 1.00 88.31 385 ASN A N 1
ATOM 2906 C CA . ASN A 1 385 ? -5.534 -8.306 -25.944 1.00 88.31 385 ASN A CA 1
ATOM 2907 C C . ASN A 1 385 ? -4.154 -8.949 -25.795 1.00 88.31 385 ASN A C 1
ATOM 2909 O O . ASN A 1 385 ? -3.331 -8.811 -26.697 1.00 88.31 385 ASN A O 1
ATOM 2913 N N . ILE A 1 386 ? -3.951 -9.720 -24.723 1.00 89.69 386 ILE A N 1
ATOM 2914 C CA . ILE A 1 386 ? -2.715 -10.464 -24.450 1.00 89.69 386 ILE A CA 1
ATOM 2915 C C . ILE A 1 386 ? -2.426 -11.462 -25.574 1.00 89.69 386 ILE A C 1
ATOM 2917 O O . ILE A 1 386 ? -1.314 -11.470 -26.092 1.00 89.69 386 ILE A O 1
ATOM 2921 N N . ALA A 1 387 ? -3.421 -12.236 -26.018 1.00 85.31 387 ALA A N 1
ATOM 2922 C CA . ALA A 1 387 ? -3.263 -13.186 -27.125 1.00 85.31 387 ALA A CA 1
ATOM 2923 C C . ALA A 1 387 ? -2.898 -12.507 -28.456 1.00 85.31 387 ALA A C 1
ATOM 2925 O O . ALA A 1 387 ? -2.256 -13.102 -29.317 1.00 85.31 387 ALA A O 1
ATOM 2926 N N . SER A 1 388 ? -3.331 -11.260 -28.651 1.00 83.31 388 SER A N 1
ATOM 2927 C CA . SER A 1 388 ? -3.071 -10.506 -29.879 1.00 83.31 388 SER A CA 1
ATOM 2928 C C . SER A 1 388 ? -1.755 -9.720 -29.872 1.00 83.31 388 SER A C 1
ATOM 2930 O O . SER A 1 388 ? -1.366 -9.215 -30.933 1.00 83.31 388 SER A O 1
ATOM 2932 N N . ALA A 1 389 ? -1.121 -9.582 -28.703 1.00 84.00 389 ALA A N 1
ATOM 2933 C CA . ALA A 1 389 ? 0.081 -8.790 -28.492 1.00 84.00 389 ALA A CA 1
ATOM 2934 C C . ALA A 1 389 ? 1.347 -9.568 -28.906 1.00 84.00 389 ALA A C 1
ATOM 2936 O O . ALA A 1 389 ? 1.422 -10.770 -28.662 1.00 84.00 389 ALA A O 1
ATOM 2937 N N . PRO A 1 390 ? 2.369 -8.906 -29.483 1.00 83.06 390 PRO A N 1
ATOM 2938 C CA . PRO A 1 390 ? 3.662 -9.542 -29.764 1.00 83.06 390 PRO A CA 1
ATOM 2939 C C . PRO A 1 390 ? 4.410 -9.981 -28.501 1.00 83.06 390 PRO A C 1
ATOM 2941 O O . PRO A 1 390 ? 5.183 -10.934 -28.522 1.00 83.06 390 PRO A O 1
ATOM 2944 N N . ILE A 1 391 ? 4.210 -9.246 -27.408 1.00 90.56 391 ILE A N 1
ATOM 2945 C CA . ILE A 1 391 ? 4.874 -9.445 -26.125 1.00 90.56 391 ILE A CA 1
ATOM 2946 C C . ILE A 1 391 ? 4.050 -8.778 -25.023 1.00 90.56 391 ILE A C 1
ATOM 2948 O O . ILE A 1 391 ? 3.384 -7.769 -25.263 1.00 90.56 391 ILE A O 1
ATOM 2952 N N . VAL A 1 392 ? 4.105 -9.328 -23.814 1.00 94.12 392 VAL A N 1
ATOM 2953 C CA . VAL A 1 392 ? 3.538 -8.731 -22.602 1.00 94.12 392 VAL A CA 1
ATOM 2954 C C . VAL A 1 392 ? 4.681 -8.374 -21.669 1.00 94.12 392 VAL A C 1
ATOM 2956 O O . VAL A 1 392 ? 5.443 -9.247 -21.263 1.00 94.12 392 VAL A O 1
ATOM 2959 N N . MET A 1 393 ? 4.798 -7.097 -21.318 1.00 94.50 393 MET A N 1
ATOM 2960 C CA . MET A 1 393 ? 5.727 -6.650 -20.286 1.00 94.50 393 MET A CA 1
ATOM 2961 C C . MET A 1 393 ? 5.018 -6.641 -18.934 1.00 94.50 393 MET A C 1
ATOM 2963 O O . MET A 1 393 ? 3.940 -6.061 -18.805 1.00 94.50 393 MET A O 1
ATOM 2967 N N . VAL A 1 394 ? 5.623 -7.274 -17.935 1.00 92.88 394 VAL A N 1
ATOM 2968 C CA . VAL A 1 394 ? 5.167 -7.252 -16.546 1.00 92.88 394 VAL A CA 1
ATOM 2969 C C . VAL A 1 394 ? 6.236 -6.609 -15.676 1.00 92.88 394 VAL A C 1
ATOM 2971 O O . VAL A 1 394 ? 7.409 -6.978 -15.715 1.00 92.88 394 VAL A O 1
ATOM 2974 N N . ASP A 1 395 ? 5.809 -5.634 -14.891 1.00 86.19 395 ASP A N 1
ATOM 2975 C CA . ASP A 1 395 ? 6.647 -4.915 -13.943 1.00 86.19 395 ASP A CA 1
ATOM 2976 C C . ASP A 1 395 ? 6.569 -5.615 -12.574 1.00 86.19 395 ASP A C 1
ATOM 2978 O O . ASP A 1 395 ? 5.477 -5.908 -12.079 1.00 86.19 395 ASP A O 1
ATOM 2982 N N . ALA A 1 396 ? 7.709 -5.874 -11.930 1.00 84.50 396 ALA A N 1
ATOM 2983 C CA . ALA A 1 396 ? 7.772 -6.456 -10.590 1.00 84.50 396 ALA A CA 1
ATOM 2984 C C . ALA A 1 396 ? 7.121 -5.586 -9.492 1.00 84.50 396 ALA A C 1
ATOM 2986 O O . ALA A 1 396 ? 6.956 -6.050 -8.362 1.00 84.50 396 ALA A O 1
ATOM 2987 N N . ASN A 1 397 ? 6.718 -4.348 -9.793 1.00 79.06 397 ASN A N 1
ATOM 2988 C CA . ASN A 1 397 ? 5.859 -3.506 -8.961 1.00 79.06 397 ASN A CA 1
ATOM 2989 C C . ASN A 1 397 ? 4.491 -4.137 -8.689 1.00 79.06 397 ASN A C 1
ATOM 2991 O O . ASN A 1 397 ? 3.963 -3.945 -7.590 1.00 79.06 397 ASN A O 1
ATOM 2995 N N . LEU A 1 398 ? 3.964 -4.922 -9.633 1.00 81.56 398 LEU A N 1
ATOM 2996 C CA . LEU A 1 398 ? 2.677 -5.601 -9.510 1.00 81.56 398 LEU A CA 1
ATOM 2997 C C . LEU A 1 398 ? 2.628 -6.517 -8.278 1.00 81.56 398 LEU A C 1
ATOM 2999 O O . LEU A 1 398 ? 3.608 -7.189 -7.941 1.00 81.56 398 LEU A O 1
ATOM 3003 N N . SER A 1 399 ? 1.471 -6.573 -7.612 1.00 82.50 399 SER A N 1
ATOM 3004 C CA . SER A 1 399 ? 1.219 -7.556 -6.555 1.00 82.50 399 SER A CA 1
ATOM 3005 C C . SER A 1 399 ? 1.457 -8.998 -7.026 1.00 82.50 399 SER A C 1
ATOM 3007 O O . SER A 1 399 ? 1.306 -9.337 -8.201 1.00 82.50 399 SER A O 1
ATOM 3009 N N . GLN A 1 400 ? 1.789 -9.875 -6.078 1.00 85.50 400 GLN A N 1
ATOM 3010 C CA . GLN A 1 400 ? 2.054 -11.291 -6.338 1.00 85.50 400 GLN A CA 1
ATOM 3011 C C . GLN A 1 400 ? 0.928 -11.991 -7.138 1.00 85.50 400 GLN A C 1
ATOM 3013 O O . GLN A 1 400 ? 1.239 -12.625 -8.149 1.00 85.50 400 GLN A O 1
ATOM 3018 N N . PRO A 1 401 ? -0.370 -11.834 -6.791 1.00 89.62 401 PRO A N 1
ATOM 3019 C CA . PRO A 1 401 ? -1.447 -12.444 -7.571 1.00 89.62 401 PRO A CA 1
ATOM 3020 C C . PRO A 1 401 ? -1.586 -11.840 -8.975 1.00 89.62 401 PRO A C 1
ATOM 3022 O O . PRO A 1 401 ? -1.916 -12.552 -9.920 1.00 89.62 401 PRO A O 1
ATOM 3025 N N . ALA A 1 402 ? -1.332 -10.535 -9.129 1.00 89.56 402 ALA A N 1
ATOM 3026 C CA . ALA A 1 402 ? -1.396 -9.852 -10.419 1.00 89.56 402 ALA A CA 1
ATOM 3027 C C . ALA A 1 402 ? -0.285 -10.321 -11.370 1.00 89.56 402 ALA A C 1
ATOM 3029 O O . ALA A 1 402 ? -0.546 -10.586 -12.547 1.00 89.56 402 ALA A O 1
ATOM 3030 N N . LEU A 1 403 ? 0.939 -10.478 -10.853 1.00 92.56 403 LEU A N 1
ATOM 3031 C CA . LEU A 1 403 ? 2.070 -11.053 -11.586 1.00 92.56 403 LEU A CA 1
ATOM 3032 C C . LEU A 1 403 ? 1.748 -12.464 -12.071 1.00 92.56 403 LEU A C 1
ATOM 3034 O O . LEU A 1 403 ? 1.896 -12.757 -13.259 1.00 92.56 403 LEU A O 1
ATOM 3038 N N . GLU A 1 404 ? 1.277 -13.325 -11.168 1.00 95.62 404 GLU A N 1
ATOM 3039 C CA . GLU A 1 404 ? 0.926 -14.709 -11.487 1.00 95.62 404 GLU A CA 1
ATOM 3040 C C . GLU A 1 404 ? -0.183 -14.786 -12.530 1.00 95.62 404 GLU A C 1
ATOM 3042 O O . GLU A 1 404 ? -0.020 -15.494 -13.522 1.00 95.62 404 GLU A O 1
ATOM 3047 N N . ALA A 1 405 ? -1.264 -14.021 -12.362 1.00 95.50 405 ALA A N 1
ATOM 3048 C CA . ALA A 1 405 ? -2.370 -13.992 -13.312 1.00 95.50 405 ALA A CA 1
ATOM 3049 C C . ALA A 1 405 ? -1.928 -13.511 -14.700 1.00 95.50 405 ALA A C 1
ATOM 3051 O O . ALA A 1 405 ? -2.268 -14.142 -15.699 1.00 95.50 405 ALA A O 1
ATOM 3052 N N . SER A 1 406 ? -1.130 -12.439 -14.767 1.00 95.44 406 SER A N 1
ATOM 3053 C CA . SER A 1 406 ? -0.613 -11.897 -16.033 1.00 95.44 406 SER A CA 1
ATOM 3054 C C . SER A 1 406 ? 0.274 -12.911 -16.754 1.00 95.44 406 SER A C 1
ATOM 3056 O O . SER A 1 406 ? 0.092 -13.170 -17.943 1.00 95.44 406 SER A O 1
ATOM 3058 N N . CYS A 1 407 ? 1.207 -13.530 -16.025 1.00 97.12 407 CYS A N 1
ATOM 3059 C CA . CYS A 1 407 ? 2.155 -14.483 -16.593 1.00 97.12 407 CYS A CA 1
ATOM 3060 C C . CYS A 1 407 ? 1.487 -15.804 -17.000 1.00 97.12 407 CYS A C 1
ATOM 3062 O O . CYS A 1 407 ? 1.795 -16.342 -18.060 1.00 97.12 407 CYS A O 1
ATOM 3064 N N . GLN A 1 408 ? 0.561 -16.320 -16.186 1.00 96.69 408 GLN A N 1
ATOM 3065 C CA . GLN A 1 408 ? -0.200 -17.533 -16.500 1.00 96.69 408 GLN A CA 1
ATOM 3066 C C . GLN A 1 408 ? -1.080 -17.331 -17.730 1.00 96.69 408 GLN A C 1
ATOM 3068 O O . GLN A 1 408 ? -1.091 -18.179 -18.618 1.00 96.69 408 GLN A O 1
ATOM 3073 N N . LEU A 1 409 ? -1.775 -16.195 -17.808 1.00 96.62 409 LEU A N 1
ATOM 3074 C CA . LEU A 1 409 ? -2.638 -15.880 -18.936 1.00 96.62 409 LEU A CA 1
ATOM 3075 C C . LEU A 1 409 ? -1.843 -15.717 -20.233 1.00 96.62 409 LEU A C 1
ATOM 3077 O O . LEU A 1 409 ? -2.249 -16.253 -21.261 1.00 96.62 409 LEU A O 1
ATOM 3081 N N . ALA A 1 410 ? -0.695 -15.032 -20.184 1.00 95.56 410 ALA A N 1
ATOM 3082 C CA . ALA A 1 410 ? 0.211 -14.920 -21.324 1.00 95.56 410 ALA A CA 1
ATOM 3083 C C . ALA A 1 410 ? 0.745 -16.293 -21.766 1.00 95.56 410 ALA A C 1
ATOM 3085 O O . ALA A 1 410 ? 0.729 -16.601 -22.957 1.00 95.56 410 ALA A O 1
ATOM 3086 N N . ALA A 1 411 ? 1.129 -17.153 -20.817 1.00 93.69 411 ALA A N 1
ATOM 3087 C CA . ALA A 1 411 ? 1.566 -18.514 -21.110 1.00 93.69 411 ALA A CA 1
ATOM 3088 C C . ALA A 1 411 ? 0.451 -19.382 -21.724 1.00 93.69 411 ALA A C 1
ATOM 3090 O O . ALA A 1 411 ? 0.723 -20.115 -22.672 1.00 93.69 411 ALA A O 1
ATOM 3091 N N . GLU A 1 412 ? -0.795 -19.278 -21.239 1.00 94.00 412 GLU A N 1
ATOM 3092 C CA . GLU A 1 412 ? -1.959 -19.990 -21.795 1.00 94.00 412 GLU A CA 1
ATOM 3093 C C . GLU A 1 412 ? -2.191 -19.678 -23.275 1.00 94.00 412 GLU A C 1
ATOM 3095 O O . GLU A 1 412 ? -2.552 -20.566 -24.045 1.00 94.00 412 GLU A O 1
ATOM 3100 N N . VAL A 1 413 ? -2.021 -18.415 -23.669 1.00 92.31 413 VAL A N 1
ATOM 3101 C CA . VAL A 1 413 ? -2.278 -17.958 -25.044 1.00 92.31 413 VAL A CA 1
ATOM 3102 C C . VAL A 1 413 ? -1.020 -17.936 -25.917 1.00 92.31 413 VAL A C 1
ATOM 3104 O O . VAL A 1 413 ? -1.098 -17.583 -27.089 1.00 92.31 413 VAL A O 1
ATOM 3107 N N . GLY A 1 414 ? 0.131 -18.337 -25.367 1.00 90.56 414 GLY A N 1
ATOM 3108 C CA . GLY A 1 414 ? 1.403 -18.419 -26.085 1.00 90.56 414 GLY A CA 1
ATOM 3109 C C . GLY A 1 414 ? 2.121 -17.082 -26.298 1.00 90.56 414 GLY A C 1
ATOM 3110 O O . GLY A 1 414 ? 3.042 -17.026 -27.112 1.00 90.56 414 GLY A O 1
ATOM 3111 N N . THR A 1 415 ? 1.744 -16.020 -25.581 1.00 91.81 415 THR A N 1
ATOM 3112 C CA . THR A 1 415 ? 2.378 -14.699 -25.703 1.00 91.81 415 THR A CA 1
ATOM 3113 C C . THR A 1 415 ? 3.662 -14.626 -24.864 1.00 91.81 415 THR A C 1
ATOM 3115 O O . THR A 1 415 ? 3.631 -14.944 -23.672 1.00 91.81 415 THR A O 1
ATOM 3118 N N . PRO A 1 416 ? 4.799 -14.182 -25.433 1.00 93.38 416 PRO A N 1
ATOM 3119 C CA . PRO A 1 416 ? 6.040 -13.983 -24.689 1.00 93.38 416 PRO A CA 1
ATOM 3120 C C . PRO A 1 416 ? 5.886 -12.980 -23.543 1.00 93.38 416 PRO A C 1
ATOM 3122 O O . PRO A 1 416 ? 5.266 -11.930 -23.706 1.00 93.38 416 PRO A O 1
ATOM 3125 N N . VAL A 1 417 ? 6.511 -13.277 -22.403 1.00 96.50 417 VAL A N 1
ATOM 3126 C CA . VAL A 1 417 ? 6.522 -12.397 -21.224 1.00 96.50 417 VAL A CA 1
ATOM 3127 C C . VAL A 1 417 ? 7.904 -11.785 -21.033 1.00 96.50 417 VAL A C 1
ATOM 3129 O O . VAL A 1 417 ? 8.895 -12.515 -20.948 1.00 96.50 417 VAL A O 1
ATOM 3132 N N . TRP A 1 418 ? 7.956 -10.462 -20.926 1.00 97.50 418 TRP A N 1
ATOM 3133 C CA . TRP A 1 418 ? 9.120 -9.694 -20.497 1.00 97.50 418 TRP A CA 1
ATOM 3134 C C . TRP A 1 418 ? 8.936 -9.264 -19.041 1.00 97.50 418 TRP A C 1
ATOM 3136 O O . TRP A 1 418 ? 8.005 -8.528 -18.735 1.00 97.50 418 TRP A O 1
ATOM 3146 N N . PHE A 1 419 ? 9.799 -9.725 -18.142 1.00 97.12 419 PHE A N 1
ATOM 3147 C CA . PHE A 1 419 ? 9.767 -9.387 -16.722 1.00 97.12 419 PHE A CA 1
ATOM 3148 C C . PHE A 1 419 ? 10.801 -8.308 -16.398 1.00 97.12 419 PHE A C 1
ATOM 3150 O O . PHE A 1 419 ? 12.000 -8.530 -16.585 1.00 97.12 419 PHE A O 1
ATOM 3157 N N . GLU A 1 420 ? 10.336 -7.179 -15.866 1.00 94.12 420 GLU A N 1
ATOM 3158 C CA . GLU A 1 420 ? 11.183 -6.066 -15.435 1.00 94.12 420 GLU A CA 1
ATOM 3159 C C . GLU A 1 420 ? 11.283 -6.021 -13.893 1.00 94.12 420 GLU A C 1
ATOM 3161 O O . GLU A 1 420 ? 10.271 -5.788 -13.226 1.00 94.12 420 GLU A O 1
ATOM 3166 N N . PRO A 1 421 ? 12.463 -6.291 -13.296 1.00 82.12 421 PRO A N 1
ATOM 3167 C CA . PRO A 1 421 ? 12.631 -6.448 -11.846 1.00 82.12 421 PRO A CA 1
ATOM 3168 C C . PRO A 1 421 ? 12.528 -5.162 -11.010 1.00 82.12 421 PRO A C 1
ATOM 3170 O O . PRO A 1 421 ? 12.196 -5.277 -9.826 1.00 82.12 421 PRO A O 1
ATOM 3173 N N . VAL A 1 422 ? 12.769 -3.976 -11.591 1.00 76.56 422 VAL A N 1
ATOM 3174 C CA . VAL A 1 422 ? 12.653 -2.614 -11.005 1.00 76.56 422 VAL A CA 1
ATOM 3175 C C . VAL A 1 422 ? 13.533 -2.288 -9.793 1.00 76.56 422 VAL A C 1
ATOM 3177 O O . VAL A 1 422 ? 14.022 -1.165 -9.662 1.00 76.56 422 VAL A O 1
ATOM 3180 N N . SER A 1 423 ? 13.656 -3.197 -8.829 1.00 80.12 423 SER A N 1
ATOM 3181 C CA . SER A 1 423 ? 14.574 -3.068 -7.705 1.00 80.12 423 SER A CA 1
ATOM 3182 C C . SER A 1 423 ? 14.952 -4.425 -7.130 1.00 80.12 423 SER A C 1
ATOM 3184 O O . SER A 1 423 ? 14.201 -5.397 -7.225 1.00 80.12 423 SER A O 1
ATOM 3186 N N . VAL A 1 424 ? 16.070 -4.467 -6.404 1.00 77.50 424 VAL A N 1
ATOM 3187 C CA . VAL A 1 424 ? 16.571 -5.664 -5.705 1.00 77.50 424 VAL A CA 1
ATOM 3188 C C . VAL A 1 424 ? 15.474 -6.364 -4.891 1.00 77.50 424 VAL A C 1
ATOM 3190 O O . VAL A 1 424 ? 15.291 -7.573 -5.011 1.00 77.50 424 VAL A O 1
ATOM 3193 N N . ALA A 1 425 ? 14.690 -5.621 -4.104 1.00 73.69 425 ALA A N 1
ATOM 3194 C CA . ALA A 1 425 ? 13.638 -6.204 -3.269 1.00 73.69 425 ALA A CA 1
ATOM 3195 C C . ALA A 1 425 ? 12.467 -6.773 -4.090 1.00 73.69 425 ALA A C 1
ATOM 3197 O O . ALA A 1 425 ? 11.961 -7.851 -3.776 1.00 73.69 425 ALA A O 1
ATOM 3198 N N . LYS A 1 426 ? 12.037 -6.064 -5.141 1.00 80.06 426 LYS A N 1
ATOM 3199 C CA . LYS A 1 426 ? 10.882 -6.450 -5.970 1.00 80.06 426 LYS A CA 1
ATOM 3200 C C . LYS A 1 426 ? 11.224 -7.576 -6.940 1.00 80.06 426 LYS A C 1
ATOM 3202 O O . LYS A 1 426 ? 10.393 -8.452 -7.160 1.00 80.06 426 LYS A O 1
ATOM 3207 N N . SER A 1 427 ? 12.469 -7.628 -7.408 1.00 86.38 427 SER A N 1
ATOM 3208 C CA . SER A 1 427 ? 12.990 -8.679 -8.285 1.00 86.38 427 SER A CA 1
ATOM 3209 C C . SER A 1 427 ? 12.761 -10.095 -7.734 1.00 86.38 427 SER A C 1
ATOM 3211 O O . SER A 1 427 ? 12.461 -11.015 -8.493 1.00 86.38 427 SER A O 1
ATOM 3213 N N . ARG A 1 428 ? 12.787 -10.272 -6.400 1.00 89.62 428 ARG A N 1
ATOM 3214 C CA . ARG A 1 428 ? 12.560 -11.564 -5.723 1.00 89.62 428 ARG A CA 1
ATOM 3215 C C . ARG A 1 428 ? 11.161 -12.146 -5.976 1.00 89.62 428 ARG A C 1
ATOM 3217 O O . ARG A 1 428 ? 10.972 -13.345 -5.794 1.00 89.62 428 ARG A O 1
ATOM 3224 N N . ARG A 1 429 ? 10.193 -11.345 -6.444 1.00 89.88 429 ARG A N 1
ATOM 3225 C CA . ARG A 1 429 ? 8.846 -11.810 -6.839 1.00 89.88 429 ARG A CA 1
ATOM 3226 C C . ARG A 1 429 ? 8.860 -12.737 -8.059 1.00 89.88 429 ARG A C 1
ATOM 3228 O O . ARG A 1 429 ? 7.885 -13.442 -8.296 1.00 89.88 429 ARG A O 1
ATOM 3235 N N . ILE A 1 430 ? 9.978 -12.802 -8.790 1.00 93.50 430 ILE A N 1
ATOM 3236 C CA . ILE A 1 430 ? 10.171 -13.719 -9.922 1.00 93.50 430 ILE A CA 1
ATOM 3237 C C . ILE A 1 430 ? 9.892 -15.191 -9.565 1.00 93.50 430 ILE A C 1
ATOM 3239 O O . ILE A 1 430 ? 9.507 -15.962 -10.440 1.00 93.50 430 ILE A O 1
ATOM 3243 N N . VAL A 1 431 ? 10.059 -15.594 -8.297 1.00 94.19 431 VAL A N 1
ATOM 3244 C CA . VAL A 1 431 ? 10.000 -16.998 -7.845 1.00 94.19 431 VAL A CA 1
ATOM 3245 C C . VAL A 1 431 ? 8.731 -17.730 -8.292 1.00 94.19 431 VAL A C 1
ATOM 3247 O O . VAL A 1 431 ? 8.814 -18.882 -8.713 1.00 94.19 431 VAL A O 1
ATOM 3250 N N . SER A 1 432 ? 7.566 -17.081 -8.265 1.00 92.31 432 SER A N 1
ATOM 3251 C CA . SER A 1 432 ? 6.309 -17.735 -8.662 1.00 92.31 432 SER A CA 1
ATOM 3252 C C . SER A 1 432 ? 6.062 -17.772 -10.168 1.00 92.31 432 SER A C 1
ATOM 3254 O O . SER A 1 432 ? 5.260 -18.582 -10.644 1.00 92.31 432 SER A O 1
ATOM 3256 N N . VAL A 1 433 ? 6.729 -16.896 -10.922 1.00 96.50 433 VAL A N 1
ATOM 3257 C CA . VAL A 1 433 ? 6.448 -16.667 -12.343 1.00 96.50 433 VAL A CA 1
ATOM 3258 C C . VAL A 1 433 ? 7.588 -17.072 -13.270 1.00 96.50 433 VAL A C 1
ATOM 3260 O O . VAL A 1 433 ? 7.363 -17.137 -14.473 1.00 96.50 433 VAL A O 1
ATOM 3263 N N . ALA A 1 434 ? 8.772 -17.418 -12.753 1.00 96.31 434 ALA A N 1
ATOM 3264 C CA . ALA A 1 434 ? 9.980 -17.704 -13.538 1.00 96.31 434 ALA A CA 1
ATOM 3265 C C . ALA A 1 434 ? 9.751 -18.669 -14.717 1.00 96.31 434 ALA A C 1
ATOM 3267 O O . ALA A 1 434 ? 10.244 -18.429 -15.815 1.00 96.31 434 ALA A O 1
ATOM 3268 N N . LYS A 1 435 ? 8.938 -19.715 -14.519 1.00 95.12 435 LYS A N 1
ATOM 3269 C CA . LYS A 1 435 ? 8.583 -20.705 -15.555 1.00 95.12 435 LYS A CA 1
ATOM 3270 C C . LYS A 1 435 ? 7.783 -20.146 -16.740 1.00 95.12 435 LYS A C 1
ATOM 3272 O O . LYS A 1 435 ? 7.728 -20.784 -17.787 1.00 95.12 435 LYS A O 1
ATOM 3277 N N . TYR A 1 436 ? 7.132 -19.000 -16.569 1.00 96.31 436 TYR A N 1
ATOM 3278 C CA . TYR A 1 436 ? 6.328 -18.330 -17.594 1.00 96.31 436 TYR A CA 1
ATOM 3279 C C . TYR A 1 436 ? 7.102 -17.205 -18.296 1.00 96.31 436 TYR A C 1
ATOM 3281 O O . TYR A 1 436 ? 6.696 -16.740 -19.360 1.00 96.31 436 TYR A O 1
ATOM 3289 N N . VAL A 1 437 ? 8.219 -16.758 -17.717 1.00 96.69 437 VAL A N 1
ATOM 3290 C CA . VAL A 1 437 ? 8.983 -15.607 -18.202 1.00 96.69 437 VAL A CA 1
ATOM 3291 C C . VAL A 1 437 ? 9.836 -15.995 -19.409 1.00 96.69 437 VAL A C 1
ATOM 3293 O O . VAL A 1 437 ? 10.602 -16.956 -19.386 1.00 96.69 437 VAL A O 1
ATOM 3296 N N . THR A 1 438 ? 9.721 -15.223 -20.490 1.00 95.00 438 THR A N 1
ATOM 3297 C CA . THR A 1 438 ? 10.552 -15.401 -21.688 1.00 95.00 438 THR A CA 1
ATOM 3298 C C . THR A 1 438 ? 11.826 -14.574 -21.585 1.00 95.00 438 THR A C 1
ATOM 3300 O O . THR A 1 438 ? 12.915 -15.124 -21.741 1.00 95.00 438 THR A O 1
ATOM 3303 N N . PHE A 1 439 ? 11.691 -13.287 -21.279 1.00 96.06 439 PHE A N 1
ATOM 3304 C CA . PHE A 1 439 ? 12.797 -12.346 -21.131 1.00 96.06 439 PHE A CA 1
ATOM 3305 C C . PHE A 1 439 ? 12.793 -11.780 -19.716 1.00 96.06 439 PHE A C 1
ATOM 3307 O O . PHE A 1 439 ? 11.733 -11.427 -19.210 1.00 96.06 439 PHE A O 1
ATOM 3314 N N . ALA A 1 440 ? 13.958 -11.670 -19.091 1.00 97.56 440 ALA A N 1
ATOM 3315 C CA . ALA A 1 440 ? 14.137 -10.881 -17.877 1.00 97.56 440 ALA A CA 1
ATOM 3316 C C . ALA A 1 440 ? 15.303 -9.914 -18.078 1.00 97.56 440 ALA A C 1
ATOM 3318 O O . ALA A 1 440 ? 16.333 -10.328 -18.615 1.00 97.56 440 ALA A O 1
ATOM 3319 N N . SER A 1 441 ? 15.158 -8.667 -17.634 1.00 96.81 441 SER A N 1
ATOM 3320 C CA . SER A 1 441 ? 16.143 -7.592 -17.848 1.00 96.81 441 SER A CA 1
ATOM 3321 C C . SER A 1 441 ? 16.775 -7.039 -16.561 1.00 96.81 441 SER A C 1
ATOM 3323 O O . SER A 1 441 ? 16.778 -5.830 -16.354 1.00 96.81 441 SER A O 1
ATOM 3325 N N . PRO A 1 442 ? 17.321 -7.886 -15.667 1.00 96.81 442 PRO A N 1
ATOM 3326 C CA . PRO A 1 442 ? 17.915 -7.401 -14.429 1.00 96.81 442 PRO A CA 1
ATOM 3327 C C . PRO A 1 442 ? 19.209 -6.616 -14.664 1.00 96.81 442 PRO A C 1
ATOM 3329 O O . PRO A 1 442 ? 19.943 -6.859 -15.627 1.00 96.81 442 PRO A O 1
ATOM 3332 N N . ASN A 1 443 ? 19.539 -5.729 -13.731 1.00 93.44 443 ASN A N 1
ATOM 3333 C CA . ASN A 1 443 ? 20.931 -5.348 -13.477 1.00 93.44 443 ASN A CA 1
ATOM 3334 C C . ASN A 1 443 ? 21.660 -6.420 -12.643 1.00 93.44 443 ASN A C 1
ATOM 3336 O O . ASN A 1 443 ? 21.103 -7.466 -12.304 1.00 93.44 443 ASN A O 1
ATOM 3340 N N . GLU A 1 444 ? 22.929 -6.190 -12.316 1.00 92.62 444 GLU A N 1
ATOM 3341 C CA . GLU A 1 444 ? 23.742 -7.165 -11.586 1.00 92.62 444 GLU A CA 1
ATOM 3342 C C . GLU A 1 444 ? 23.196 -7.474 -10.181 1.00 92.62 444 GLU A C 1
ATOM 3344 O O . GLU A 1 444 ? 23.122 -8.641 -9.795 1.00 92.62 444 GLU A O 1
ATOM 3349 N N . ASP A 1 445 ? 22.769 -6.459 -9.429 1.00 89.00 445 ASP A N 1
ATOM 3350 C CA . ASP A 1 445 ? 22.279 -6.629 -8.055 1.00 89.00 445 ASP A CA 1
ATOM 3351 C C . ASP A 1 445 ? 20.917 -7.339 -8.021 1.00 89.00 445 ASP A C 1
ATOM 3353 O O . ASP A 1 445 ? 20.663 -8.215 -7.188 1.00 89.00 445 ASP A O 1
ATOM 3357 N N . GLU A 1 446 ? 20.041 -7.005 -8.967 1.00 93.81 446 GLU A N 1
ATOM 3358 C CA . GLU A 1 446 ? 18.760 -7.682 -9.169 1.00 93.81 446 GLU A CA 1
ATOM 3359 C C . GLU A 1 446 ? 18.956 -9.132 -9.591 1.00 93.81 446 GLU A C 1
ATOM 3361 O O . GLU A 1 446 ? 18.293 -10.013 -9.051 1.00 93.81 446 GLU A O 1
ATOM 3366 N N . LEU A 1 447 ? 19.900 -9.412 -10.495 1.00 96.38 447 LEU A N 1
ATOM 3367 C CA . LEU A 1 447 ? 20.226 -10.772 -10.916 1.00 96.38 447 LEU A CA 1
ATOM 3368 C C . LEU A 1 447 ? 20.628 -11.638 -9.715 1.00 96.38 447 LEU A C 1
ATOM 3370 O O . LEU A 1 447 ? 20.144 -12.764 -9.579 1.00 96.38 447 LEU A O 1
ATOM 3374 N N . ILE A 1 448 ? 21.488 -11.115 -8.838 1.00 94.31 448 ILE A N 1
ATOM 3375 C CA . ILE A 1 448 ? 21.921 -11.807 -7.618 1.00 94.31 448 ILE A CA 1
ATOM 3376 C C . ILE A 1 448 ? 20.725 -12.075 -6.697 1.00 94.31 448 ILE A C 1
ATOM 3378 O O . ILE A 1 448 ? 20.536 -13.205 -6.239 1.00 94.31 448 ILE A O 1
ATOM 3382 N N . ALA A 1 449 ? 19.869 -11.076 -6.471 1.00 89.56 449 ALA A N 1
ATOM 3383 C CA . ALA A 1 449 ? 18.678 -11.231 -5.638 1.00 89.56 449 ALA A CA 1
ATOM 3384 C C . ALA A 1 449 ? 17.670 -12.237 -6.216 1.00 89.56 449 ALA A C 1
ATOM 3386 O O . ALA A 1 449 ? 17.136 -13.065 -5.473 1.00 89.56 449 ALA A O 1
ATOM 3387 N N . MET A 1 450 ? 17.445 -12.212 -7.530 1.00 95.56 450 MET A N 1
ATOM 3388 C CA . MET A 1 450 ? 16.604 -13.174 -8.242 1.00 95.56 450 MET A CA 1
ATOM 3389 C C . MET A 1 450 ? 17.166 -14.593 -8.129 1.00 95.56 450 MET A C 1
ATOM 3391 O O . MET A 1 450 ? 16.419 -15.522 -7.824 1.00 95.56 450 MET A O 1
ATOM 3395 N N . ALA A 1 451 ? 18.473 -14.774 -8.332 1.00 96.38 451 ALA A N 1
ATOM 3396 C CA . ALA A 1 451 ? 19.119 -16.082 -8.262 1.00 96.38 451 ALA A CA 1
ATOM 3397 C C . ALA A 1 451 ? 19.078 -16.673 -6.845 1.00 96.38 451 ALA A C 1
ATOM 3399 O O . ALA A 1 451 ? 18.761 -17.853 -6.684 1.00 96.38 451 ALA A O 1
ATOM 3400 N N . ASN A 1 452 ? 19.326 -15.856 -5.817 1.00 93.25 452 ASN A N 1
ATOM 3401 C CA . ASN A 1 452 ? 19.199 -16.265 -4.416 1.00 93.25 452 ASN A CA 1
ATOM 3402 C C . ASN A 1 452 ? 17.759 -16.654 -4.069 1.00 93.25 452 ASN A C 1
ATOM 3404 O O . ASN A 1 452 ? 17.522 -17.713 -3.488 1.00 93.25 452 ASN A O 1
ATOM 3408 N N . ALA A 1 453 ? 16.783 -15.841 -4.485 1.00 92.06 453 ALA A N 1
ATOM 3409 C CA . ALA A 1 453 ? 15.371 -16.135 -4.267 1.00 92.06 453 ALA A CA 1
ATOM 3410 C C . ALA A 1 453 ? 14.942 -17.446 -4.948 1.00 92.06 453 ALA A C 1
ATOM 3412 O O . ALA A 1 453 ? 14.222 -18.236 -4.353 1.00 92.06 453 ALA A O 1
ATOM 3413 N N . LEU A 1 454 ? 15.425 -17.718 -6.163 1.00 95.00 454 LEU A N 1
ATOM 3414 C CA . LEU A 1 454 ? 15.129 -18.950 -6.903 1.00 95.00 454 LEU A CA 1
ATOM 3415 C C . LEU A 1 454 ? 15.860 -20.198 -6.378 1.00 95.00 454 LEU A C 1
ATOM 3417 O O . LEU A 1 454 ? 15.480 -21.322 -6.731 1.00 95.00 454 LEU A O 1
ATOM 3421 N N . SER A 1 455 ? 16.911 -20.008 -5.581 1.00 92.44 455 SER A N 1
ATOM 3422 C CA . SER A 1 455 ? 17.723 -21.077 -4.983 1.00 92.44 455 SER A CA 1
ATOM 3423 C C . SER A 1 455 ? 17.323 -21.406 -3.540 1.00 92.44 455 SER A C 1
ATOM 3425 O O . SER A 1 455 ? 17.943 -22.280 -2.934 1.00 92.44 455 SER A O 1
ATOM 3427 N N . ASP A 1 456 ? 16.332 -20.698 -2.983 1.00 83.94 456 ASP A N 1
ATOM 3428 C CA . ASP A 1 456 ? 15.888 -20.775 -1.581 1.00 83.94 456 ASP A CA 1
ATOM 3429 C C . ASP A 1 456 ? 17.014 -20.553 -0.546 1.00 83.94 456 ASP A C 1
ATOM 3431 O O . ASP A 1 456 ? 16.905 -20.958 0.613 1.00 83.94 456 ASP A O 1
ATOM 3435 N N . LYS A 1 457 ? 18.126 -19.931 -0.964 1.00 82.19 457 LYS A N 1
ATOM 3436 C CA . LYS A 1 457 ? 19.341 -19.697 -0.168 1.00 82.19 457 LYS A CA 1
ATOM 3437 C C . LYS A 1 457 ? 20.094 -18.478 -0.707 1.00 82.19 457 LYS A C 1
ATOM 3439 O O . LYS A 1 457 ? 20.195 -18.307 -1.920 1.00 82.19 457 LYS A O 1
ATOM 3444 N N . ASP A 1 458 ? 20.697 -17.691 0.182 1.00 81.06 458 ASP A N 1
ATOM 3445 C CA . ASP A 1 458 ? 21.568 -16.572 -0.197 1.00 81.06 458 ASP A CA 1
ATOM 3446 C C . ASP A 1 458 ? 22.996 -17.083 -0.493 1.00 81.06 458 ASP A C 1
ATOM 3448 O O . ASP A 1 458 ? 23.896 -17.007 0.341 1.00 81.06 458 ASP A O 1
ATOM 3452 N N . ILE A 1 459 ? 23.175 -17.696 -1.668 1.00 88.38 459 ILE A N 1
ATOM 3453 C CA . ILE A 1 459 ? 24.434 -18.332 -2.111 1.00 88.38 459 ILE A CA 1
ATOM 3454 C C . ILE A 1 459 ? 25.324 -17.339 -2.873 1.00 88.38 459 ILE A C 1
ATOM 3456 O O . ILE A 1 459 ? 26.548 -17.465 -2.878 1.00 88.38 459 ILE A O 1
ATOM 3460 N N . PHE A 1 460 ? 24.713 -16.363 -3.539 1.00 89.31 460 PHE A N 1
ATOM 3461 C CA . PHE A 1 460 ? 25.386 -15.387 -4.383 1.00 89.31 460 PHE A CA 1
ATOM 3462 C C . PHE A 1 460 ? 25.520 -14.046 -3.657 1.00 89.31 460 PHE A C 1
ATOM 3464 O O . PHE A 1 460 ? 24.567 -13.567 -3.038 1.00 89.31 460 PHE A O 1
ATOM 3471 N N . SER A 1 461 ? 26.692 -13.425 -3.775 1.00 85.81 461 SER A N 1
ATOM 3472 C CA . SER A 1 461 ? 27.003 -12.125 -3.171 1.00 85.81 461 SER A CA 1
ATOM 3473 C C . SER A 1 461 ? 27.073 -11.022 -4.234 1.00 85.81 461 SER A C 1
ATOM 3475 O O . SER A 1 461 ? 27.425 -11.321 -5.378 1.00 85.81 461 SER A O 1
ATOM 3477 N N . PRO A 1 462 ? 26.792 -9.754 -3.875 1.00 81.88 462 PRO A N 1
ATOM 3478 C CA . PRO A 1 462 ? 27.008 -8.612 -4.763 1.00 81.88 462 PRO A CA 1
ATOM 3479 C C . PRO A 1 462 ? 28.455 -8.537 -5.264 1.00 81.88 462 PRO A C 1
ATOM 3481 O O . PRO A 1 462 ? 29.390 -8.911 -4.550 1.00 81.88 462 PRO A O 1
ATOM 3484 N N . ILE A 1 463 ? 28.640 -8.035 -6.485 1.00 81.75 463 ILE A N 1
ATOM 3485 C CA . ILE A 1 463 ? 29.937 -8.022 -7.169 1.00 81.75 463 ILE A CA 1
ATOM 3486 C C . ILE A 1 463 ? 30.447 -6.592 -7.336 1.00 81.75 463 ILE A C 1
ATOM 3488 O O . ILE A 1 463 ? 29.715 -5.695 -7.746 1.00 81.75 463 ILE A O 1
ATOM 3492 N N . GLN A 1 464 ? 31.738 -6.387 -7.074 1.00 75.31 464 GLN A N 1
ATOM 3493 C CA . GLN A 1 464 ? 32.414 -5.113 -7.310 1.00 75.31 464 GLN A CA 1
ATOM 3494 C C . GLN A 1 464 ? 32.873 -5.024 -8.775 1.00 75.31 464 GLN A C 1
ATOM 3496 O O . GLN A 1 464 ? 33.592 -5.897 -9.255 1.00 75.31 464 GLN A O 1
ATOM 3501 N N . LYS A 1 465 ? 32.441 -3.988 -9.506 1.00 70.75 465 LYS A N 1
ATOM 3502 C CA . LYS A 1 465 ? 32.559 -3.919 -10.981 1.00 70.75 465 LYS A CA 1
ATOM 3503 C C . LYS A 1 465 ? 33.674 -3.017 -11.526 1.00 70.75 465 LYS A C 1
ATOM 3505 O O . LYS A 1 465 ? 33.911 -2.994 -12.745 1.00 70.75 465 LYS A O 1
ATOM 3510 N N . ASP A 1 466 ? 34.349 -2.277 -10.655 1.00 73.50 466 ASP A N 1
ATOM 3511 C CA . ASP A 1 466 ? 35.320 -1.258 -11.053 1.00 73.50 466 ASP A CA 1
ATOM 3512 C C . ASP A 1 466 ? 36.584 -1.889 -11.646 1.00 73.50 466 ASP A C 1
ATOM 3514 O O . ASP A 1 466 ? 37.205 -2.771 -11.060 1.00 73.50 466 ASP A O 1
ATOM 3518 N N . GLY A 1 467 ? 36.945 -1.464 -12.860 1.00 75.44 467 GLY A N 1
ATOM 3519 C CA . GLY A 1 467 ? 38.159 -1.914 -13.553 1.00 75.44 467 GLY A CA 1
ATOM 3520 C C . GLY A 1 467 ? 38.136 -3.340 -14.128 1.00 75.44 467 GLY A C 1
ATOM 3521 O O . GLY A 1 467 ? 39.092 -3.728 -14.793 1.00 75.44 467 GLY A O 1
ATOM 3522 N N . ILE A 1 468 ? 37.066 -4.122 -13.938 1.00 84.69 468 ILE A N 1
ATOM 3523 C CA . ILE A 1 468 ? 37.016 -5.525 -14.393 1.00 84.69 468 ILE A CA 1
ATOM 3524 C C . ILE A 1 468 ? 36.535 -5.635 -15.859 1.00 84.69 468 ILE A C 1
ATOM 3526 O O . ILE A 1 468 ? 35.496 -5.057 -16.196 1.00 84.69 468 ILE A O 1
ATOM 3530 N N . PRO A 1 469 ? 37.216 -6.393 -16.744 1.00 89.31 469 PRO A N 1
ATOM 3531 C CA . PRO A 1 469 ? 36.730 -6.677 -18.099 1.00 89.31 469 PRO A CA 1
ATOM 3532 C C . PRO A 1 469 ? 35.384 -7.419 -18.112 1.00 89.31 469 PRO A C 1
ATOM 3534 O O . PRO A 1 469 ? 35.104 -8.227 -17.228 1.00 89.31 469 PRO A O 1
ATOM 3537 N N . VAL A 1 470 ? 34.568 -7.207 -19.151 1.00 89.75 470 VAL A N 1
ATOM 3538 C CA . VAL A 1 470 ? 33.232 -7.832 -19.274 1.00 89.75 470 VAL A CA 1
ATOM 3539 C C . VAL A 1 470 ? 33.299 -9.361 -19.255 1.00 89.75 470 VAL A C 1
ATOM 3541 O O . VAL A 1 470 ? 32.446 -10.003 -18.652 1.00 89.75 470 VAL A O 1
ATOM 3544 N N . THR A 1 471 ? 34.332 -9.956 -19.850 1.00 88.62 471 THR A N 1
ATOM 3545 C CA . THR A 1 471 ? 34.547 -11.411 -19.845 1.00 88.62 471 THR A CA 1
ATOM 3546 C C . THR A 1 471 ? 34.728 -11.961 -18.429 1.00 88.62 471 THR A C 1
ATOM 3548 O O . THR A 1 471 ? 34.105 -12.959 -18.073 1.00 88.62 471 THR A O 1
ATOM 3551 N N . SER A 1 472 ? 35.529 -11.291 -17.598 1.00 90.50 472 SER A N 1
ATOM 3552 C CA . SER A 1 472 ? 35.738 -11.660 -16.194 1.00 90.50 472 SER A CA 1
ATOM 3553 C C . SER A 1 472 ? 34.485 -11.424 -15.352 1.00 90.50 472 SER A C 1
ATOM 3555 O O . SER A 1 472 ? 34.138 -12.272 -14.533 1.00 90.50 472 SER A O 1
ATOM 3557 N N . LEU A 1 473 ? 33.773 -10.317 -15.587 1.00 91.31 473 LEU A N 1
ATOM 3558 C CA . LEU A 1 473 ? 32.499 -10.032 -14.923 1.00 91.31 473 LEU A CA 1
ATOM 3559 C C . LEU A 1 473 ? 31.450 -11.106 -15.248 1.00 91.31 473 LEU A C 1
ATOM 3561 O O . LEU A 1 473 ? 30.786 -11.619 -14.348 1.00 91.31 473 LEU A O 1
ATOM 3565 N N . PHE A 1 474 ? 31.367 -11.521 -16.515 1.00 93.00 474 PHE A N 1
ATOM 3566 C CA . PHE A 1 474 ? 30.519 -12.632 -16.934 1.00 93.00 474 PHE A CA 1
ATOM 3567 C C . PHE A 1 474 ? 30.870 -13.928 -16.196 1.00 93.00 474 PHE A C 1
ATOM 3569 O O . PHE A 1 474 ? 29.959 -14.590 -15.715 1.00 93.00 474 PHE A O 1
ATOM 3576 N N . GLN A 1 475 ? 32.151 -14.293 -16.050 1.00 91.94 475 GLN A N 1
ATOM 3577 C CA . GLN A 1 475 ? 32.516 -15.524 -15.327 1.00 91.94 475 GLN A CA 1
ATOM 3578 C C . GLN A 1 475 ? 32.030 -15.521 -13.872 1.00 91.94 475 GLN A C 1
ATOM 3580 O O . GLN A 1 475 ? 31.620 -16.568 -13.374 1.00 91.94 475 GLN A O 1
ATOM 3585 N N . GLN A 1 476 ? 32.027 -14.361 -13.211 1.00 92.69 476 GLN A N 1
ATOM 3586 C CA . GLN A 1 476 ? 31.535 -14.247 -11.837 1.00 92.69 476 GLN A CA 1
ATOM 3587 C C . GLN A 1 476 ? 30.000 -14.286 -11.756 1.00 92.69 476 GLN A C 1
ATOM 3589 O O . GLN A 1 476 ? 29.454 -14.904 -10.847 1.00 92.69 476 GLN A O 1
ATOM 3594 N N . LEU A 1 477 ? 29.295 -13.683 -12.722 1.00 94.06 477 LEU A N 1
ATOM 3595 C CA . LEU A 1 477 ? 27.823 -13.658 -12.769 1.00 94.06 477 LEU A CA 1
ATOM 3596 C C . LEU A 1 477 ? 27.207 -14.928 -13.373 1.00 94.06 477 LEU A C 1
ATOM 3598 O O . LEU A 1 477 ? 26.028 -15.214 -13.158 1.00 94.06 477 LEU A O 1
ATOM 3602 N N . LYS A 1 478 ? 27.994 -15.717 -14.110 1.00 94.25 478 LYS A N 1
ATOM 3603 C CA . LYS A 1 478 ? 27.560 -16.926 -14.818 1.00 94.25 478 LYS A CA 1
ATOM 3604 C C . LYS A 1 478 ? 26.759 -17.899 -13.941 1.00 94.25 478 LYS A C 1
ATOM 3606 O O . LYS A 1 478 ? 25.711 -18.337 -14.412 1.00 94.25 478 LYS A O 1
ATOM 3611 N N . PRO A 1 479 ? 27.163 -18.239 -12.700 1.00 94.81 479 PRO A N 1
ATOM 3612 C CA . PRO A 1 479 ? 26.369 -19.122 -11.846 1.00 94.81 479 PRO A CA 1
ATOM 3613 C C . PRO A 1 479 ? 24.949 -18.594 -11.586 1.00 94.81 479 PRO A C 1
ATOM 3615 O O . PRO A 1 479 ? 23.986 -19.341 -11.744 1.00 94.81 479 PRO A O 1
ATOM 3618 N N . ALA A 1 480 ? 24.806 -17.301 -11.276 1.00 95.88 480 ALA A N 1
ATOM 3619 C CA . ALA A 1 480 ? 23.508 -16.671 -11.034 1.00 95.88 480 ALA A CA 1
ATOM 3620 C C . ALA A 1 480 ? 22.646 -16.632 -12.309 1.00 95.88 480 ALA A C 1
ATOM 3622 O O . ALA A 1 480 ? 21.473 -17.000 -12.275 1.00 95.88 480 ALA A O 1
ATOM 3623 N N . ILE A 1 481 ? 23.244 -16.284 -13.457 1.00 96.25 481 ILE A N 1
ATOM 3624 C CA . ILE A 1 481 ? 22.579 -16.332 -14.773 1.00 96.25 481 ILE A CA 1
ATOM 3625 C C . ILE A 1 481 ? 22.029 -17.739 -15.044 1.00 96.25 481 ILE A C 1
ATOM 3627 O O . ILE A 1 481 ? 20.894 -17.893 -15.497 1.00 96.25 481 ILE A O 1
ATOM 3631 N N . TRP A 1 482 ? 22.815 -18.777 -14.748 1.00 94.56 482 TRP A N 1
ATOM 3632 C CA . TRP A 1 482 ? 22.409 -20.160 -14.985 1.00 94.56 482 TRP A CA 1
ATOM 3633 C C . TRP A 1 482 ? 21.238 -20.595 -14.112 1.00 94.56 482 TRP A C 1
ATOM 3635 O O . TRP A 1 482 ? 20.366 -21.287 -14.630 1.00 94.56 482 TRP A O 1
ATOM 3645 N N . VAL A 1 483 ? 21.159 -20.147 -12.855 1.00 96.31 483 VAL A N 1
ATOM 3646 C CA . VAL A 1 483 ? 19.998 -20.420 -11.991 1.00 96.31 483 VAL A CA 1
ATOM 3647 C C . VAL A 1 483 ? 18.708 -19.919 -12.639 1.00 96.31 483 VAL A C 1
ATOM 3649 O O . VAL A 1 483 ? 17.743 -20.674 -12.745 1.00 96.31 483 VAL A O 1
ATOM 3652 N N . LEU A 1 484 ? 18.690 -18.675 -13.130 1.00 96.81 484 LEU A N 1
ATOM 3653 C CA . LEU A 1 484 ? 17.514 -18.106 -13.799 1.00 96.81 484 LEU A CA 1
ATOM 3654 C C . LEU A 1 484 ? 17.125 -18.937 -15.033 1.00 96.81 484 LEU A C 1
ATOM 3656 O O . LEU A 1 484 ? 15.963 -19.324 -15.187 1.00 96.81 484 LEU A O 1
ATOM 3660 N N . LEU A 1 485 ? 18.108 -19.278 -15.871 1.00 94.62 485 LEU A N 1
ATOM 3661 C CA . LEU A 1 485 ? 17.900 -20.099 -17.066 1.00 94.62 485 LEU A CA 1
ATOM 3662 C C . LEU A 1 485 ? 17.501 -21.558 -16.738 1.00 94.62 485 LEU A C 1
ATOM 3664 O O . LEU A 1 485 ? 16.882 -22.245 -17.548 1.00 94.62 485 LEU A O 1
ATOM 3668 N N . GLU A 1 486 ? 17.886 -22.101 -15.582 1.00 93.31 486 GLU A N 1
ATOM 3669 C CA . GLU A 1 486 ? 17.470 -23.422 -15.067 1.00 93.31 486 GLU A CA 1
ATOM 3670 C C . GLU A 1 486 ? 16.054 -23.428 -14.517 1.00 93.31 486 GLU A C 1
ATOM 3672 O O . GLU A 1 486 ? 15.372 -24.446 -14.607 1.00 93.31 486 GLU A O 1
ATOM 3677 N N . LYS A 1 487 ? 15.580 -22.283 -14.036 1.00 94.31 487 LYS A N 1
ATOM 3678 C CA . LYS A 1 487 ? 14.246 -22.131 -13.451 1.00 94.31 487 LYS A CA 1
ATOM 3679 C C . LYS A 1 487 ? 13.166 -21.768 -14.474 1.00 94.31 487 LYS A C 1
ATOM 3681 O O . LYS A 1 487 ? 12.010 -21.590 -14.099 1.00 94.31 487 LYS A O 1
ATOM 3686 N N . GLY A 1 488 ? 13.524 -21.723 -15.758 1.00 91.31 488 GLY A N 1
ATOM 3687 C CA . GLY A 1 488 ? 12.587 -21.629 -16.880 1.00 91.31 488 GLY A CA 1
ATOM 3688 C C . GLY A 1 488 ? 12.644 -20.324 -17.672 1.00 91.31 488 GLY A C 1
ATOM 3689 O O . GLY A 1 488 ? 12.016 -20.253 -18.727 1.00 91.31 488 GLY A O 1
ATOM 3690 N N . ILE A 1 489 ? 13.430 -19.333 -17.233 1.00 95.38 489 ILE A N 1
ATOM 3691 C CA . ILE A 1 489 ? 13.619 -18.090 -17.991 1.00 95.38 489 ILE A CA 1
ATOM 3692 C C . ILE A 1 489 ? 14.381 -18.413 -19.279 1.00 95.38 489 ILE A C 1
ATOM 3694 O O . ILE A 1 489 ? 15.442 -19.037 -19.244 1.00 95.38 489 ILE A O 1
ATOM 3698 N N . LYS A 1 490 ? 13.850 -18.005 -20.436 1.00 92.69 490 LYS A N 1
ATOM 3699 C CA . LYS A 1 490 ? 14.444 -18.367 -21.738 1.00 92.69 490 LYS A CA 1
ATOM 3700 C C . LYS A 1 490 ? 15.650 -17.497 -22.098 1.00 92.69 490 LYS A C 1
ATOM 3702 O O . LYS A 1 490 ? 16.611 -17.992 -22.696 1.00 92.69 490 LYS A O 1
ATOM 3707 N N . VAL A 1 491 ? 15.592 -16.213 -21.749 1.00 95.06 491 VAL A N 1
ATOM 3708 C CA . VAL A 1 491 ? 16.618 -15.214 -22.057 1.00 95.06 491 VAL A CA 1
ATOM 3709 C C . VAL A 1 491 ? 16.804 -14.267 -20.875 1.00 95.06 491 VAL A C 1
ATOM 3711 O O . VAL A 1 491 ? 15.837 -13.697 -20.371 1.00 95.06 491 VAL A O 1
ATOM 3714 N N . VAL A 1 492 ? 18.056 -14.061 -20.473 1.00 97.62 492 VAL A N 1
ATOM 3715 C CA . VAL A 1 492 ? 18.441 -13.036 -19.495 1.00 97.62 492 VAL A CA 1
ATOM 3716 C C . VAL A 1 492 ? 19.176 -11.918 -20.229 1.00 97.62 492 VAL A C 1
ATOM 3718 O O . VAL A 1 492 ? 20.187 -12.167 -20.887 1.00 97.62 492 VAL A O 1
ATOM 3721 N N . ILE A 1 493 ? 18.653 -10.700 -20.127 1.00 97.62 493 ILE A N 1
ATOM 3722 C CA . ILE A 1 493 ? 19.184 -9.468 -20.715 1.00 97.62 493 ILE A CA 1
ATOM 3723 C C . ILE A 1 493 ? 19.805 -8.673 -19.570 1.00 97.62 493 ILE A C 1
ATOM 3725 O O . ILE A 1 493 ? 19.184 -7.802 -18.974 1.00 97.62 493 ILE A O 1
ATOM 3729 N N . LEU A 1 494 ? 21.023 -9.042 -19.202 1.00 97.06 494 LEU A N 1
ATOM 3730 C CA . LEU A 1 494 ? 21.696 -8.474 -18.046 1.00 97.06 494 LEU A CA 1
ATOM 3731 C C . LEU A 1 494 ? 22.283 -7.104 -18.399 1.00 97.06 494 LEU A C 1
ATOM 3733 O O . LEU A 1 494 ? 23.184 -7.010 -19.237 1.00 97.06 494 LEU A O 1
ATOM 3737 N N . THR A 1 495 ? 21.790 -6.054 -17.751 1.00 94.25 495 THR A N 1
ATOM 3738 C CA . THR A 1 495 ? 22.298 -4.689 -17.925 1.00 94.25 495 THR A CA 1
ATOM 3739 C C . THR A 1 495 ? 23.533 -4.462 -17.047 1.00 94.25 495 THR A C 1
ATOM 3741 O O . THR A 1 495 ? 23.573 -4.902 -15.903 1.00 94.25 495 THR A O 1
ATOM 3744 N N . LEU A 1 496 ? 24.565 -3.810 -17.597 1.00 92.25 496 LEU A N 1
ATOM 3745 C CA . LEU A 1 496 ? 25.866 -3.587 -16.942 1.00 92.25 496 LEU A CA 1
ATOM 3746 C C . LEU A 1 496 ? 26.262 -2.097 -16.904 1.00 92.25 496 LEU A C 1
ATOM 3748 O O . LEU A 1 496 ? 27.447 -1.740 -16.852 1.00 92.25 496 LEU A O 1
ATOM 3752 N N . GLY A 1 497 ? 25.279 -1.199 -17.017 1.00 88.38 497 GLY A N 1
ATOM 3753 C CA . GLY A 1 497 ? 25.493 0.247 -17.106 1.00 88.38 497 GLY A CA 1
ATOM 3754 C C . GLY A 1 497 ? 26.413 0.635 -18.270 1.00 88.38 497 GLY A C 1
ATOM 3755 O O . GLY A 1 497 ? 26.166 0.279 -19.420 1.00 88.38 497 GLY A O 1
ATOM 3756 N N . SER A 1 498 ? 27.512 1.336 -17.973 1.00 88.56 498 SER A N 1
ATOM 3757 C CA . SER A 1 498 ? 28.485 1.804 -18.976 1.00 88.56 498 SER A CA 1
ATOM 3758 C C . SER A 1 498 ? 29.229 0.684 -19.712 1.00 88.56 498 SER A C 1
ATOM 3760 O O . SER A 1 498 ? 29.886 0.948 -20.716 1.00 88.56 498 SER A O 1
ATOM 3762 N N . LYS A 1 499 ? 29.133 -0.567 -19.244 1.00 91.50 499 LYS A N 1
ATOM 3763 C CA . LYS A 1 499 ? 29.696 -1.728 -19.943 1.00 91.50 499 LYS A CA 1
ATOM 3764 C C . LYS A 1 499 ? 28.726 -2.331 -20.965 1.00 91.50 499 LYS A C 1
ATOM 3766 O O . LYS A 1 499 ? 29.139 -3.229 -21.688 1.00 91.50 499 LYS A O 1
ATOM 3771 N N . GLY A 1 500 ? 27.483 -1.859 -21.066 1.00 93.81 500 GLY A N 1
ATOM 3772 C CA . GLY A 1 500 ? 26.496 -2.344 -22.036 1.00 93.81 500 GLY A CA 1
ATOM 3773 C C . GLY A 1 500 ? 25.617 -3.473 -21.498 1.00 93.81 500 GLY A C 1
ATOM 3774 O O . GLY A 1 500 ? 25.177 -3.420 -20.351 1.00 93.81 500 GLY A O 1
ATOM 3775 N N . VAL A 1 501 ? 25.328 -4.479 -22.327 1.00 97.19 501 VAL A N 1
ATOM 3776 C CA . VAL A 1 501 ? 24.358 -5.550 -22.032 1.00 97.19 501 VAL A CA 1
ATOM 3777 C C . VAL A 1 501 ? 24.933 -6.924 -22.360 1.00 97.19 501 VAL A C 1
ATOM 3779 O O . VAL A 1 501 ? 25.560 -7.110 -23.403 1.00 97.19 501 VAL A O 1
ATOM 3782 N N . LEU A 1 502 ? 24.673 -7.911 -21.503 1.00 96.75 502 LEU A N 1
ATOM 3783 C CA . LEU A 1 502 ? 24.885 -9.329 -21.797 1.00 96.75 502 LEU A CA 1
ATOM 3784 C C . LEU A 1 502 ? 23.551 -10.008 -22.116 1.00 96.75 502 LEU A C 1
ATOM 3786 O O . LEU A 1 502 ? 22.679 -10.129 -21.260 1.00 96.75 502 LEU A O 1
ATOM 3790 N N . LEU A 1 503 ? 23.421 -10.509 -23.341 1.00 95.12 503 LEU A N 1
ATOM 3791 C CA . LEU A 1 503 ? 22.299 -11.329 -23.780 1.00 95.12 503 LEU A CA 1
ATOM 3792 C C . LEU A 1 503 ? 22.652 -12.807 -23.593 1.00 95.12 503 LEU A C 1
ATOM 3794 O O . LEU A 1 503 ? 23.512 -13.330 -24.301 1.00 95.12 503 LEU A O 1
ATOM 3798 N N . CYS A 1 504 ? 21.991 -13.479 -22.652 1.00 94.56 504 CYS A N 1
ATOM 3799 C CA . CYS A 1 504 ? 22.288 -14.858 -22.267 1.00 94.56 504 CYS A CA 1
ATOM 3800 C C . CYS A 1 504 ? 21.109 -15.788 -22.571 1.00 94.56 504 CYS A C 1
ATOM 3802 O O . CYS A 1 504 ? 19.986 -15.524 -22.141 1.00 94.56 504 CYS A O 1
ATOM 3804 N N . SER A 1 505 ? 21.361 -16.919 -23.236 1.00 90.88 505 SER A N 1
ATOM 3805 C CA . SER A 1 505 ? 20.358 -17.976 -23.411 1.00 90.88 505 SER A CA 1
ATOM 3806 C C . SER A 1 505 ? 20.974 -19.377 -23.413 1.00 90.88 505 SER A C 1
ATOM 3808 O O . SER A 1 505 ? 22.153 -19.567 -23.717 1.00 90.88 505 SER A O 1
ATOM 3810 N N . LYS A 1 506 ? 20.161 -20.382 -23.066 1.00 81.81 506 LYS A N 1
ATOM 3811 C CA . LYS A 1 506 ? 20.551 -21.803 -23.038 1.00 81.81 506 LYS A CA 1
ATOM 3812 C C . LYS A 1 506 ? 20.504 -22.505 -24.386 1.00 81.81 506 LYS A C 1
ATOM 3814 O O . LYS A 1 506 ? 21.196 -23.505 -24.558 1.00 81.81 506 LYS A O 1
ATOM 3819 N N . HIS A 1 507 ? 19.676 -22.022 -25.301 1.00 74.38 507 HIS A N 1
ATOM 3820 C CA . HIS A 1 507 ? 19.441 -22.655 -26.592 1.00 74.38 507 HIS A CA 1
ATOM 3821 C C . HIS A 1 507 ? 19.430 -21.594 -27.673 1.00 74.38 507 HIS A C 1
ATOM 3823 O O . HIS A 1 507 ? 19.017 -20.466 -27.416 1.00 74.38 507 HIS A O 1
ATOM 3829 N N . HIS A 1 508 ? 19.817 -21.968 -28.889 1.00 62.44 508 HIS A N 1
ATOM 3830 C CA . HIS A 1 508 ? 19.619 -21.116 -30.046 1.00 62.44 508 HIS A CA 1
ATOM 3831 C C . HIS A 1 508 ? 18.117 -20.973 -30.279 1.00 62.44 508 HIS A C 1
ATOM 3833 O O . HIS A 1 508 ? 17.429 -21.892 -30.724 1.00 62.44 508 HIS A O 1
ATOM 3839 N N . LEU A 1 509 ? 17.588 -19.813 -29.932 1.00 59.81 509 LEU A N 1
ATOM 3840 C CA . LEU A 1 509 ? 16.183 -19.511 -30.113 1.00 59.81 509 LEU A CA 1
ATOM 3841 C C . LEU A 1 509 ? 16.009 -19.001 -31.542 1.00 59.81 509 LEU A C 1
ATOM 3843 O O . LEU A 1 509 ? 16.602 -18.000 -31.940 1.00 59.81 509 LEU A O 1
ATOM 3847 N N . ASN A 1 510 ? 15.229 -19.726 -32.343 1.00 52.72 510 ASN A N 1
ATOM 3848 C CA . ASN A 1 510 ? 14.856 -19.281 -33.680 1.00 52.72 510 ASN A CA 1
ATOM 3849 C C . ASN A 1 510 ? 13.725 -18.246 -33.537 1.00 52.72 510 ASN A C 1
ATOM 3851 O O . ASN A 1 510 ? 12.545 -18.554 -33.704 1.00 52.72 510 ASN A O 1
ATOM 3855 N N . PHE A 1 511 ? 14.083 -17.031 -33.112 1.00 53.56 511 PHE A N 1
ATOM 3856 C CA . PHE A 1 511 ? 13.126 -15.973 -32.763 1.00 53.56 511 PHE A CA 1
ATOM 3857 C C . PHE A 1 511 ? 12.331 -15.431 -33.957 1.00 53.56 511 PHE A C 1
ATOM 3859 O O . PHE A 1 511 ? 11.343 -14.734 -33.744 1.00 53.56 511 PHE A O 1
ATOM 3866 N N . GLN A 1 512 ? 12.687 -15.815 -35.189 1.00 44.22 512 GLN A N 1
ATOM 3867 C CA . GLN A 1 512 ? 11.885 -15.551 -36.389 1.00 44.22 512 GLN A CA 1
ATOM 3868 C C . GLN A 1 512 ? 10.442 -16.087 -36.267 1.00 44.22 512 GLN A C 1
ATOM 3870 O O . GLN A 1 512 ? 9.543 -15.542 -36.892 1.00 44.22 512 GLN A O 1
ATOM 3875 N N . ASN A 1 513 ? 10.194 -17.086 -35.404 1.00 45.53 513 ASN A N 1
ATOM 3876 C CA . ASN A 1 513 ? 8.855 -17.636 -35.140 1.00 45.53 513 ASN A CA 1
ATOM 3877 C C . ASN A 1 513 ? 8.166 -17.075 -33.877 1.00 45.53 513 ASN A C 1
ATOM 3879 O O . ASN A 1 513 ? 7.089 -17.547 -33.520 1.00 45.53 513 ASN A O 1
ATOM 3883 N N . ILE A 1 514 ? 8.785 -16.123 -33.167 1.00 47.09 514 ILE A N 1
ATOM 3884 C CA . ILE A 1 514 ? 8.234 -15.498 -31.945 1.00 47.09 514 ILE A CA 1
ATOM 3885 C C . ILE A 1 514 ? 7.793 -14.043 -32.219 1.00 47.09 514 ILE A C 1
ATOM 3887 O O . ILE A 1 514 ? 7.067 -13.453 -31.425 1.00 47.09 514 ILE A O 1
ATOM 3891 N N . GLY A 1 515 ? 8.177 -13.478 -33.369 1.00 47.28 515 GLY A N 1
ATOM 3892 C CA . GLY A 1 515 ? 7.709 -12.177 -33.846 1.00 47.28 515 GLY A CA 1
ATOM 3893 C C . GLY A 1 515 ? 6.363 -12.253 -34.587 1.00 47.28 515 GLY A C 1
ATOM 3894 O O . GLY A 1 515 ? 5.982 -13.309 -35.101 1.00 47.28 515 GLY A O 1
ATOM 3895 N N . PRO A 1 516 ? 5.608 -11.145 -34.660 1.00 42.94 516 PRO A N 1
ATOM 3896 C CA . PRO A 1 516 ? 4.308 -11.124 -35.315 1.00 42.94 516 PRO A CA 1
ATOM 3897 C C . PRO A 1 516 ? 4.449 -11.360 -36.829 1.00 42.94 516 PRO A C 1
ATOM 3899 O O . PRO A 1 516 ? 4.985 -10.524 -37.547 1.00 42.94 516 PRO A O 1
ATOM 3902 N N . ASN A 1 517 ? 3.859 -12.450 -37.335 1.00 42.22 517 ASN A N 1
ATOM 3903 C CA . ASN A 1 517 ? 3.597 -12.705 -38.764 1.00 42.22 517 ASN A CA 1
ATOM 3904 C C . ASN A 1 517 ? 2.509 -11.753 -39.317 1.00 42.22 517 ASN A C 1
ATOM 3906 O O . ASN A 1 517 ? 1.526 -12.174 -39.928 1.00 42.22 517 ASN A O 1
ATOM 3910 N N . ARG A 1 518 ? 2.608 -10.452 -39.025 1.00 49.91 518 ARG A N 1
ATOM 3911 C CA . ARG A 1 518 ? 1.612 -9.454 -39.420 1.00 49.91 518 ARG A CA 1
ATOM 3912 C C . ARG A 1 518 ? 2.214 -8.477 -40.410 1.00 49.91 518 ARG A C 1
ATOM 3914 O O . ARG A 1 518 ? 3.209 -7.817 -40.139 1.00 49.91 518 ARG A O 1
ATOM 3921 N N . THR A 1 519 ? 1.530 -8.345 -41.539 1.00 43.62 519 THR A N 1
ATOM 3922 C CA . THR A 1 519 ? 1.667 -7.230 -42.471 1.00 43.62 519 THR A CA 1
ATOM 3923 C C . THR A 1 519 ? 1.506 -5.934 -41.678 1.00 43.62 519 THR A C 1
ATOM 3925 O O . THR A 1 519 ? 0.432 -5.657 -41.138 1.00 43.62 519 THR A O 1
ATOM 3928 N N . ILE A 1 520 ? 2.597 -5.180 -41.548 1.00 47.22 520 ILE A N 1
ATOM 3929 C CA . ILE A 1 520 ? 2.675 -3.933 -40.789 1.00 47.22 520 ILE A CA 1
ATOM 3930 C C . ILE A 1 520 ? 1.650 -2.946 -41.362 1.00 47.22 520 ILE A C 1
ATOM 3932 O O . ILE A 1 520 ? 1.887 -2.302 -42.381 1.00 47.22 520 ILE A O 1
ATOM 3936 N N . LYS A 1 521 ? 0.498 -2.805 -40.701 1.00 47.00 521 LYS A N 1
ATOM 3937 C CA . LYS A 1 521 ? -0.338 -1.606 -40.810 1.00 47.00 521 LYS A CA 1
ATOM 3938 C C . LYS A 1 521 ? 0.162 -0.614 -39.761 1.00 47.00 521 LYS A C 1
ATOM 3940 O O . LYS A 1 521 ? -0.450 -0.494 -38.706 1.00 47.00 521 LYS A O 1
ATOM 3945 N N . SER A 1 522 ? 1.297 0.046 -39.979 1.00 44.56 522 SER A N 1
ATOM 3946 C CA . SER A 1 522 ? 1.745 1.102 -39.061 1.00 44.56 522 SER A CA 1
ATOM 3947 C C . SER A 1 522 ? 2.490 2.230 -39.773 1.00 44.56 522 SER A C 1
ATOM 3949 O O . SER A 1 522 ? 2.958 2.085 -40.899 1.00 44.56 522 SER A O 1
ATOM 3951 N N . HIS A 1 523 ? 2.485 3.390 -39.115 1.00 54.16 523 HIS A N 1
ATOM 3952 C CA . HIS A 1 523 ? 2.955 4.691 -39.578 1.00 54.16 523 HIS A CA 1
ATOM 3953 C C . HIS A 1 523 ? 4.371 4.694 -40.188 1.00 54.16 523 HIS A C 1
ATOM 3955 O O . HIS A 1 523 ? 5.240 3.915 -39.805 1.00 54.16 523 HIS A O 1
ATOM 3961 N N . ASN A 1 524 ? 4.611 5.660 -41.084 1.00 62.88 524 ASN A N 1
ATOM 3962 C CA . ASN A 1 524 ? 5.811 5.836 -41.922 1.00 62.88 524 ASN A CA 1
ATOM 3963 C C . ASN A 1 524 ? 7.161 5.680 -41.169 1.00 62.88 524 ASN A C 1
ATOM 3965 O O . ASN A 1 524 ? 8.134 5.201 -41.737 1.00 62.88 524 ASN A O 1
ATOM 3969 N N . ILE A 1 525 ? 7.236 6.035 -39.879 1.00 68.56 525 ILE A N 1
ATOM 3970 C CA . ILE A 1 525 ? 8.478 5.973 -39.079 1.00 68.56 525 ILE A CA 1
ATOM 3971 C C . ILE A 1 525 ? 8.846 4.536 -38.673 1.00 68.56 525 ILE A C 1
ATOM 3973 O O . ILE A 1 525 ? 10.014 4.164 -38.752 1.00 68.56 525 ILE A O 1
ATOM 3977 N N . SER A 1 526 ? 7.875 3.710 -38.271 1.00 74.62 526 SER A N 1
ATOM 3978 C CA . SER A 1 526 ? 8.127 2.327 -37.837 1.00 74.62 526 SER A CA 1
ATOM 3979 C C . SER A 1 526 ? 8.611 1.442 -38.987 1.00 74.62 526 SER A C 1
ATOM 3981 O O . SER A 1 526 ? 9.514 0.631 -38.796 1.00 74.62 526 SER A O 1
ATOM 3983 N N . GLN A 1 527 ? 8.048 1.635 -40.186 1.00 77.06 527 GLN A N 1
ATOM 3984 C CA . GLN A 1 527 ? 8.504 0.954 -41.402 1.00 77.06 527 GLN A CA 1
ATOM 3985 C C . GLN A 1 527 ? 9.930 1.374 -41.771 1.00 77.06 527 GLN A C 1
ATOM 3987 O O . GLN A 1 527 ? 10.780 0.512 -41.973 1.00 77.06 527 GLN A O 1
ATOM 3992 N N . LYS A 1 528 ? 10.230 2.680 -41.746 1.00 84.25 528 LYS A N 1
ATOM 3993 C CA . LYS A 1 528 ? 11.586 3.190 -41.997 1.00 84.25 528 LYS A CA 1
ATOM 3994 C C . LYS A 1 528 ? 12.615 2.662 -41.000 1.00 84.25 528 LYS A C 1
ATOM 3996 O O . LYS A 1 528 ? 13.702 2.278 -41.415 1.00 84.25 528 LYS A O 1
ATOM 4001 N N . LEU A 1 529 ? 12.290 2.612 -39.704 1.00 84.50 529 LEU A N 1
ATOM 4002 C CA . LEU A 1 529 ? 13.180 2.026 -38.695 1.00 84.50 529 LEU A CA 1
ATOM 4003 C C . LEU A 1 529 ? 13.484 0.560 -39.021 1.00 84.50 529 LEU A C 1
ATOM 4005 O O . LEU A 1 529 ? 14.646 0.163 -39.030 1.00 84.50 529 LEU A O 1
ATOM 4009 N N . HIS A 1 530 ? 12.448 -0.226 -39.321 1.00 86.00 530 HIS A N 1
ATOM 4010 C CA . HIS A 1 530 ? 12.599 -1.635 -39.672 1.00 86.00 530 HIS A CA 1
ATOM 4011 C C . HIS A 1 530 ? 13.461 -1.834 -40.932 1.00 86.00 530 HIS A C 1
ATOM 4013 O O . HIS A 1 530 ? 14.341 -2.694 -40.948 1.00 86.00 530 HIS A O 1
ATOM 4019 N N . GLU A 1 531 ? 13.234 -1.041 -41.982 1.00 86.31 531 GLU A N 1
ATOM 4020 C CA . GLU A 1 531 ? 14.008 -1.087 -43.230 1.00 86.31 531 GLU A CA 1
ATOM 4021 C C . GLU A 1 531 ? 15.480 -0.720 -43.008 1.00 86.31 531 GLU A C 1
ATOM 4023 O O . GLU A 1 531 ? 16.364 -1.488 -43.388 1.00 86.31 531 GLU A O 1
ATOM 4028 N N . ILE A 1 532 ? 15.747 0.410 -42.340 1.00 88.25 532 ILE A N 1
ATOM 4029 C CA . ILE A 1 532 ? 17.113 0.886 -42.090 1.00 88.25 532 ILE A CA 1
ATOM 4030 C C . ILE A 1 532 ? 17.873 -0.123 -41.230 1.00 88.25 532 ILE A C 1
ATOM 4032 O O . ILE A 1 532 ? 18.987 -0.499 -41.587 1.00 88.25 532 ILE A O 1
ATOM 4036 N N . ILE A 1 533 ? 17.283 -0.599 -40.126 1.00 89.06 533 ILE A N 1
ATOM 4037 C CA . ILE A 1 533 ? 17.959 -1.546 -39.230 1.00 89.06 533 ILE A CA 1
ATOM 4038 C C . ILE A 1 533 ? 18.251 -2.869 -39.939 1.00 89.06 533 ILE A C 1
ATOM 4040 O O . ILE A 1 533 ? 19.364 -3.363 -39.815 1.00 89.06 533 ILE A O 1
ATOM 4044 N N . ASN A 1 534 ? 17.331 -3.423 -40.731 1.00 87.00 534 ASN A N 1
ATOM 4045 C CA . ASN A 1 534 ? 17.629 -4.644 -41.488 1.00 87.00 534 ASN A CA 1
ATOM 4046 C C . ASN A 1 534 ? 18.722 -4.447 -42.547 1.00 87.00 534 ASN A C 1
ATOM 4048 O O . ASN A 1 534 ? 19.445 -5.393 -42.856 1.00 87.00 534 ASN A O 1
ATOM 4052 N N . GLN A 1 535 ? 18.863 -3.235 -43.089 1.00 87.50 535 GLN A N 1
ATOM 4053 C CA . GLN A 1 535 ? 19.930 -2.908 -44.029 1.00 87.50 535 GLN A CA 1
ATOM 4054 C C . GLN A 1 535 ? 21.299 -2.787 -43.340 1.00 87.50 535 GLN A C 1
ATOM 4056 O O . GLN A 1 535 ? 22.298 -3.240 -43.896 1.00 87.50 535 GLN A O 1
ATOM 4061 N N . VAL A 1 536 ? 21.367 -2.172 -42.153 1.00 86.94 536 VAL A N 1
ATOM 4062 C CA . VAL A 1 536 ? 22.643 -1.883 -41.464 1.00 86.94 536 VAL A CA 1
ATOM 4063 C C . VAL A 1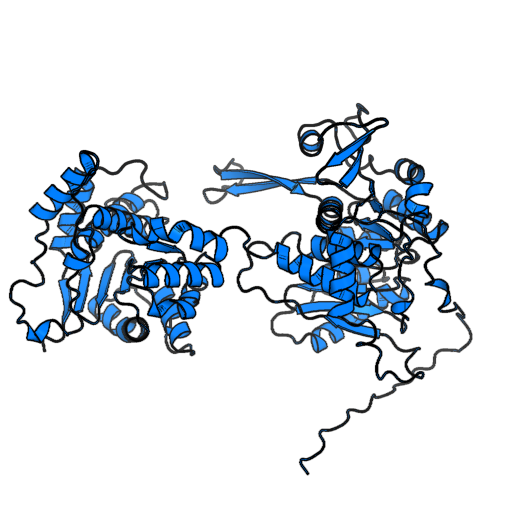 536 ? 23.050 -2.945 -40.434 1.00 86.94 536 VAL A C 1
ATOM 4065 O O . VAL A 1 536 ? 24.233 -3.063 -40.117 1.00 86.94 536 VAL A O 1
ATOM 4068 N N . CYS A 1 537 ? 22.102 -3.749 -39.948 1.00 85.38 537 CYS A N 1
ATOM 4069 C CA . CYS A 1 537 ? 22.289 -4.807 -38.952 1.00 85.38 537 CYS A CA 1
ATOM 4070 C C . CYS A 1 537 ? 21.788 -6.158 -39.507 1.00 85.38 537 CYS A C 1
ATOM 4072 O O . CYS A 1 537 ? 20.629 -6.515 -39.277 1.00 85.38 537 CYS A O 1
ATOM 4074 N N . PRO A 1 538 ? 22.621 -6.929 -40.232 1.00 80.31 538 PRO A N 1
ATOM 4075 C CA . PRO A 1 538 ? 22.197 -8.189 -40.844 1.00 80.31 538 PRO A CA 1
ATOM 4076 C C . PRO A 1 538 ? 21.883 -9.255 -39.784 1.00 80.31 538 PRO A C 1
ATOM 4078 O O . PRO A 1 538 ? 22.751 -9.621 -38.993 1.00 80.31 538 PRO A O 1
ATOM 4081 N N . SER A 1 539 ? 20.650 -9.768 -39.784 1.00 71.00 539 SER A N 1
ATOM 4082 C CA . SER A 1 539 ? 20.111 -10.688 -38.762 1.00 71.00 539 SER A CA 1
ATOM 4083 C C . SER A 1 539 ? 20.840 -12.039 -38.653 1.00 71.00 539 SER A C 1
ATOM 4085 O O . SER A 1 539 ? 20.771 -12.715 -37.626 1.00 71.00 539 SER A O 1
ATOM 4087 N N . ASP A 1 540 ? 21.588 -12.438 -39.682 1.00 70.50 540 ASP A N 1
ATOM 4088 C CA . ASP A 1 540 ? 22.348 -13.687 -39.752 1.00 70.50 540 ASP A CA 1
ATOM 4089 C C . ASP A 1 540 ? 23.816 -13.549 -39.311 1.00 70.50 540 ASP A C 1
ATOM 4091 O O . ASP A 1 540 ? 24.561 -14.535 -39.322 1.00 70.50 540 ASP A O 1
ATOM 4095 N N . ARG A 1 541 ? 24.249 -12.362 -38.859 1.00 73.75 541 ARG A N 1
ATOM 4096 C CA . ARG A 1 541 ? 25.651 -12.077 -38.503 1.00 73.75 541 ARG A CA 1
ATOM 4097 C C . ARG A 1 541 ? 26.271 -13.086 -37.536 1.00 73.75 541 ARG A C 1
ATOM 4099 O O . ARG A 1 541 ? 27.412 -13.492 -37.721 1.00 73.75 541 ARG A O 1
ATOM 4106 N N . PHE A 1 542 ? 25.547 -13.466 -36.487 1.00 68.31 542 PHE A N 1
ATOM 4107 C CA . PHE A 1 542 ? 26.070 -14.356 -35.443 1.00 68.31 542 PHE A CA 1
ATOM 4108 C C . PHE A 1 542 ? 25.856 -15.844 -35.744 1.00 68.31 542 PHE A C 1
ATOM 4110 O O . PHE A 1 542 ? 26.364 -16.695 -35.013 1.00 68.31 542 PHE A O 1
ATOM 4117 N N . PHE A 1 543 ? 25.102 -16.167 -36.800 1.00 64.94 543 PHE A N 1
ATOM 4118 C CA . PHE A 1 543 ? 24.556 -17.509 -37.010 1.00 64.94 543 PHE A CA 1
ATOM 4119 C C . PHE A 1 543 ? 24.812 -18.083 -38.410 1.00 64.94 543 PHE A C 1
ATOM 4121 O O . PHE A 1 543 ? 24.609 -19.281 -38.629 1.00 64.94 543 PHE A O 1
ATOM 4128 N N . SER A 1 544 ? 25.306 -17.271 -39.346 1.00 54.84 544 SER A N 1
ATOM 4129 C CA . SER A 1 544 ? 25.789 -17.713 -40.652 1.00 54.84 544 SER A CA 1
ATOM 4130 C C . SER A 1 544 ? 26.999 -18.647 -40.473 1.00 54.84 544 SER A C 1
ATOM 4132 O O . SER A 1 544 ? 28.104 -18.232 -40.137 1.00 54.84 544 SER A O 1
ATOM 4134 N N . GLY A 1 545 ? 26.776 -19.957 -40.643 1.00 51.00 545 GLY A N 1
ATOM 4135 C CA . GLY A 1 545 ? 27.825 -20.990 -40.592 1.00 51.00 545 GLY A CA 1
ATOM 4136 C C . GLY A 1 545 ? 27.785 -21.962 -39.402 1.00 51.00 545 GLY A C 1
ATOM 4137 O O . GLY A 1 545 ? 28.585 -22.898 -39.369 1.00 51.00 545 GLY A O 1
ATOM 4138 N N . LEU A 1 546 ? 26.853 -21.818 -38.450 1.00 53.81 546 LEU A N 1
ATOM 4139 C CA . LEU A 1 546 ? 26.667 -22.809 -37.378 1.00 53.81 546 LEU A CA 1
ATOM 4140 C C . LEU A 1 546 ? 25.949 -24.065 -37.908 1.00 53.81 546 LEU A C 1
ATOM 4142 O O . LEU A 1 546 ? 24.843 -23.984 -38.445 1.00 53.81 546 LEU A O 1
ATOM 4146 N N . LYS A 1 547 ? 26.556 -25.250 -37.728 1.00 48.22 547 LYS A N 1
ATOM 4147 C CA . LYS A 1 547 ? 25.935 -26.549 -38.064 1.00 48.22 547 LYS A CA 1
ATOM 4148 C C . LYS A 1 547 ? 24.670 -26.767 -37.219 1.00 48.22 547 LYS A C 1
ATOM 4150 O O . LYS A 1 547 ? 24.617 -26.348 -36.062 1.00 48.22 547 LYS A O 1
ATOM 4155 N N . GLU A 1 548 ? 23.667 -27.476 -37.745 1.00 50.91 548 GLU A N 1
ATOM 4156 C CA . GLU A 1 548 ? 22.403 -27.754 -37.029 1.00 50.91 548 GLU A CA 1
ATOM 4157 C C . GLU A 1 548 ? 22.609 -28.379 -35.638 1.00 50.91 548 GLU A C 1
ATOM 4159 O O . GLU A 1 548 ? 21.865 -28.070 -34.709 1.00 50.91 548 GLU A O 1
ATOM 4164 N N . SER A 1 549 ? 23.674 -29.164 -35.450 1.00 45.09 549 SER A N 1
ATOM 4165 C CA . SER A 1 549 ? 24.043 -29.770 -34.165 1.00 45.09 549 SER A CA 1
ATOM 4166 C C . SER A 1 549 ? 24.503 -28.769 -33.091 1.00 45.09 549 SER A C 1
ATOM 4168 O O . SER A 1 549 ? 24.463 -29.100 -31.910 1.00 45.09 549 SER A O 1
ATOM 4170 N N . SER A 1 550 ? 24.923 -27.552 -33.465 1.00 49.56 550 SER A N 1
ATOM 4171 C CA . SER A 1 550 ? 25.316 -26.477 -32.530 1.00 49.56 550 SER A CA 1
ATOM 4172 C C . SER A 1 550 ? 24.164 -25.550 -32.116 1.00 49.56 550 SER A C 1
ATOM 4174 O O . SER A 1 550 ? 24.356 -24.659 -31.294 1.00 49.56 550 SER A O 1
ATOM 4176 N N . ARG A 1 551 ? 22.937 -25.769 -32.612 1.00 54.66 551 ARG A N 1
ATOM 4177 C CA . ARG A 1 551 ? 21.762 -24.949 -32.251 1.00 54.66 551 ARG A CA 1
ATOM 4178 C C . ARG A 1 551 ? 21.230 -25.211 -30.829 1.00 54.66 551 ARG A C 1
ATOM 4180 O O . ARG A 1 551 ? 20.395 -24.470 -30.327 1.00 54.66 551 ARG A O 1
ATOM 4187 N N . SER A 1 552 ? 21.706 -26.238 -30.133 1.00 58.09 552 SER A N 1
ATOM 4188 C CA . SER A 1 552 ? 21.267 -26.555 -28.765 1.00 58.09 552 SER A CA 1
ATOM 4189 C C . SER A 1 552 ? 22.188 -26.007 -27.669 1.00 58.09 552 SER A C 1
ATOM 4191 O O . SER A 1 552 ? 21.868 -26.168 -26.489 1.00 58.09 552 SER A O 1
ATOM 4193 N N . SER A 1 553 ? 23.312 -25.367 -28.023 1.00 66.44 553 SER A N 1
ATOM 4194 C CA . SER A 1 553 ? 24.298 -24.899 -27.046 1.00 66.44 553 SER A CA 1
ATOM 4195 C C . SER A 1 553 ? 23.963 -23.531 -26.441 1.00 66.44 553 SER A C 1
ATOM 4197 O O . SER A 1 553 ? 23.464 -22.659 -27.155 1.00 66.44 553 SER A O 1
ATOM 4199 N N . PRO A 1 554 ? 24.307 -23.307 -25.157 1.00 78.31 554 PRO A N 1
ATOM 4200 C CA . PRO A 1 554 ? 24.209 -21.993 -24.538 1.00 78.31 554 PRO A CA 1
ATOM 4201 C C . PRO A 1 554 ? 25.097 -20.986 -25.265 1.00 78.31 554 PRO A C 1
ATOM 4203 O O . PRO A 1 554 ? 26.233 -21.307 -25.632 1.00 78.31 554 PRO A O 1
ATOM 4206 N N . PHE A 1 555 ? 24.582 -19.771 -25.424 1.00 83.25 555 PHE A N 1
ATOM 4207 C CA . PHE A 1 555 ? 25.287 -18.673 -26.066 1.00 83.25 555 PHE A CA 1
ATOM 4208 C C . PHE A 1 555 ? 25.123 -17.382 -25.257 1.00 83.25 555 PHE A C 1
ATOM 4210 O O . PHE A 1 555 ? 24.077 -17.135 -24.648 1.00 83.25 555 PHE A O 1
ATOM 4217 N N . VAL A 1 556 ? 26.181 -16.574 -25.233 1.00 90.62 556 VAL A N 1
ATOM 4218 C CA . VAL A 1 556 ? 26.204 -15.260 -24.585 1.00 90.62 556 VAL A CA 1
ATOM 4219 C C . VAL A 1 556 ? 26.825 -14.255 -25.535 1.00 90.62 556 VAL A C 1
ATOM 4221 O O . VAL A 1 556 ? 27.961 -14.439 -25.979 1.00 90.62 556 VAL A O 1
ATOM 4224 N N . VAL A 1 557 ? 26.084 -13.189 -25.822 1.00 92.44 557 VAL A N 1
ATOM 4225 C CA . VAL A 1 557 ? 26.543 -12.072 -26.651 1.00 92.44 557 VAL A CA 1
ATOM 4226 C C . VAL A 1 557 ? 26.611 -10.822 -25.792 1.00 92.44 557 VAL A C 1
ATOM 4228 O O . VAL A 1 557 ? 25.669 -10.497 -25.073 1.00 92.44 557 VAL A O 1
ATOM 4231 N N . HIS A 1 558 ? 27.736 -10.128 -25.861 1.00 95.88 558 HIS A N 1
ATOM 4232 C CA . HIS A 1 558 ? 27.914 -8.817 -25.265 1.00 95.88 558 HIS A CA 1
ATOM 4233 C C . HIS A 1 558 ? 27.639 -7.741 -26.302 1.00 95.88 558 HIS A C 1
ATOM 4235 O O . HIS A 1 558 ? 28.252 -7.745 -27.366 1.00 95.88 558 HIS A O 1
ATOM 4241 N N . PHE A 1 559 ? 26.746 -6.818 -25.966 1.00 96.44 559 PHE A N 1
ATOM 4242 C CA . PHE A 1 559 ? 26.495 -5.594 -26.711 1.00 96.44 559 PHE A CA 1
ATOM 4243 C C . PHE A 1 559 ? 27.140 -4.432 -25.947 1.00 96.44 559 PHE A C 1
ATOM 4245 O O . PHE A 1 559 ? 26.783 -4.211 -24.784 1.00 96.44 559 PHE A O 1
ATOM 4252 N N . PRO A 1 560 ? 28.096 -3.701 -26.543 1.00 94.94 560 PRO A N 1
ATOM 4253 C CA . PRO A 1 560 ? 28.745 -2.588 -25.866 1.00 94.94 560 PRO A CA 1
ATOM 4254 C C . PRO A 1 560 ? 27.773 -1.420 -25.668 1.00 94.94 560 PRO A C 1
ATOM 4256 O O . PRO A 1 560 ? 26.851 -1.220 -26.458 1.00 94.94 560 PRO A O 1
ATOM 4259 N N . ALA A 1 561 ? 28.000 -0.621 -24.625 1.00 90.44 561 ALA A N 1
ATOM 4260 C CA . ALA A 1 561 ? 27.348 0.679 -24.516 1.00 90.44 561 ALA A CA 1
ATOM 4261 C C . ALA A 1 561 ? 27.896 1.630 -25.591 1.00 90.44 561 ALA A C 1
ATOM 4263 O O . ALA A 1 561 ? 29.069 1.550 -25.964 1.00 90.44 561 ALA A O 1
ATOM 4264 N N . VAL A 1 562 ? 27.063 2.562 -26.052 1.00 86.94 562 VAL A N 1
ATOM 4265 C CA . VAL A 1 562 ? 27.528 3.658 -26.908 1.00 86.94 562 VAL A CA 1
ATOM 4266 C C . VAL A 1 562 ? 28.155 4.733 -26.035 1.00 86.94 562 VAL A C 1
ATOM 4268 O O . VAL A 1 562 ? 27.592 5.111 -25.007 1.00 86.94 562 VAL A O 1
ATOM 4271 N N . LEU A 1 563 ? 29.316 5.238 -26.450 1.00 79.06 563 LEU A N 1
ATOM 4272 C CA . LEU A 1 563 ? 29.941 6.377 -25.791 1.00 79.06 563 LEU A CA 1
ATOM 4273 C C . LEU A 1 563 ? 29.029 7.599 -25.925 1.00 79.06 563 LEU A C 1
ATOM 4275 O O . LEU A 1 563 ? 28.702 8.026 -27.032 1.00 79.06 563 LEU A O 1
ATOM 4279 N N . SER A 1 564 ? 28.625 8.145 -24.784 1.00 72.31 564 SER A N 1
ATOM 4280 C CA . SER A 1 564 ? 27.923 9.419 -24.722 1.00 72.31 564 SER A CA 1
ATOM 4281 C C . SER A 1 564 ? 28.933 10.554 -24.596 1.00 72.31 564 SER A C 1
ATOM 4283 O O . SER A 1 564 ? 29.903 10.446 -23.842 1.00 72.31 564 SER A O 1
ATOM 4285 N N . SER A 1 565 ? 28.703 11.653 -25.314 1.00 65.25 565 SER A N 1
ATOM 4286 C CA . SER A 1 565 ? 29.533 12.858 -25.203 1.00 65.25 565 SER A CA 1
ATOM 4287 C C . SER A 1 565 ? 29.293 13.628 -23.902 1.00 65.25 565 SER A C 1
ATOM 4289 O O . SER A 1 565 ? 30.145 14.420 -23.506 1.00 65.25 565 SER A O 1
ATOM 4291 N N . SER A 1 566 ? 28.150 13.418 -23.238 1.00 77.94 566 SER A N 1
ATOM 4292 C CA . SER A 1 566 ? 27.797 14.076 -21.978 1.00 77.94 566 SER A CA 1
ATOM 4293 C C . SER A 1 566 ? 26.705 13.293 -21.248 1.00 77.94 566 SER A C 1
ATOM 4295 O O . SER A 1 566 ? 25.542 13.334 -21.641 1.00 77.94 566 SER A O 1
ATOM 4297 N N . VAL A 1 567 ? 27.060 12.627 -20.148 1.00 84.00 567 VAL A N 1
ATOM 4298 C CA . VAL A 1 567 ? 26.078 11.974 -19.269 1.00 84.00 567 VAL A CA 1
ATOM 4299 C C . VAL A 1 567 ? 25.443 13.030 -18.366 1.00 84.00 567 VAL A C 1
ATOM 4301 O O . VAL A 1 567 ? 26.107 13.581 -17.489 1.00 84.00 567 VAL A O 1
ATOM 4304 N N . VAL A 1 568 ? 24.156 13.295 -18.573 1.00 83.06 568 VAL A N 1
ATOM 4305 C CA . VAL A 1 568 ? 23.356 14.259 -17.807 1.00 83.06 568 VAL A CA 1
ATOM 4306 C C . VAL A 1 568 ? 22.661 13.577 -16.626 1.00 83.06 568 VAL A C 1
ATOM 4308 O O . VAL A 1 568 ? 22.746 14.048 -15.491 1.00 83.06 568 VAL A O 1
ATOM 4311 N N . ARG A 1 569 ? 21.987 12.444 -16.862 1.00 79.31 569 ARG A N 1
ATOM 4312 C CA . ARG A 1 569 ? 21.225 11.704 -15.842 1.00 79.31 569 ARG A CA 1
ATOM 4313 C C . ARG A 1 569 ? 21.168 10.217 -16.189 1.00 79.31 569 ARG A C 1
ATOM 4315 O O . ARG A 1 569 ? 21.143 9.855 -17.348 1.00 79.31 569 ARG A O 1
ATOM 4322 N N . LEU A 1 570 ? 21.147 9.335 -15.188 1.00 79.06 570 LEU A N 1
ATOM 4323 C CA . LEU A 1 570 ? 21.081 7.876 -15.410 1.00 79.06 570 LEU A CA 1
ATOM 4324 C C . LEU A 1 570 ? 19.676 7.282 -15.203 1.00 79.06 570 LEU A C 1
ATOM 4326 O O . LEU A 1 570 ? 19.408 6.152 -15.607 1.00 79.06 570 LEU A O 1
ATOM 4330 N N . THR A 1 571 ? 18.776 8.032 -14.567 1.00 75.88 571 THR A N 1
ATOM 4331 C CA . THR A 1 571 ? 17.393 7.611 -14.311 1.00 75.88 571 THR A CA 1
ATOM 4332 C C . THR A 1 571 ? 16.622 7.444 -15.620 1.00 75.88 571 THR A C 1
ATOM 4334 O O . THR A 1 571 ? 16.638 8.340 -16.456 1.00 75.88 571 THR A O 1
ATOM 4337 N N . GLY A 1 572 ? 15.925 6.315 -15.776 1.00 80.44 572 GLY A N 1
ATOM 4338 C CA . GLY A 1 572 ? 15.128 5.999 -16.969 1.00 80.44 572 GLY A CA 1
ATOM 4339 C C . GLY A 1 572 ? 15.908 5.332 -18.108 1.00 80.44 572 GLY A C 1
ATOM 4340 O O . GLY A 1 572 ? 15.303 4.883 -19.077 1.00 80.44 572 GLY A O 1
ATOM 4341 N N . ALA A 1 573 ? 17.236 5.193 -17.993 1.00 84.50 573 ALA A N 1
ATOM 4342 C CA . ALA A 1 573 ? 18.047 4.511 -19.005 1.00 84.50 573 ALA A CA 1
ATOM 4343 C C . ALA A 1 573 ? 17.640 3.035 -19.185 1.00 84.50 573 ALA A C 1
ATOM 4345 O O . ALA A 1 573 ? 17.521 2.569 -20.315 1.00 84.50 573 ALA A O 1
ATOM 4346 N N . GLY A 1 574 ? 17.378 2.319 -18.084 1.00 86.06 574 GLY A N 1
ATOM 4347 C CA . GLY A 1 574 ? 16.857 0.945 -18.116 1.00 86.06 574 GLY A CA 1
ATOM 4348 C C . GLY A 1 574 ? 15.467 0.863 -18.754 1.00 86.06 574 GLY A C 1
ATOM 4349 O O . GLY A 1 574 ? 15.260 0.080 -19.677 1.00 86.06 574 GLY A O 1
ATOM 4350 N N . ASP A 1 575 ? 14.552 1.749 -18.353 1.00 87.56 575 ASP A N 1
ATOM 4351 C CA . ASP A 1 575 ? 13.192 1.811 -18.907 1.00 87.56 575 ASP A CA 1
ATOM 4352 C C . ASP A 1 575 ? 13.207 2.068 -20.421 1.00 87.56 575 ASP A C 1
ATOM 4354 O O . ASP A 1 575 ? 12.477 1.431 -21.178 1.00 87.56 575 ASP A O 1
ATOM 4358 N N . CYS A 1 576 ? 14.077 2.968 -20.889 1.00 89.62 576 CYS A N 1
ATOM 4359 C CA . CYS A 1 576 ? 14.225 3.273 -22.311 1.00 89.62 576 CYS A CA 1
ATOM 4360 C C . CYS A 1 576 ? 14.925 2.151 -23.084 1.00 89.62 576 CYS A C 1
ATOM 4362 O O . CYS A 1 576 ? 14.603 1.933 -24.253 1.00 89.62 576 CYS A O 1
ATOM 4364 N N . LEU A 1 577 ? 15.822 1.396 -22.440 1.00 94.25 577 LEU A N 1
ATOM 4365 C CA . LEU A 1 577 ? 16.392 0.178 -23.013 1.00 94.25 577 LEU A CA 1
ATOM 4366 C C . LEU A 1 577 ? 15.301 -0.848 -23.300 1.00 94.25 577 LEU A C 1
ATOM 4368 O O . LEU A 1 577 ? 15.203 -1.357 -24.421 1.00 94.25 577 LEU A O 1
ATOM 4372 N N . VAL A 1 578 ? 14.464 -1.127 -22.303 1.00 93.19 578 VAL A N 1
ATOM 4373 C CA . VAL A 1 578 ? 13.345 -2.067 -22.415 1.00 93.19 578 VAL A CA 1
ATOM 4374 C C . VAL A 1 578 ? 12.322 -1.556 -23.427 1.00 93.19 578 VAL A C 1
ATOM 4376 O O . VAL A 1 578 ? 11.957 -2.284 -24.348 1.00 93.19 578 VAL A O 1
ATOM 4379 N N . GLY A 1 579 ? 11.922 -0.287 -23.327 1.00 89.38 579 GLY A N 1
ATOM 4380 C CA . GLY A 1 579 ? 10.960 0.346 -24.228 1.00 89.38 579 GLY A CA 1
ATOM 4381 C C . GLY A 1 579 ? 11.414 0.342 -25.689 1.00 89.38 579 GLY A C 1
ATOM 4382 O O . GLY A 1 579 ? 10.654 -0.076 -26.562 1.00 89.38 579 GLY A O 1
ATOM 4383 N N . GLY A 1 580 ? 12.664 0.733 -25.961 1.00 91.62 580 GLY A N 1
ATOM 4384 C CA . GLY A 1 580 ? 13.247 0.707 -27.305 1.00 91.62 580 GLY A CA 1
ATOM 4385 C C . GLY A 1 580 ? 13.366 -0.711 -27.870 1.00 91.62 580 GLY A C 1
ATOM 4386 O O . GLY A 1 580 ? 13.071 -0.931 -29.048 1.00 91.62 580 GLY A O 1
ATOM 4387 N N . SER A 1 581 ? 13.710 -1.685 -27.020 1.00 94.69 581 SER A N 1
ATOM 4388 C CA . SER A 1 581 ? 13.768 -3.101 -27.401 1.00 94.69 581 SER A CA 1
ATOM 4389 C C . SER A 1 581 ? 12.386 -3.651 -27.747 1.00 94.69 581 SER A C 1
ATOM 4391 O O . SER A 1 581 ? 12.203 -4.241 -28.808 1.00 94.69 581 SER A O 1
ATOM 4393 N N . ILE A 1 582 ? 11.388 -3.419 -26.894 1.00 91.00 582 ILE A N 1
ATOM 4394 C CA . ILE A 1 582 ? 10.015 -3.885 -27.114 1.00 91.00 582 ILE A CA 1
ATOM 4395 C C . ILE A 1 582 ? 9.403 -3.218 -28.347 1.00 91.00 582 ILE A C 1
ATOM 4397 O O . ILE A 1 582 ? 8.791 -3.905 -29.163 1.00 91.00 582 ILE A O 1
ATOM 4401 N N . ALA A 1 583 ? 9.584 -1.905 -28.518 1.00 88.19 583 ALA A N 1
ATOM 4402 C CA . ALA A 1 583 ? 9.079 -1.180 -29.681 1.00 88.19 583 ALA A CA 1
ATOM 4403 C C . ALA A 1 583 ? 9.660 -1.739 -30.990 1.00 88.19 583 ALA A C 1
ATOM 4405 O O . ALA A 1 583 ? 8.914 -2.002 -31.933 1.00 88.19 583 ALA A O 1
ATOM 4406 N N . SER A 1 584 ? 10.971 -1.986 -31.019 1.00 89.31 584 SER A N 1
ATOM 4407 C CA . SER A 1 584 ? 11.687 -2.573 -32.161 1.00 89.31 584 SER A CA 1
ATOM 4408 C C . SER A 1 584 ? 11.236 -4.002 -32.460 1.00 89.31 584 SER A C 1
ATOM 4410 O O . SER A 1 584 ? 10.981 -4.365 -33.608 1.00 89.31 584 SER A O 1
ATOM 4412 N N . PHE A 1 585 ? 11.038 -4.793 -31.410 1.00 86.31 585 PHE A N 1
ATOM 4413 C CA . PHE A 1 585 ? 10.533 -6.152 -31.527 1.00 86.31 585 PHE A CA 1
ATOM 4414 C C . PHE A 1 585 ? 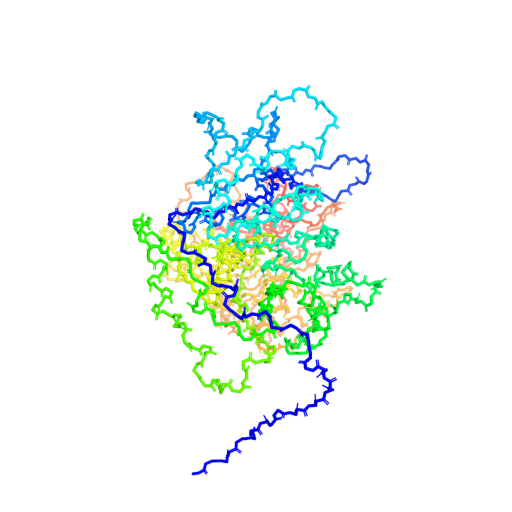9.103 -6.178 -32.090 1.00 86.31 585 PHE A C 1
ATOM 4416 O O . PHE A 1 585 ? 8.775 -6.980 -32.963 1.00 86.31 585 PHE A O 1
ATOM 4423 N N . CYS A 1 586 ? 8.249 -5.245 -31.656 1.00 83.75 586 CYS A N 1
ATOM 4424 C CA . CYS A 1 586 ? 6.874 -5.128 -32.142 1.00 83.75 586 CYS A CA 1
ATOM 4425 C C . CYS A 1 586 ? 6.781 -4.731 -33.623 1.00 83.75 586 CYS A C 1
ATOM 4427 O O . CYS A 1 586 ? 5.776 -5.049 -34.260 1.00 83.75 586 CYS A O 1
ATOM 4429 N N . VAL A 1 587 ? 7.799 -4.058 -34.178 1.00 82.81 587 VAL A N 1
ATOM 4430 C CA . VAL A 1 587 ? 7.857 -3.717 -35.613 1.00 82.81 587 VAL A CA 1
ATOM 4431 C C . VAL A 1 587 ? 8.494 -4.812 -36.475 1.00 82.81 587 VAL A C 1
ATOM 4433 O O . VAL A 1 587 ? 8.583 -4.632 -37.685 1.00 82.81 587 VAL A O 1
ATOM 4436 N N . GLY A 1 588 ? 8.891 -5.947 -35.887 1.00 79.69 588 GLY A N 1
ATOM 4437 C CA . GLY A 1 588 ? 9.377 -7.126 -36.613 1.00 79.69 588 GLY A CA 1
ATOM 4438 C C . GLY A 1 588 ? 10.896 -7.305 -36.640 1.00 79.69 588 GLY A C 1
ATOM 4439 O O . GLY A 1 588 ? 11.371 -8.211 -37.319 1.00 79.69 588 GLY A O 1
ATOM 4440 N N . LEU A 1 589 ? 11.659 -6.483 -35.910 1.00 85.44 589 LEU A N 1
ATOM 4441 C CA . LEU A 1 589 ? 13.103 -6.688 -35.766 1.00 85.44 589 LEU A CA 1
ATOM 4442 C C . LEU A 1 589 ? 13.399 -7.912 -34.892 1.00 85.44 589 LEU A C 1
ATOM 4444 O O . LEU A 1 589 ? 12.659 -8.222 -33.954 1.00 85.44 589 LEU A O 1
ATOM 4448 N N . ASP A 1 590 ? 14.509 -8.598 -35.171 1.00 85.94 590 ASP A N 1
ATOM 4449 C CA . ASP A 1 590 ? 14.957 -9.701 -34.329 1.00 85.94 590 ASP A CA 1
ATOM 4450 C C . ASP A 1 590 ? 15.400 -9.203 -32.941 1.00 85.94 590 ASP A C 1
ATOM 4452 O O . ASP A 1 590 ? 15.544 -8.004 -32.682 1.00 85.94 590 ASP A O 1
ATOM 4456 N N . LEU A 1 591 ? 15.598 -10.134 -32.006 1.00 87.44 591 LEU A N 1
ATOM 4457 C CA . LEU A 1 591 ? 15.938 -9.789 -30.628 1.00 87.44 591 LEU A CA 1
ATOM 4458 C C . LEU A 1 591 ? 17.261 -9.019 -30.522 1.00 87.44 591 LEU A C 1
ATOM 4460 O O . LEU A 1 591 ? 17.341 -8.063 -29.762 1.00 87.44 591 LEU A O 1
ATOM 4464 N N . MET A 1 592 ? 18.296 -9.415 -31.260 1.00 90.38 592 MET A N 1
ATOM 4465 C CA . MET A 1 592 ? 19.612 -8.777 -31.181 1.00 90.38 592 MET A CA 1
ATOM 4466 C C . MET A 1 592 ? 19.580 -7.367 -31.771 1.00 90.38 592 MET A C 1
ATOM 4468 O O . MET A 1 592 ? 20.132 -6.441 -31.177 1.00 90.38 592 MET A O 1
ATOM 4472 N N . GLN A 1 593 ? 18.886 -7.191 -32.897 1.00 92.75 593 GLN A N 1
ATOM 4473 C CA . GLN A 1 593 ? 18.594 -5.875 -33.467 1.00 92.75 593 GLN A CA 1
ATOM 4474 C C . GLN A 1 593 ? 17.816 -5.007 -32.465 1.00 92.75 593 GLN A C 1
ATOM 4476 O O . GLN A 1 593 ? 18.175 -3.856 -32.226 1.00 92.75 593 GLN A O 1
ATOM 4481 N N . SER A 1 594 ? 16.794 -5.577 -31.825 1.00 93.31 594 SER A N 1
ATOM 4482 C CA . SER A 1 594 ? 15.956 -4.882 -30.844 1.00 93.31 594 SER A CA 1
ATOM 4483 C C . SER A 1 594 ? 16.748 -4.430 -29.616 1.00 93.31 594 SER A C 1
ATOM 4485 O O . SER A 1 594 ? 16.603 -3.286 -29.195 1.00 93.31 594 SER A O 1
ATOM 4487 N N . ILE A 1 595 ? 17.643 -5.271 -29.083 1.00 95.25 595 ILE A N 1
ATOM 4488 C CA . ILE A 1 595 ? 18.538 -4.892 -27.977 1.00 95.25 595 ILE A CA 1
ATOM 4489 C C . ILE A 1 595 ? 19.474 -3.751 -28.386 1.00 95.25 595 ILE A C 1
ATOM 4491 O O . ILE A 1 595 ? 19.692 -2.834 -27.595 1.00 95.25 595 ILE A O 1
ATOM 4495 N N . ALA A 1 596 ? 19.996 -3.762 -29.615 1.00 95.88 596 ALA A N 1
ATOM 4496 C CA . ALA A 1 596 ? 20.845 -2.679 -30.101 1.00 95.88 596 ALA A CA 1
ATOM 4497 C C . ALA A 1 596 ? 20.089 -1.339 -30.170 1.00 95.88 596 ALA A C 1
ATOM 4499 O O . ALA A 1 596 ? 20.617 -0.314 -29.735 1.00 95.88 596 ALA A O 1
ATOM 4500 N N . VAL A 1 597 ? 18.830 -1.352 -30.626 1.00 95.19 597 VAL A N 1
ATOM 4501 C CA . VAL A 1 597 ? 17.959 -0.164 -30.591 1.00 95.19 597 VAL A CA 1
ATOM 4502 C C . VAL A 1 597 ? 17.629 0.250 -29.155 1.00 95.19 597 VAL A C 1
ATOM 4504 O O . VAL A 1 597 ? 17.641 1.440 -28.850 1.00 95.19 597 VAL A O 1
ATOM 4507 N N . GLY A 1 598 ? 17.399 -0.701 -28.248 1.00 96.12 598 GLY A N 1
ATOM 4508 C CA . GLY A 1 598 ? 17.225 -0.423 -26.822 1.00 96.12 598 GLY A CA 1
ATOM 4509 C C . GLY A 1 598 ? 18.427 0.302 -26.212 1.00 96.12 598 GLY A C 1
ATOM 4510 O O . GLY A 1 598 ? 18.268 1.323 -25.550 1.00 96.12 598 GLY A O 1
ATOM 4511 N N . ILE A 1 599 ? 19.647 -0.164 -26.481 1.00 96.75 599 ILE A N 1
ATOM 4512 C CA . ILE A 1 599 ? 20.873 0.490 -25.993 1.00 96.75 599 ILE A CA 1
ATOM 4513 C C . ILE A 1 599 ? 21.019 1.901 -26.581 1.00 96.75 599 ILE A C 1
ATOM 4515 O O . ILE A 1 599 ? 21.388 2.824 -25.855 1.00 96.75 599 ILE A O 1
ATOM 4519 N N . ALA A 1 600 ? 20.683 2.097 -27.860 1.00 95.31 600 ALA A N 1
ATOM 4520 C CA . ALA A 1 600 ? 20.654 3.424 -28.476 1.00 95.31 600 ALA A CA 1
ATOM 4521 C C . ALA A 1 600 ? 19.626 4.353 -27.802 1.00 95.31 600 ALA A C 1
ATOM 4523 O O . ALA A 1 600 ? 19.933 5.506 -27.499 1.00 95.31 600 ALA A O 1
ATOM 4524 N N . ALA A 1 601 ? 18.430 3.843 -27.494 1.00 94.12 601 ALA A N 1
ATOM 4525 C CA . ALA A 1 601 ? 17.404 4.592 -26.773 1.00 94.12 601 ALA A CA 1
ATOM 4526 C C . ALA A 1 601 ? 17.857 4.958 -25.351 1.00 94.12 601 ALA A C 1
ATOM 4528 O O . ALA A 1 601 ? 17.660 6.093 -24.925 1.00 94.12 601 ALA A O 1
ATOM 4529 N N . ALA A 1 602 ? 18.518 4.037 -24.644 1.00 93.12 602 ALA A N 1
ATOM 4530 C CA . ALA A 1 602 ? 19.095 4.290 -23.327 1.00 93.12 602 ALA A CA 1
ATOM 4531 C C . ALA A 1 602 ? 20.191 5.365 -23.369 1.00 93.12 602 ALA A C 1
ATOM 4533 O O . ALA A 1 602 ? 20.227 6.232 -22.498 1.00 93.12 602 ALA A O 1
ATOM 4534 N N . LYS A 1 603 ? 21.053 5.345 -24.396 1.00 93.62 603 LYS A N 1
ATOM 4535 C CA . LYS A 1 603 ? 22.069 6.382 -24.621 1.00 93.62 603 LYS A CA 1
ATOM 4536 C C . LYS A 1 603 ? 21.424 7.762 -24.801 1.00 93.62 603 LYS A C 1
ATOM 4538 O O . LYS A 1 603 ? 21.813 8.704 -24.122 1.00 93.62 603 LYS A O 1
ATOM 4543 N N . ALA A 1 604 ? 20.403 7.869 -25.650 1.00 90.94 604 ALA A N 1
ATOM 4544 C CA . ALA A 1 604 ? 19.686 9.129 -25.847 1.00 90.94 604 ALA A CA 1
ATOM 4545 C C . ALA A 1 604 ? 19.051 9.647 -24.541 1.00 90.94 604 ALA A C 1
ATOM 4547 O O . ALA A 1 604 ? 19.048 10.848 -24.287 1.00 90.94 604 ALA A O 1
ATOM 4548 N N . THR A 1 605 ? 18.561 8.749 -23.682 1.00 88.88 605 THR A N 1
ATOM 4549 C CA . THR A 1 605 ? 18.022 9.111 -22.364 1.00 88.88 605 THR A CA 1
ATOM 4550 C C . THR A 1 605 ? 19.084 9.655 -21.423 1.00 88.88 605 THR A C 1
ATOM 4552 O O . THR A 1 605 ? 18.821 10.625 -20.717 1.00 88.88 605 THR A O 1
ATOM 4555 N N . VAL A 1 606 ? 20.292 9.079 -21.408 1.00 87.88 606 VAL A N 1
ATOM 4556 C CA . VAL A 1 606 ? 21.327 9.571 -20.486 1.00 87.88 606 VAL A CA 1
ATOM 4557 C C . VAL A 1 606 ? 21.887 10.942 -20.862 1.00 87.88 606 VAL A C 1
ATOM 4559 O O . VAL A 1 606 ? 22.507 11.596 -20.024 1.00 87.88 606 VAL A O 1
ATOM 4562 N N . GLU A 1 607 ? 21.652 11.388 -22.097 1.00 89.31 607 GLU A N 1
ATOM 4563 C CA . GLU A 1 607 ? 22.087 12.679 -22.646 1.00 89.31 607 GLU A CA 1
ATOM 4564 C C . GLU A 1 607 ? 21.100 13.824 -22.379 1.00 89.31 607 GLU A C 1
ATOM 4566 O O . GLU A 1 607 ? 21.394 14.976 -22.699 1.00 89.31 607 GLU A O 1
ATOM 4571 N N . VAL A 1 608 ? 19.944 13.538 -21.771 1.00 83.69 608 VAL A N 1
ATOM 4572 C CA . VAL A 1 608 ? 18.898 14.529 -21.488 1.00 83.69 608 VAL A CA 1
ATOM 4573 C C . VAL A 1 608 ? 18.548 14.588 -20.000 1.00 83.69 608 VAL A C 1
ATOM 4575 O O . VAL A 1 608 ? 18.838 13.684 -19.221 1.00 83.69 608 VAL A O 1
ATOM 4578 N N . GLU A 1 609 ? 17.903 15.678 -19.575 1.00 80.44 609 GLU A N 1
ATOM 4579 C CA . GLU A 1 609 ? 17.451 15.823 -18.184 1.00 80.44 609 GLU A CA 1
ATOM 4580 C C . GLU A 1 609 ? 16.189 15.001 -17.869 1.00 80.44 609 GLU A C 1
ATOM 4582 O O . GLU A 1 609 ? 15.951 14.648 -16.710 1.00 80.44 609 GLU A O 1
ATOM 4587 N N . ALA A 1 610 ? 15.356 14.714 -18.871 1.00 74.62 610 ALA A N 1
ATOM 4588 C CA . ALA A 1 610 ? 14.117 13.961 -18.699 1.00 74.62 610 ALA A CA 1
ATOM 4589 C C . ALA A 1 610 ? 14.381 12.450 -18.546 1.00 74.62 610 ALA A C 1
ATOM 4591 O O . ALA A 1 610 ? 15.309 11.917 -19.138 1.00 74.62 610 ALA A O 1
ATOM 4592 N N . ASN A 1 611 ? 13.521 11.735 -17.809 1.00 68.31 611 ASN A N 1
ATOM 4593 C CA . ASN A 1 611 ? 13.633 10.270 -17.662 1.00 68.31 611 ASN A CA 1
ATOM 4594 C C . ASN A 1 611 ? 13.381 9.511 -18.980 1.00 68.31 611 ASN A C 1
ATOM 4596 O O . ASN A 1 611 ? 13.742 8.346 -19.099 1.00 68.31 611 ASN A O 1
ATOM 4600 N N . VAL A 1 612 ? 12.722 10.159 -19.944 1.00 79.38 612 VAL A N 1
ATOM 4601 C CA . VAL A 1 612 ? 12.521 9.684 -21.316 1.00 79.38 612 VAL A CA 1
ATOM 4602 C C . VAL A 1 612 ? 12.670 10.905 -22.234 1.00 79.38 612 VAL A C 1
ATOM 4604 O O . VAL A 1 612 ? 12.066 11.940 -21.929 1.00 79.38 612 VAL A O 1
ATOM 4607 N N . PRO A 1 613 ? 13.447 10.830 -23.328 1.00 82.38 613 PRO A N 1
ATOM 4608 C CA . PRO A 1 613 ? 13.526 11.884 -24.332 1.00 82.38 613 PRO A CA 1
ATOM 4609 C C . PRO A 1 613 ? 12.144 12.263 -24.867 1.00 82.38 613 PRO A C 1
ATOM 4611 O O . PRO A 1 613 ? 11.301 11.401 -25.110 1.00 82.38 613 PRO A O 1
ATOM 4614 N N . THR A 1 614 ? 11.910 13.559 -25.078 1.00 80.06 614 THR A N 1
ATOM 4615 C CA . THR A 1 614 ? 10.650 14.046 -25.662 1.00 80.06 614 THR A CA 1
ATOM 4616 C C . THR A 1 614 ? 10.473 13.581 -27.102 1.00 80.06 614 THR A C 1
ATOM 4618 O O . THR A 1 614 ? 9.351 13.331 -27.531 1.00 80.06 614 THR A O 1
ATOM 4621 N N . GLU A 1 615 ? 11.580 13.442 -27.833 1.00 82.44 615 GLU A N 1
ATOM 4622 C CA . GLU A 1 615 ? 11.615 12.945 -29.202 1.00 82.44 615 GLU A CA 1
ATOM 4623 C C . GLU A 1 615 ? 12.871 12.099 -29.422 1.00 82.44 615 GLU A C 1
ATOM 4625 O O . GLU A 1 615 ? 13.929 12.362 -28.848 1.00 82.44 615 GLU A O 1
ATOM 4630 N N . TYR A 1 616 ? 12.752 11.096 -30.291 1.00 84.25 616 TYR A N 1
ATOM 4631 C CA . TYR A 1 616 ? 13.878 10.303 -30.768 1.00 84.25 616 TYR A CA 1
ATOM 4632 C C . TYR A 1 616 ? 14.182 10.667 -32.222 1.00 84.25 616 TYR A C 1
ATOM 4634 O O . TYR A 1 616 ? 13.305 10.583 -33.084 1.00 84.25 616 TYR A O 1
ATOM 4642 N N . SER A 1 617 ? 15.437 11.017 -32.513 1.00 89.00 617 SER A N 1
ATOM 4643 C CA . SER A 1 617 ? 15.907 11.151 -33.894 1.00 89.00 617 SER A CA 1
ATOM 4644 C C . SER A 1 617 ? 16.127 9.766 -34.499 1.00 89.00 617 SER A C 1
ATOM 4646 O O . SER A 1 617 ? 16.940 8.986 -34.000 1.00 89.00 617 SER A O 1
ATOM 4648 N N . LEU A 1 618 ? 15.414 9.461 -35.588 1.00 87.06 618 LEU A N 1
ATOM 4649 C CA . LEU A 1 618 ? 15.542 8.180 -36.288 1.00 87.06 618 LEU A CA 1
ATOM 4650 C C . LEU A 1 618 ? 16.971 7.958 -36.805 1.00 87.06 618 LEU A C 1
ATOM 4652 O O . LEU A 1 618 ? 17.501 6.856 -36.689 1.00 87.06 618 LEU A O 1
ATOM 4656 N N . GLU A 1 619 ? 17.604 9.002 -37.339 1.00 89.44 619 GLU A N 1
ATOM 4657 C CA . GLU A 1 619 ? 18.985 8.948 -37.832 1.00 89.44 619 GLU A CA 1
ATOM 4658 C C . GLU A 1 619 ? 19.961 8.632 -36.697 1.00 89.44 619 GLU A C 1
ATOM 4660 O O . GLU A 1 619 ? 20.789 7.732 -36.822 1.00 89.44 619 GLU A O 1
ATOM 4665 N N . GLN A 1 620 ? 19.811 9.303 -35.551 1.00 90.19 620 GLN A N 1
ATOM 4666 C CA . GLN A 1 620 ? 20.686 9.086 -34.401 1.00 90.19 620 GLN A CA 1
ATOM 4667 C C . GLN A 1 620 ? 20.505 7.683 -33.810 1.00 90.19 620 GLN A C 1
ATOM 4669 O O . GLN A 1 620 ? 21.487 6.979 -33.584 1.00 90.19 620 GLN A O 1
ATOM 4674 N N . ILE A 1 621 ? 19.255 7.249 -33.614 1.00 93.12 621 ILE A N 1
ATOM 4675 C CA . ILE A 1 621 ? 18.947 5.926 -33.061 1.00 93.12 621 ILE A CA 1
ATOM 4676 C C . ILE A 1 621 ? 19.454 4.813 -33.973 1.00 93.12 621 ILE A C 1
ATOM 4678 O O . ILE A 1 621 ? 20.028 3.846 -33.482 1.00 93.12 621 ILE A O 1
ATOM 4682 N N . THR A 1 622 ? 19.280 4.936 -35.290 1.00 92.50 622 THR A N 1
ATOM 4683 C CA . THR A 1 622 ? 19.752 3.913 -36.237 1.00 92.50 622 THR A CA 1
ATOM 4684 C C . THR A 1 622 ? 21.276 3.867 -36.328 1.00 92.50 622 THR A C 1
ATOM 4686 O O . THR A 1 622 ? 21.841 2.773 -36.356 1.00 92.50 622 THR A O 1
ATOM 4689 N N . ALA A 1 623 ? 21.957 5.017 -36.300 1.00 93.12 623 ALA A N 1
ATOM 4690 C CA . ALA A 1 623 ? 23.418 5.084 -36.275 1.00 93.12 623 ALA A CA 1
ATOM 4691 C C . ALA A 1 623 ? 24.008 4.487 -34.984 1.00 93.12 623 ALA A C 1
ATOM 4693 O O . ALA A 1 623 ? 24.938 3.674 -35.033 1.00 93.12 623 ALA A O 1
ATOM 4694 N N . ASP A 1 624 ? 23.437 4.840 -33.831 1.00 95.06 624 ASP A N 1
ATOM 4695 C CA . ASP A 1 624 ? 23.853 4.308 -32.535 1.00 95.06 624 ASP A CA 1
ATOM 4696 C C . ASP A 1 624 ? 23.564 2.801 -32.447 1.00 95.06 624 ASP A C 1
ATOM 4698 O O . ASP A 1 624 ? 24.447 2.028 -32.078 1.00 95.06 624 ASP A O 1
ATOM 4702 N N . ALA A 1 625 ? 22.377 2.351 -32.870 1.00 94.69 625 ALA A N 1
ATOM 4703 C CA . ALA A 1 625 ? 22.022 0.933 -32.892 1.00 94.69 625 ALA A CA 1
ATOM 4704 C C . ALA A 1 625 ? 22.943 0.125 -33.818 1.00 94.69 625 ALA A C 1
ATOM 4706 O O . ALA A 1 625 ? 23.385 -0.956 -33.440 1.00 94.69 625 ALA A O 1
ATOM 4707 N N . SER A 1 626 ? 23.291 0.655 -34.995 1.00 94.25 626 SER A N 1
ATOM 4708 C CA . SER A 1 626 ? 24.269 0.036 -35.899 1.00 94.25 626 SER A CA 1
ATOM 4709 C C . SER A 1 626 ? 25.640 -0.098 -35.235 1.00 94.25 626 SER A C 1
ATOM 4711 O O . SER A 1 626 ? 26.237 -1.175 -35.244 1.00 94.25 626 SER A O 1
ATOM 4713 N N . THR A 1 627 ? 26.102 0.954 -34.555 1.00 94.62 627 THR A N 1
ATOM 4714 C CA . THR A 1 627 ? 27.371 0.940 -33.812 1.00 94.62 627 THR A CA 1
ATOM 4715 C C . THR A 1 627 ? 27.375 -0.134 -32.721 1.00 94.62 627 THR A C 1
ATOM 4717 O O . THR A 1 627 ? 28.323 -0.916 -32.626 1.00 94.62 627 THR A O 1
ATOM 4720 N N . VAL A 1 628 ? 26.301 -0.222 -31.930 1.00 95.06 628 VAL A N 1
ATOM 4721 C CA . VAL A 1 628 ? 26.132 -1.252 -30.891 1.00 95.06 628 VAL A CA 1
ATOM 4722 C C . VAL A 1 628 ? 26.110 -2.645 -31.500 1.00 95.06 628 VAL A C 1
ATOM 4724 O O . VAL A 1 628 ? 26.830 -3.534 -31.045 1.00 95.06 628 VAL A O 1
ATOM 4727 N N . TYR A 1 629 ? 25.288 -2.836 -32.533 1.00 93.88 629 TYR A N 1
ATOM 4728 C CA . TYR A 1 629 ? 25.110 -4.126 -33.176 1.00 93.88 629 TYR A CA 1
ATOM 4729 C C . TYR A 1 629 ? 26.433 -4.613 -33.752 1.00 93.88 629 TYR A C 1
ATOM 4731 O O . TYR A 1 629 ? 26.836 -5.727 -33.441 1.00 93.88 629 TYR A O 1
ATOM 4739 N N . LEU A 1 630 ? 27.151 -3.777 -34.512 1.00 91.19 630 LEU A N 1
ATOM 4740 C CA . LEU A 1 630 ? 28.458 -4.089 -35.097 1.00 91.19 630 LEU A CA 1
ATOM 4741 C C . LEU A 1 630 ? 29.545 -4.302 -34.034 1.00 91.19 630 LEU A C 1
ATOM 4743 O O . LEU A 1 630 ? 30.395 -5.179 -34.201 1.00 91.19 630 LEU A O 1
ATOM 4747 N N . GLY A 1 631 ? 29.486 -3.580 -32.918 1.00 91.88 631 GLY A N 1
ATOM 4748 C CA . GLY A 1 631 ? 30.392 -3.759 -31.784 1.00 91.88 631 GLY A CA 1
ATOM 4749 C C . GLY A 1 631 ? 30.127 -5.011 -30.940 1.00 91.88 631 GLY A C 1
ATOM 4750 O O . GLY A 1 631 ? 30.959 -5.356 -30.102 1.00 91.88 631 GLY A O 1
ATOM 4751 N N . ALA A 1 632 ? 28.996 -5.695 -31.131 1.00 92.75 632 ALA A N 1
ATOM 4752 C CA . ALA A 1 632 ? 28.640 -6.846 -30.314 1.00 92.75 632 ALA A CA 1
ATOM 4753 C C . ALA A 1 632 ? 29.534 -8.073 -30.576 1.00 92.75 632 ALA A C 1
ATOM 4755 O O . ALA A 1 632 ? 29.899 -8.374 -31.716 1.00 92.75 632 ALA A O 1
ATOM 4756 N N . THR A 1 633 ? 29.880 -8.792 -29.504 1.00 91.12 633 THR A N 1
ATOM 4757 C CA . THR A 1 633 ? 30.834 -9.914 -29.514 1.00 91.12 633 THR A CA 1
ATOM 4758 C C . THR A 1 633 ? 30.282 -11.139 -28.789 1.00 91.12 633 THR A C 1
ATOM 4760 O O . THR A 1 633 ? 29.562 -11.028 -27.798 1.00 91.12 633 THR A O 1
ATOM 4763 N N . VAL A 1 634 ? 30.621 -12.339 -29.266 1.00 88.19 634 VAL A N 1
ATOM 4764 C CA . VAL A 1 634 ? 30.267 -13.589 -28.577 1.00 88.19 634 VAL A CA 1
ATOM 4765 C C . VAL A 1 634 ? 31.234 -13.797 -27.412 1.00 88.19 634 VAL A C 1
ATOM 4767 O O . VAL A 1 634 ? 32.426 -14.004 -27.620 1.00 88.19 634 VAL A O 1
ATOM 4770 N N . VAL A 1 635 ? 30.720 -13.756 -26.183 1.00 85.00 635 VAL A N 1
ATOM 4771 C CA . VAL A 1 635 ? 31.506 -13.939 -24.947 1.00 85.00 635 VAL A CA 1
ATOM 4772 C C . VAL A 1 635 ? 31.576 -15.408 -24.537 1.00 85.00 635 VAL A C 1
ATOM 4774 O O . VAL A 1 635 ? 32.535 -15.839 -23.897 1.00 85.00 635 VAL A O 1
ATOM 4777 N N . PHE A 1 636 ? 30.565 -16.197 -24.900 1.00 82.31 636 PHE A N 1
ATOM 4778 C CA . PHE A 1 636 ? 30.528 -17.625 -24.616 1.00 82.31 636 PHE A CA 1
ATOM 4779 C C . PHE A 1 636 ? 29.699 -18.362 -25.670 1.00 82.31 636 PHE A C 1
ATOM 4781 O O . PHE A 1 636 ? 28.551 -18.002 -25.921 1.00 82.31 636 PHE A O 1
ATOM 4788 N N . SER A 1 637 ? 30.267 -19.420 -26.248 1.00 74.25 637 SER A N 1
ATOM 4789 C CA . SER A 1 637 ? 29.553 -20.424 -27.040 1.00 74.25 637 SER A CA 1
ATOM 4790 C C . SER A 1 637 ? 30.187 -21.789 -26.793 1.00 74.25 637 SER A C 1
ATOM 4792 O O . SER A 1 637 ? 31.410 -21.925 -26.831 1.00 74.25 637 SER A O 1
ATOM 4794 N N . ARG A 1 638 ? 29.370 -22.823 -26.563 1.00 61.31 638 ARG A N 1
ATOM 4795 C CA . ARG A 1 638 ? 29.875 -24.195 -26.359 1.00 61.31 638 ARG A CA 1
ATOM 4796 C C . ARG A 1 638 ? 30.450 -24.821 -27.640 1.00 61.31 638 ARG A C 1
ATOM 4798 O O . ARG A 1 638 ? 31.091 -25.855 -27.541 1.00 61.31 638 ARG A O 1
ATOM 4805 N N . SER A 1 639 ? 30.239 -24.207 -28.810 1.00 50.09 639 SER A N 1
ATOM 4806 C CA . SER A 1 639 ? 30.818 -24.631 -30.096 1.00 50.09 639 SER A CA 1
ATOM 4807 C C . SER A 1 639 ? 32.237 -24.099 -30.359 1.00 50.09 639 SER A C 1
ATOM 4809 O O . SER A 1 639 ? 32.785 -24.381 -31.420 1.00 50.09 639 SER A O 1
ATOM 4811 N N . MET A 1 640 ? 32.803 -23.293 -29.448 1.00 38.22 640 MET A N 1
ATOM 4812 C CA . MET A 1 640 ? 34.166 -22.732 -29.528 1.00 38.22 640 MET A CA 1
ATOM 4813 C C . MET A 1 640 ? 35.169 -23.421 -28.579 1.00 38.22 640 MET A C 1
ATOM 4815 O O . MET A 1 640 ? 36.245 -22.879 -28.331 1.00 38.22 640 MET A O 1
ATOM 4819 N N . LEU A 1 641 ? 34.812 -24.590 -28.037 1.00 34.25 641 LEU A N 1
ATOM 4820 C CA . LEU A 1 641 ? 35.692 -25.462 -27.251 1.00 34.25 641 LEU A CA 1
ATOM 4821 C C . LEU A 1 641 ? 36.027 -26.733 -28.025 1.00 34.25 641 LEU A C 1
ATOM 4823 O O . LEU A 1 641 ? 35.094 -27.281 -28.658 1.00 34.25 641 LEU A O 1
#

Radius of gyration: 31.95 Å; chains: 1; bounding box: 73×79×96 Å

Foldseek 3Di:
DDDDDDDDDDDDDDDDDDPDDDPPDLCLLQQPAFEPAAEEFEFEWDWDWDWAAPDPDDPPDDGHTDIDIDTDDLSVLLQLLLLVLQGAHEYEYEADPDPGRVVQAPDADPPAWGADNRYTYGYPPDDPDDPCPQPGLALVSLVVCLVSLLNHQAYEYELNHDLRSLVSSLVSNVVSSHAYEYEQPDLVSLLSCQVRLQSHAEYEEEQSSLLSNLQSLDPHSPADRDDDPPDDPVVVCVNSVVSLVSSQVSHHAWYWYQHQQFATKIKGQFDRPLLSSAHDYDDDGPPSLVVLQVVLCVPPPPCVVPVPDDPVRGRHMDMDGDHAPDFQAFDDQPSLSSQLSSQLSSNRNSGDGNVSSNVSSSVSSVVVRDDDDQALVVLVVCLVVLLPALAAEDELNDGLRSLLSNLVSNVVSVHAYEYEQPDLVSLLSCQNRLQSHAEYEEEQSSLQSVLCSLVVHNPADGDDDPPDDPLVVCVNSVVSVVSSQVSHHAWYFYQHVQFATKIKGQFQDPCLVSFDPDDDPDDPLLVVLLVLLCVLQPPCVVPVPDDPVQRRGIWMKGFGADDAPDQDDQALLSVQLVVQLSSNRNSPDGNLLSNLLSSQQSSVCRNDPDSGDPDDDSVSSSVSSSVRSVPMDTSDGPVVD

InterPro domains:
  IPR002139 Ribokinase/fructokinase [PR00990] (41-62)
  IPR002139 Ribokinase/fructokinase [PR00990] (195-210)
  IPR002139 Ribokinase/fructokinase [PR00990] (255-266)
  IPR002173 Carbohydrate/purine kinase, PfkB, conserved site [PS00583] (72-96)
  IPR011611 Carbohydrate kinase PfkB [PF00294] (39-279)
  IPR011611 Carbohydrate kinase PfkB [PF00294] (374-508)
  IPR029056 Ribokinase-like [G3DSA:3.40.1190.20] (33-372)
  IPR029056 Ribokinase-like [G3DSA:3.40.1190.20] (373-629)
  IPR029056 Ribokinase-like [SSF53613] (39-370)
  IPR029056 Ribokinase-like [SSF53613] (373-612)